Protein AF-0000000076766274 (afdb_homodimer)

Sequence (512 aa):
MSATSSSFFGSNGKKKPAARNPFDSDSDDDGGMVQQRPPARASSVPTPAVEAQSVQELEGYAAYKAEETTRRVDGCLRVAEEMRDTASKTLLQVHQQGQQIRRTHAMALDIDQDLSRGEKLLGDLGGLFSKKWKPKKNGAIRGPMLTRDDSFIRKGSHMEQRHKLGLSDRPRRSNARQFLSEPTSELEKVEVEKAKQDDGLSDLSDILTELKGMAIDMGTEIEGQTKDLGHAEKDFDELNYRVKGANTRTRRLLGRMSATSSSFFGSNGKKKPAARNPFDSDSDDDGGMVQQRPPARASSVPTPAVEAQSVQELEGYAAYKAEETTRRVDGCLRVAEEMRDTASKTLLQVHQQGQQIRRTHAMALDIDQDLSRGEKLLGDLGGLFSKKWKPKKNGAIRGPMLTRDDSFIRKGSHMEQRHKLGLSDRPRRSNARQFLSEPTSELEKVEVEKAKQDDGLSDLSDILTELKGMAIDMGTEIEGQTKDLGHAEKDFDELNYRVKGANTRTRRLLGR

pLDDT: mean 70.29, std 27.03, range [15.73, 96.0]

Secondary structure (DSSP, 8-state):
-----------------------------------------------HHHHHHHHHHHHHHHHHHHHHHHHHHHHHHHHHHHHHHHHHHHHHHHHHHHHHHHHHHHHHHHHHHHHHHHHHHHHHHHHHTT-------SS----------THHHHHHHHHHHHHHTTTT-------TTS--S--SSHHHHHHHHHHHHHHHHHHHHHHHHHHHHHHHHHHHHHHHHHHHHHHHHHHHHHHHHHHHHHHHHHHHHHT-/-----------------------------------------------HHHHHHHHHHHHHHHHHHHHHHHHHHHHHHHHHHHHHHHHHHHHHHHHHHHHHHHHHHHHHHHHHHHHHHHHHHHHHHHHHTT-------SS----------THHHHHHHHHHHHHHTTTT------GGGG--S--SSHHHHHHHHHHHHHHHHHHHHHHHHHHHHHHHHHHHHHHHHHHHHHHHHHHHHHHHHHHHHHHHHHHHHHT-

Nearest PDB structures (foldseek):
  5nnv-assembly2_B  TM=3.445E-01  e=2.437E-01  Bacillus subtilis subsp. subtilis str. 168
  8cpz-assembly1_E  TM=3.135E-01  e=7.401E-01  Photorhabdus luminescens
  4o9y-assembly2_J  TM=3.201E-01  e=2.031E+00  Photorhabdus luminescens
  6suf-assembly1_E  TM=2.754E-01  e=1.746E+00  Photorhabdus luminescens
  6rwa-assembly1_A  TM=3.021E-01  e=2.486E+00  Photorhabdus luminescens

Organism: Aegilops tauschii subsp. strangulata (NCBI:txid200361)

InterPro domains:
  IPR000727 Target SNARE coiled-coil homology domain [PS50192] (191-253)
  IPR000727 Target SNARE coiled-coil homology domain [SM00397] (57-125)
  IPR000727 Target SNARE coiled-coil homology domain [SM00397] (186-253)
  IPR044766 NPSN/SNAP25-like, N-terminal SNARE domain [cd15861] (61-124)

Foldseek 3Di:
DDPDDDDDDDDDDDDDDDDDDDDDCDDDDDADDDDCPPDDDDDDDCDVCNVVVVVQVVLQVLLVVLVVLLVVLVVLLVVLLVLLVVLLVVLVVLVVVLVVLLVLQQVLVVLVVVLVVVQVVLQVVCVVVVRGDDQDFPDDSDGFDPDDDPVSVVLSVVSVCCVVVCVLCPPLVCCCVPPPDDPPGSNSSSVSSVSSSVSSVVSSVVSVVVSVVSVVSSVVSVVVSVVRNVSSVVSVVRSVVRVVVSVVSVCVSVVD/DADDDDYDDDYDDDDDDDPDDDPDDDDDDDDDPPVPPPPPPCPCPVPPVVVVVVVQVVLQVLLVVLVVLLVVLVVLLVVLLVVLVVLLVVLVVLVVVLVVLLVLQVVLVVLVVVLVVVQVVLQVVCVVVVRGDDQDFPDDSDGFDPDDDPVSVVLSVVSVVCVVVCVLPPPLCCCCVVVVDDDPGSNSSSVSSVSSSVSSVVSSVVSVVSSVVSVVSSVVSVVVSVVRNVSSVVSVVRSVVRVVVSVVSVCVSVVD

Radius of gyration: 42.06 Å; Cα contacts (8 Å, |Δi|>4): 422; chains: 2; bounding box: 40×141×138 Å

Structure (mmCIF, N/CA/C/O backbone):
data_AF-0000000076766274-model_v1
#
loop_
_entity.id
_entity.type
_entity.pdbx_description
1 polymer 't-SNARE coiled-coil homology domain-containing protein'
#
loop_
_atom_site.group_PDB
_atom_site.id
_atom_site.type_symbol
_atom_site.label_atom_id
_atom_site.label_alt_id
_atom_site.label_comp_id
_atom_site.label_asym_id
_atom_site.label_entity_id
_atom_site.label_seq_id
_atom_site.pdbx_PDB_ins_code
_atom_site.Cartn_x
_atom_site.Cartn_y
_atom_site.Cartn_z
_atom_site.occupancy
_atom_site.B_iso_or_equiv
_atom_site.auth_seq_id
_atom_site.auth_comp_id
_atom_site.auth_asym_id
_atom_site.auth_atom_id
_atom_site.pdbx_PDB_model_num
ATOM 1 N N . MET A 1 1 ? 15.484 -5.027 3.961 1 17.61 1 MET A N 1
ATOM 2 C CA . MET A 1 1 ? 16.453 -4.699 5.004 1 17.61 1 MET A CA 1
ATOM 3 C C . MET A 1 1 ? 15.742 -4.266 6.285 1 17.61 1 MET A C 1
ATOM 5 O O . MET A 1 1 ? 14.539 -4.008 6.277 1 17.61 1 MET A O 1
ATOM 9 N N . SER A 1 2 ? 16.516 -3.436 7.035 1 16.75 2 SER A N 1
ATOM 10 C CA . SER A 1 2 ? 17 -3.457 8.414 1 16.75 2 SER A CA 1
ATOM 11 C C . SER A 1 2 ? 16.094 -2.643 9.328 1 16.75 2 SER A C 1
ATOM 13 O O . SER A 1 2 ? 15.945 -1.433 9.156 1 16.75 2 SER A O 1
ATOM 15 N N . ALA A 1 3 ? 14.812 -3.439 10 1 24.91 3 ALA A N 1
ATOM 16 C CA . ALA A 1 3 ? 13.82 -3.309 11.062 1 24.91 3 ALA A CA 1
ATOM 17 C C . ALA A 1 3 ? 14.453 -2.756 12.336 1 24.91 3 ALA A C 1
ATOM 19 O O . ALA A 1 3 ? 14.734 -3.504 13.273 1 24.91 3 ALA A O 1
ATOM 20 N N . THR A 1 4 ? 15.281 -1.462 11.922 1 18.8 4 THR A N 1
ATOM 21 C CA . THR A 1 4 ? 16.297 -1.219 12.938 1 18.8 4 THR A CA 1
ATOM 22 C C . THR A 1 4 ? 15.68 -1.268 14.336 1 18.8 4 THR A C 1
ATOM 24 O O . THR A 1 4 ? 14.461 -1.116 14.492 1 18.8 4 THR A O 1
ATOM 27 N N . SER A 1 5 ? 16.578 -0.825 15.289 1 17.97 5 SER A N 1
ATOM 28 C CA . SER A 1 5 ? 17.125 -1.386 16.516 1 17.97 5 SER A CA 1
ATOM 29 C C . SER A 1 5 ? 16.234 -1.055 17.719 1 17.97 5 SER A C 1
ATOM 31 O O . SER A 1 5 ? 15.367 -0.175 17.625 1 17.97 5 SER A O 1
ATOM 33 N N . SER A 1 6 ? 16.969 -0.912 18.844 1 17.97 6 SER A N 1
ATOM 34 C CA . SER A 1 6 ? 17.031 -1.53 20.172 1 17.97 6 SER A CA 1
ATOM 35 C C . SER A 1 6 ? 16.25 -0.717 21.188 1 17.97 6 SER A C 1
ATOM 37 O O . SER A 1 6 ? 15.906 0.442 20.953 1 17.97 6 SER A O 1
ATOM 39 N N . SER A 1 7 ? 16.453 -1.101 22.469 1 17.45 7 SER A N 1
ATOM 40 C CA . SER A 1 7 ? 15.812 -1.542 23.688 1 17.45 7 SER A CA 1
ATOM 41 C C . SER A 1 7 ? 15.672 -0.394 24.688 1 17.45 7 SER A C 1
ATOM 43 O O . SER A 1 7 ? 14.602 -0.184 25.266 1 17.45 7 SER A O 1
ATOM 45 N N . PHE A 1 8 ? 16.859 0.405 25 1 18.41 8 PHE A N 1
ATOM 46 C CA . PHE A 1 8 ? 17.188 0.047 26.375 1 18.41 8 PHE A CA 1
ATOM 47 C C . PHE A 1 8 ? 16.391 0.898 27.359 1 18.41 8 PHE A C 1
ATOM 49 O O . PHE A 1 8 ? 15.875 1.959 27 1 18.41 8 PHE A O 1
ATOM 56 N N . PHE A 1 9 ? 16.875 0.91 28.703 1 18.19 9 PHE A N 1
ATOM 57 C CA . PHE A 1 9 ? 16.422 0.594 30.062 1 18.19 9 PHE A CA 1
ATOM 58 C C . PHE A 1 9 ? 16.156 1.868 30.859 1 18.19 9 PHE A C 1
ATOM 60 O O . PHE A 1 9 ? 15.312 1.883 31.75 1 18.19 9 PHE A O 1
ATOM 67 N N . GLY A 1 10 ? 16.922 3.17 30.562 1 17.03 10 GLY A N 1
ATOM 68 C CA . GLY A 1 10 ? 17.641 3.451 31.797 1 17.03 10 GLY A CA 1
ATOM 69 C C . GLY A 1 10 ? 16.734 4.008 32.875 1 17.03 10 GLY A C 1
ATOM 70 O O . GLY A 1 10 ? 15.82 4.781 32.594 1 17.03 10 GLY A O 1
ATOM 71 N N . SER A 1 11 ? 16.891 3.496 34.094 1 16.95 11 SER A N 1
ATOM 72 C CA . SER A 1 11 ? 16.094 3.184 35.281 1 16.95 11 SER A CA 1
ATOM 73 C C . SER A 1 11 ? 15.844 4.43 36.125 1 16.95 11 SER A C 1
ATOM 75 O O . SER A 1 11 ? 14.703 4.738 36.469 1 16.95 11 SER A O 1
ATOM 77 N N . ASN A 1 12 ? 17.016 5.02 36.781 1 16.31 12 ASN A N 1
ATOM 78 C CA . ASN A 1 12 ? 16.891 4.719 38.219 1 16.31 12 ASN A CA 1
ATOM 79 C C . ASN A 1 12 ? 16.281 5.887 38.969 1 16.31 12 ASN A C 1
ATOM 81 O O . ASN A 1 12 ? 15.359 5.699 39.781 1 16.31 12 ASN A O 1
ATOM 85 N N . GLY A 1 13 ? 17.094 7.109 39.219 1 16.73 13 GLY A N 1
ATOM 86 C CA . GLY A 1 13 ? 17.516 7.363 40.562 1 16.73 13 GLY A CA 1
ATOM 87 C C . GLY A 1 13 ? 16.578 8.305 41.312 1 16.73 13 GLY A C 1
ATOM 88 O O . GLY A 1 13 ? 16.5 9.492 41 1 16.73 13 GLY A O 1
ATOM 89 N N . LYS A 1 14 ? 15.492 7.965 41.969 1 17.47 14 LYS A N 1
ATOM 90 C CA . LYS A 1 14 ? 14.273 8.625 42.406 1 17.47 14 LYS A CA 1
ATOM 91 C C . LYS A 1 14 ? 14.555 9.609 43.531 1 17.47 14 LYS A C 1
ATOM 93 O O . LYS A 1 14 ? 14.164 10.781 43.469 1 17.47 14 LYS A O 1
ATOM 98 N N . LYS A 1 15 ? 14.781 9.219 44.906 1 17.17 15 LYS A N 1
ATOM 99 C CA . LYS A 1 15 ? 13.602 9.57 45.688 1 17.17 15 LYS A CA 1
ATOM 100 C C . LYS A 1 15 ? 13.836 10.852 46.469 1 17.17 15 LYS A C 1
ATOM 102 O O . LYS A 1 15 ? 13.023 11.781 46.406 1 17.17 15 LYS A O 1
ATOM 107 N N . LYS A 1 16 ? 14.703 10.922 47.812 1 17.47 16 LYS A N 1
ATOM 108 C CA . LYS A 1 16 ? 13.758 10.875 48.906 1 17.47 16 LYS A CA 1
ATOM 109 C C . LYS A 1 16 ? 13.719 12.203 49.656 1 17.47 16 LYS A C 1
ATOM 111 O O . LYS A 1 16 ? 12.734 12.508 50.344 1 17.47 16 LYS A O 1
ATOM 116 N N . PRO A 1 17 ? 14.883 13.258 49.469 1 15.73 17 PRO A N 1
ATOM 117 C CA . PRO A 1 17 ? 15.281 13.422 50.875 1 15.73 17 PRO A CA 1
ATOM 118 C C . PRO A 1 17 ? 14.312 14.305 51.656 1 15.73 17 PRO A C 1
ATOM 120 O O . PRO A 1 17 ? 13.641 15.156 51.094 1 15.73 17 PRO A O 1
ATOM 123 N N . ALA A 1 18 ? 14.633 14.359 53.062 1 19.2 18 ALA A N 1
ATOM 124 C CA . ALA A 1 18 ? 13.766 14.242 54.219 1 19.2 18 ALA A CA 1
ATOM 125 C C . ALA A 1 18 ? 13.43 15.609 54.812 1 19.2 18 ALA A C 1
ATOM 127 O O . ALA A 1 18 ? 12.352 16.156 54.531 1 19.2 18 ALA A O 1
ATOM 128 N N . ALA A 1 19 ? 14.289 16.031 55.938 1 17.86 19 ALA A N 1
ATOM 129 C CA . ALA A 1 19 ? 13.773 16.109 57.312 1 17.86 19 ALA A CA 1
ATOM 130 C C . ALA A 1 19 ? 13.672 17.562 57.781 1 17.86 19 ALA A C 1
ATOM 132 O O . ALA A 1 19 ? 14.539 18.375 57.469 1 17.86 19 ALA A O 1
ATOM 133 N N . ARG A 1 20 ? 12.586 18 58.438 1 17.47 20 ARG A N 1
ATOM 134 C CA . ARG A 1 20 ? 11.758 19.156 58.75 1 17.47 20 ARG A CA 1
ATOM 135 C C . ARG A 1 20 ? 12.344 19.969 59.906 1 17.47 20 ARG A C 1
ATOM 137 O O . ARG A 1 20 ? 11.734 20.938 60.375 1 17.47 20 ARG A O 1
ATOM 144 N N . ASN A 1 21 ? 13.836 19.719 60.031 1 16.69 21 ASN A N 1
ATOM 145 C CA . ASN A 1 21 ? 13.758 19.719 61.469 1 16.69 21 ASN A CA 1
ATOM 146 C C . ASN A 1 21 ? 13.266 21.047 62.031 1 16.69 21 ASN A C 1
ATOM 148 O O . ASN A 1 21 ? 13.062 22 61.25 1 16.69 21 ASN A O 1
ATOM 152 N N . PRO A 1 22 ? 14.312 21.781 62.625 1 20.03 22 PRO A N 1
ATOM 153 C CA . PRO A 1 22 ? 14.289 22.016 64.062 1 20.03 22 PRO A CA 1
ATOM 154 C C . PRO A 1 22 ? 13.664 23.344 64.438 1 20.03 22 PRO A C 1
ATOM 156 O O . PRO A 1 22 ? 13.633 24.266 63.625 1 20.03 22 PRO A O 1
ATOM 159 N N . PHE A 1 23 ? 13.344 23.641 65.75 1 19.94 23 PHE A N 1
ATOM 160 C CA . PHE A 1 23 ? 12.414 24.25 66.688 1 19.94 23 PHE A CA 1
ATOM 161 C C . PHE A 1 23 ? 12.828 25.688 67 1 19.94 23 PHE A C 1
ATOM 163 O O . PHE A 1 23 ? 11.984 26.516 67.375 1 19.94 23 PHE A O 1
ATOM 170 N N . ASP A 1 24 ? 14.195 25.844 67.062 1 21.17 24 ASP A N 1
ATOM 171 C CA . ASP A 1 24 ? 14.391 26.453 68.375 1 21.17 24 ASP A CA 1
ATOM 172 C C . ASP A 1 24 ? 14.195 27.969 68.312 1 21.17 24 ASP A C 1
ATOM 174 O O . ASP A 1 24 ? 14.945 28.672 67.625 1 21.17 24 ASP A O 1
ATOM 178 N N . SER A 1 25 ? 12.953 28.578 68.688 1 18.88 25 SER A N 1
ATOM 179 C CA . SER A 1 25 ? 12.156 29.797 68.5 1 18.88 25 SER A CA 1
ATOM 180 C C . SER A 1 25 ? 12.672 30.938 69.375 1 18.88 25 SER A C 1
ATOM 182 O O . SER A 1 25 ? 11.961 31.922 69.625 1 18.88 25 SER A O 1
ATOM 184 N N . ASP A 1 26 ? 14.055 30.766 69.875 1 21.02 26 ASP A N 1
ATOM 185 C CA . ASP A 1 26 ? 14.148 31.5 71.125 1 21.02 26 ASP A CA 1
ATOM 186 C C . ASP A 1 26 ? 13.859 32.969 70.875 1 21.02 26 ASP A C 1
ATOM 188 O O . ASP A 1 26 ? 14.289 33.562 69.938 1 21.02 26 ASP A O 1
ATOM 192 N N . SER A 1 27 ? 13.227 33.719 71.75 1 18.48 27 SER A N 1
ATOM 193 C CA . SER A 1 27 ? 12.094 34.594 72.062 1 18.48 27 SER A CA 1
ATOM 194 C C . SER A 1 27 ? 12.477 36.062 71.875 1 18.48 27 SER A C 1
ATOM 196 O O . SER A 1 27 ? 11.984 36.75 71 1 18.48 27 SER A O 1
ATOM 198 N N . ASP A 1 28 ? 12.93 36.781 72.938 1 16.83 28 ASP A N 1
ATOM 199 C CA . ASP A 1 28 ? 11.961 37.656 73.625 1 16.83 28 ASP A CA 1
ATOM 200 C C . ASP A 1 28 ? 12.094 39.094 73.125 1 16.83 28 ASP A C 1
ATOM 202 O O . ASP A 1 28 ? 11.102 39.75 72.75 1 16.83 28 ASP A O 1
ATOM 206 N N . ASP A 1 29 ? 13.18 39.969 73.438 1 18.05 29 ASP A N 1
ATOM 207 C CA . ASP A 1 29 ? 12.898 40.969 74.5 1 18.05 29 ASP A CA 1
ATOM 208 C C . ASP A 1 29 ? 12.43 42.281 73.875 1 18.05 29 ASP A C 1
ATOM 210 O O . ASP A 1 29 ? 11.367 42.812 74.188 1 18.05 29 ASP A O 1
ATOM 214 N N . ASP A 1 30 ? 13.164 43.625 73.875 1 23.34 30 ASP A N 1
ATOM 215 C CA . ASP A 1 30 ? 12.789 44.75 74.75 1 23.34 30 ASP A CA 1
ATOM 216 C C . ASP A 1 30 ? 11.938 45.75 74 1 23.34 30 ASP A C 1
ATOM 218 O O . ASP A 1 30 ? 12.195 46.031 72.812 1 23.34 30 ASP A O 1
ATOM 222 N N . GLY A 1 31 ? 10.516 46.344 74.438 1 21.34 31 GLY A N 1
ATOM 223 C CA . GLY A 1 31 ? 9.078 46.125 74.438 1 21.34 31 GLY A CA 1
ATOM 224 C C . GLY A 1 31 ? 8.289 47.156 73.688 1 21.34 31 GLY A C 1
ATOM 225 O O . GLY A 1 31 ? 7.07 47.25 73.812 1 21.34 31 GLY A O 1
ATOM 226 N N . GLY A 1 32 ? 8.797 48.469 73.25 1 26.31 32 GLY A N 1
ATOM 227 C CA . GLY A 1 32 ? 8.25 49.781 73.438 1 26.31 32 GLY A CA 1
ATOM 228 C C . GLY A 1 32 ? 7.012 50.062 72.625 1 26.31 32 GLY A C 1
ATOM 229 O O . GLY A 1 32 ? 6.973 49.75 71.438 1 26.31 32 GLY A O 1
ATOM 230 N N . MET A 1 33 ? 5.992 50.281 73.188 1 22.39 33 MET A N 1
ATOM 231 C CA . MET A 1 33 ? 4.648 49.906 72.75 1 22.39 33 MET A CA 1
ATOM 232 C C . MET A 1 33 ? 4.305 50.594 71.438 1 22.39 33 MET A C 1
ATOM 234 O O . MET A 1 33 ? 5.035 51.469 71 1 22.39 33 MET A O 1
ATOM 238 N N . VAL A 1 34 ? 3.104 51.156 71.312 1 21.33 34 VAL A N 1
ATOM 239 C CA . VAL A 1 34 ? 1.906 50.688 70.625 1 21.33 34 VAL A CA 1
ATOM 240 C C . VAL A 1 34 ? 1.692 51.531 69.375 1 21.33 34 VAL A C 1
ATOM 242 O O . VAL A 1 34 ? 1.552 51 68.25 1 21.33 34 VAL A O 1
ATOM 245 N N . GLN A 1 35 ? 0.97 52.812 69.375 1 21.66 35 GLN A N 1
ATOM 246 C CA . GLN A 1 35 ? -0.365 52.844 68.75 1 21.66 35 GLN A CA 1
ATOM 247 C C . GLN A 1 35 ? -0.345 53.5 67.375 1 21.66 35 GLN A C 1
ATOM 249 O O . GLN A 1 35 ? -0.078 54.688 67.25 1 21.66 35 GLN A O 1
ATOM 254 N N . GLN A 1 36 ? 0.166 52.938 66.375 1 20.72 36 GLN A N 1
ATOM 255 C CA . GLN A 1 36 ? 0.245 53.375 65 1 20.72 36 GLN A CA 1
ATOM 256 C C . GLN A 1 36 ? -1.13 53.75 64.5 1 20.72 36 GLN A C 1
ATOM 258 O O . GLN A 1 36 ? -1.933 52.906 64.125 1 20.72 36 GLN A O 1
ATOM 263 N N . ARG A 1 37 ? -1.757 54.688 64.875 1 26.45 37 ARG A N 1
ATOM 264 C CA . ARG A 1 37 ? -3.09 54.594 64.312 1 26.45 37 ARG A CA 1
ATOM 265 C C . ARG A 1 37 ? -3.062 54.969 62.844 1 26.45 37 ARG A C 1
ATOM 267 O O . ARG A 1 37 ? -2.742 56.094 62.469 1 26.45 37 ARG A O 1
ATOM 274 N N . PRO A 1 38 ? -2.535 54.031 61.844 1 26.7 38 PRO A N 1
ATOM 275 C CA . PRO A 1 38 ? -2.473 54.438 60.438 1 26.7 38 PRO A CA 1
ATOM 276 C C . PRO A 1 38 ? -3.82 54.938 59.906 1 26.7 38 PRO A C 1
ATOM 278 O O . PRO A 1 38 ? -4.859 54.344 60.219 1 26.7 38 PRO A O 1
ATOM 281 N N . PRO A 1 39 ? -4.188 56.031 59.5 1 31.05 39 PRO A N 1
ATOM 282 C CA . PRO A 1 39 ? -5.594 56.219 59.125 1 31.05 39 PRO A CA 1
ATOM 283 C C . PRO A 1 39 ? -6.031 55.312 57.969 1 31.05 39 PRO A C 1
ATOM 285 O O . PRO A 1 39 ? -5.191 54.812 57.219 1 31.05 39 PRO A O 1
ATOM 288 N N . ALA A 1 40 ? -7.176 54.875 57.594 1 27.86 40 ALA A N 1
ATOM 289 C CA . ALA A 1 40 ? -7.672 53.906 56.625 1 27.86 40 ALA A CA 1
ATOM 290 C C . ALA A 1 40 ? -7.41 54.375 55.219 1 27.86 40 ALA A C 1
ATOM 292 O O . ALA A 1 40 ? -7.332 55.562 54.938 1 27.86 40 ALA A O 1
ATOM 293 N N . ARG A 1 41 ? -7.109 53.5 54.031 1 29.12 41 ARG A N 1
ATOM 294 C CA . ARG A 1 41 ? -6.727 53.219 52.656 1 29.12 41 ARG A CA 1
ATOM 295 C C . ARG A 1 41 ? -7.707 53.844 51.656 1 29.12 41 ARG A C 1
ATOM 297 O O . ARG A 1 41 ? -7.297 54.438 50.656 1 29.12 41 ARG A O 1
ATOM 304 N N . ALA A 1 42 ? -8.969 53.5 51.219 1 31.38 42 ALA A N 1
ATOM 305 C CA . ALA A 1 42 ? -9.133 52.5 50.156 1 31.38 42 ALA A CA 1
ATOM 306 C C . ALA A 1 42 ? -9.5 53.156 48.844 1 31.38 42 ALA A C 1
ATOM 308 O O . ALA A 1 42 ? -9.234 52.625 47.781 1 31.38 42 ALA A O 1
ATOM 309 N N . SER A 1 43 ? -10.164 54.469 48.531 1 26.11 43 SER A N 1
ATOM 310 C CA . SER A 1 43 ? -11.195 54.094 47.562 1 26.11 43 SER A CA 1
ATOM 311 C C . SER A 1 43 ? -10.633 54.062 46.125 1 26.11 43 SER A C 1
ATOM 313 O O . SER A 1 43 ? -9.562 54.625 45.875 1 26.11 43 SER A O 1
ATOM 315 N N . SER A 1 44 ? -11.539 54.188 44.5 1 30.42 44 SER A N 1
ATOM 316 C CA . SER A 1 44 ? -11.953 53.438 43.312 1 30.42 44 SER A CA 1
ATOM 317 C C . SER A 1 44 ? -11.383 54.062 42.031 1 30.42 44 SER A C 1
ATOM 319 O O . SER A 1 44 ? -11.664 53.594 40.938 1 30.42 44 SER A O 1
ATOM 321 N N . VAL A 1 45 ? -10.758 55.375 41.781 1 38.16 45 VAL A N 1
ATOM 322 C CA . VAL A 1 45 ? -10.93 55.844 40.406 1 38.16 45 VAL A CA 1
ATOM 323 C C . VAL A 1 45 ? -9.836 55.25 39.5 1 38.16 45 VAL A C 1
ATOM 325 O O . VAL A 1 45 ? -8.664 55.219 39.875 1 38.16 45 VAL A O 1
ATOM 328 N N . PRO A 1 46 ? -10.062 54.656 38.312 1 42.38 46 PRO A N 1
ATOM 329 C CA . PRO A 1 46 ? -9.133 53.938 37.438 1 42.38 46 PRO A CA 1
ATOM 330 C C . PRO A 1 46 ? -8.141 54.844 36.719 1 42.38 46 PRO A C 1
ATOM 332 O O . PRO A 1 46 ? -8.539 55.812 36.062 1 42.38 46 PRO A O 1
ATOM 335 N N . THR A 1 47 ? -6.934 55.469 36.938 1 44.12 47 THR A N 1
ATOM 336 C CA . THR A 1 47 ? -5.852 56.406 36.625 1 44.12 47 THR A CA 1
ATOM 337 C C . THR A 1 47 ? -5.375 56.219 35.188 1 44.12 47 THR A C 1
ATOM 339 O O . THR A 1 47 ? -5.305 55.094 34.688 1 44.12 47 THR A O 1
ATOM 342 N N . PRO A 1 48 ? -5.219 57.219 34.375 1 50.75 48 PRO A N 1
ATOM 343 C CA . PRO A 1 48 ? -4.656 57.25 33.031 1 50.75 48 PRO A CA 1
ATOM 344 C C . PRO A 1 48 ? -3.467 56.312 32.844 1 50.75 48 PRO A C 1
ATOM 346 O O . PRO A 1 48 ? -3.236 55.812 31.75 1 50.75 48 PRO A O 1
ATOM 349 N N . ALA A 1 49 ? -2.557 56.281 33.781 1 48.66 49 ALA A N 1
ATOM 350 C CA . ALA A 1 49 ? -1.432 55.344 33.812 1 48.66 49 ALA A CA 1
ATOM 351 C C . ALA A 1 49 ? -1.907 53.906 33.656 1 48.66 49 ALA A C 1
ATOM 353 O O . ALA A 1 49 ? -1.232 53.094 33.031 1 48.66 49 ALA A O 1
ATOM 354 N N . VAL A 1 50 ? -2.988 53.719 34.188 1 48.5 50 VAL A N 1
ATOM 355 C CA . VAL A 1 50 ? -3.641 52.406 34.156 1 48.5 50 VAL A CA 1
ATOM 356 C C . VAL A 1 50 ? -4.102 52.125 32.719 1 48.5 50 VAL A C 1
ATOM 358 O O . VAL A 1 50 ? -3.967 51 32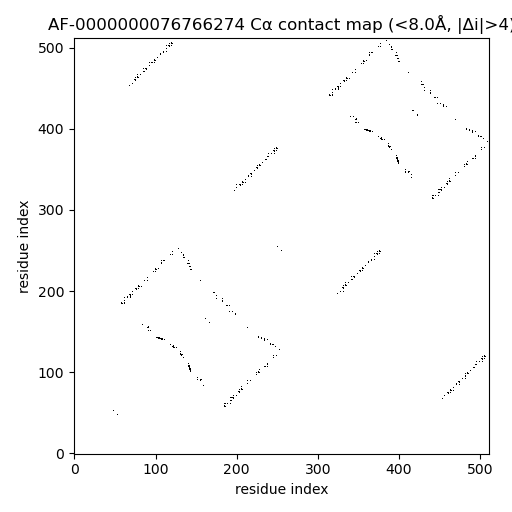.25 1 48.5 50 VAL A O 1
ATOM 361 N N . GLU A 1 51 ? -4.402 53.312 32.094 1 50.72 51 GLU A N 1
ATOM 362 C CA . GLU A 1 51 ? -4.859 53.125 30.734 1 50.72 51 GLU A CA 1
ATOM 363 C C . GLU A 1 51 ? -3.689 52.875 29.781 1 50.72 51 GLU A C 1
ATOM 365 O O . GLU A 1 51 ? -3.803 52.062 28.859 1 50.72 51 GLU A O 1
ATOM 370 N N . ALA A 1 52 ? -2.605 53.75 29.969 1 55.94 52 ALA A N 1
ATOM 371 C CA . ALA A 1 52 ? -1.396 53.562 29.172 1 55.94 52 ALA A CA 1
ATOM 372 C C . ALA A 1 52 ? -0.761 52.188 29.469 1 55.94 52 ALA A C 1
ATOM 374 O O . ALA A 1 52 ? -0.261 51.531 28.562 1 55.94 52 ALA A O 1
ATOM 375 N N . GLN A 1 53 ? -0.676 51.906 30.797 1 56 53 GLN A N 1
ATOM 376 C CA . GLN A 1 53 ? -0.171 50.594 31.203 1 56 53 GLN A CA 1
ATOM 377 C C . GLN A 1 53 ? -1.023 49.469 30.625 1 56 53 GLN A C 1
ATOM 379 O O . GLN A 1 53 ? -0.494 48.438 30.188 1 56 53 GLN A O 1
ATOM 384 N N . SER A 1 54 ? -2.23 49.938 30.531 1 67.31 54 SER A N 1
ATOM 385 C CA . SER A 1 54 ? -3.174 48.938 30 1 67.31 54 SER A CA 1
ATOM 386 C C . SER A 1 54 ? -2.984 48.75 28.5 1 67.31 54 SER A C 1
ATOM 388 O O . SER A 1 54 ? -3.02 47.594 28.016 1 67.31 54 SER A O 1
ATOM 390 N N . VAL A 1 55 ? -2.496 49.938 27.891 1 70.12 55 VAL A N 1
ATOM 391 C CA . VAL A 1 55 ? -2.293 49.844 26.438 1 70.12 55 VAL A CA 1
ATOM 392 C C . VAL A 1 55 ? -1.001 49.094 26.141 1 70.12 55 VAL A C 1
ATOM 394 O O . VAL A 1 55 ? -0.958 48.25 25.234 1 70.12 55 VAL A O 1
ATOM 397 N N . GLN A 1 56 ? 0.113 49.438 27.016 1 72.94 56 GLN A N 1
ATOM 398 C CA . GLN A 1 56 ? 1.387 48.75 26.844 1 72.94 56 GLN A CA 1
ATOM 399 C C . GLN A 1 56 ? 1.251 47.281 27.125 1 72.94 56 GLN A C 1
ATOM 401 O O . GLN A 1 56 ? 1.839 46.438 26.422 1 72.94 56 GLN A O 1
ATOM 406 N N . GLU A 1 57 ? 0.48 46.938 28.156 1 76.56 57 GLU A N 1
ATOM 407 C CA . GLU A 1 57 ? 0.231 45.562 28.5 1 76.56 57 GLU A CA 1
ATOM 408 C C . GLU A 1 57 ? -0.564 44.844 27.406 1 76.56 57 GLU A C 1
ATOM 410 O O . GLU A 1 57 ? -0.291 43.688 27.078 1 76.56 57 GLU A O 1
ATOM 415 N N . LEU A 1 58 ? -1.471 45.594 26.859 1 75.31 58 LEU A N 1
ATOM 416 C CA . LEU A 1 58 ? -2.275 45.031 25.766 1 75.31 58 LEU A CA 1
ATOM 417 C C . LEU A 1 58 ? -1.425 44.812 24.531 1 75.31 58 LEU A C 1
ATOM 419 O O . LEU A 1 58 ? -1.586 43.812 23.828 1 75.31 58 LEU A O 1
ATOM 423 N N . GLU A 1 59 ? -0.545 45.875 24.25 1 77.5 59 GLU A N 1
ATOM 424 C CA . GLU A 1 59 ? 0.361 45.75 23.109 1 77.5 59 GLU A CA 1
ATOM 425 C C . GLU A 1 59 ? 1.328 44.594 23.312 1 77.5 59 GLU A C 1
ATOM 427 O O . GLU A 1 59 ? 1.643 43.844 22.359 1 77.5 59 GLU A O 1
ATOM 432 N N . GLY A 1 60 ? 1.782 44.438 24.562 1 81.12 60 GLY A N 1
ATOM 433 C CA . GLY A 1 60 ? 2.631 43.281 24.875 1 81.12 60 GLY A CA 1
ATOM 434 C C . GLY A 1 60 ? 1.931 41.969 24.703 1 81.12 60 GLY A C 1
ATOM 435 O O . GLY A 1 60 ? 2.512 41 24.172 1 81.12 60 GLY A O 1
ATOM 436 N N . TYR A 1 61 ? 0.759 41.875 25.125 1 78.56 61 TYR A N 1
ATOM 437 C CA . TYR A 1 61 ? -0.042 40.688 24.984 1 78.56 61 TYR A CA 1
ATOM 438 C C . TYR A 1 61 ? -0.292 40.375 23.516 1 78.56 61 TYR A C 1
ATOM 440 O O . TYR A 1 61 ? -0.205 39.188 23.109 1 78.56 61 TYR A O 1
ATOM 448 N N . ALA A 1 62 ? -0.661 41.406 22.734 1 80.12 62 ALA A N 1
ATOM 449 C CA . ALA A 1 62 ? -0.897 41.219 21.312 1 80.12 62 ALA A CA 1
ATOM 450 C C . ALA A 1 62 ? 0.347 40.688 20.609 1 80.12 62 ALA A C 1
ATOM 452 O O . ALA A 1 62 ? 0.248 39.812 19.719 1 80.12 62 ALA A O 1
ATOM 453 N N . ALA A 1 63 ? 1.515 41.219 20.953 1 83.56 63 ALA A N 1
ATOM 454 C CA . ALA A 1 63 ? 2.775 40.75 20.375 1 83.56 63 ALA A CA 1
ATOM 455 C C . ALA A 1 63 ? 3.037 39.281 20.734 1 83.56 63 ALA A C 1
ATOM 457 O O . ALA A 1 63 ? 3.457 38.5 19.891 1 83.56 63 ALA A O 1
ATOM 458 N N . TYR A 1 64 ? 2.732 38.906 21.938 1 84.25 64 TYR A N 1
ATOM 459 C CA . TYR A 1 64 ? 2.908 37.531 22.391 1 84.25 64 TYR A CA 1
ATOM 460 C C . TYR A 1 64 ? 1.986 36.562 21.625 1 84.25 64 TYR A C 1
ATOM 462 O O . TYR A 1 64 ? 2.424 35.531 21.156 1 84.25 64 TYR A O 1
ATOM 470 N N . LYS A 1 65 ? 0.772 36.969 21.578 1 83.25 65 LYS A N 1
ATOM 471 C CA . LYS A 1 65 ? -0.198 36.125 20.875 1 83.25 65 LYS A CA 1
ATOM 472 C C . LYS A 1 65 ? 0.177 35.969 19.406 1 83.25 65 LYS A C 1
ATOM 474 O O . LYS A 1 65 ? -0.007 34.875 18.828 1 83.25 65 LYS A O 1
ATOM 479 N N . ALA A 1 66 ? 0.601 37.062 18.766 1 86.06 66 ALA A N 1
ATOM 480 C CA . ALA A 1 66 ? 1.025 37 17.375 1 86.06 66 ALA A CA 1
ATOM 481 C C . ALA A 1 66 ? 2.203 36.062 17.203 1 86.06 66 ALA A C 1
ATOM 483 O O . ALA A 1 66 ? 2.258 35.312 16.219 1 86.06 66 ALA A O 1
ATOM 484 N N . GLU A 1 67 ? 3.131 36.031 18.109 1 89.62 67 GLU A N 1
ATOM 485 C CA . GLU A 1 67 ? 4.273 35.125 18.078 1 89.62 67 GLU A CA 1
ATOM 486 C C . GLU A 1 67 ? 3.824 33.688 18.203 1 89.62 67 GLU A C 1
ATOM 488 O O . GLU A 1 67 ? 4.344 32.812 17.5 1 89.62 67 GLU A O 1
ATOM 493 N N . GLU A 1 68 ? 2.926 33.469 19.078 1 88.31 68 GLU A N 1
ATOM 494 C CA . GLU A 1 68 ? 2.4 32.125 19.281 1 88.31 68 GLU A CA 1
ATOM 495 C C . GLU A 1 68 ? 1.741 31.578 18.016 1 88.31 68 GLU A C 1
ATOM 497 O O . GLU A 1 68 ? 1.946 30.422 17.656 1 88.31 68 GLU A O 1
ATOM 502 N N . THR A 1 69 ? 0.926 32.469 17.453 1 89.38 69 THR A N 1
ATOM 503 C CA . THR A 1 69 ? 0.261 32.062 16.219 1 89.38 69 THR A CA 1
ATOM 504 C C . THR A 1 69 ? 1.284 31.75 15.133 1 89.38 69 THR A C 1
ATOM 506 O O . THR A 1 69 ? 1.118 30.797 14.383 1 89.38 69 THR A O 1
ATOM 509 N N . THR A 1 70 ? 2.273 32.594 15.008 1 91.25 70 THR A N 1
ATOM 510 C CA . THR A 1 70 ? 3.336 32.344 14.039 1 91.25 70 THR A CA 1
ATOM 511 C C . THR A 1 70 ? 3.994 31 14.281 1 91.25 70 THR A C 1
ATOM 513 O O . THR A 1 70 ? 4.266 30.25 13.336 1 91.25 70 THR A O 1
ATOM 516 N N . ARG A 1 71 ? 4.207 30.625 15.5 1 92.38 71 ARG A N 1
ATOM 517 C CA . ARG A 1 71 ? 4.809 29.344 15.836 1 92.38 71 ARG A CA 1
ATOM 518 C C . ARG A 1 71 ? 3.914 28.188 15.398 1 92.38 71 ARG A C 1
ATOM 520 O O . ARG A 1 71 ? 4.402 27.172 14.898 1 92.38 71 ARG A O 1
ATOM 527 N N . ARG A 1 72 ? 2.676 28.312 15.625 1 91.81 72 ARG A N 1
ATOM 528 C CA . ARG A 1 72 ? 1.73 27.281 15.211 1 91.81 72 ARG A CA 1
ATOM 529 C C . ARG A 1 72 ? 1.747 27.109 13.695 1 91.81 72 ARG A C 1
ATOM 531 O O . ARG A 1 72 ? 1.726 25.984 13.195 1 91.81 72 ARG A O 1
ATOM 538 N N . VAL A 1 73 ? 1.688 28.219 12.984 1 95.06 73 VAL A N 1
ATOM 539 C CA . VAL A 1 73 ? 1.736 28.172 11.531 1 95.06 73 VAL A CA 1
ATOM 540 C C . VAL A 1 73 ? 3.023 27.5 11.07 1 95.06 73 VAL A C 1
ATOM 542 O O . VAL A 1 73 ? 2.998 26.641 1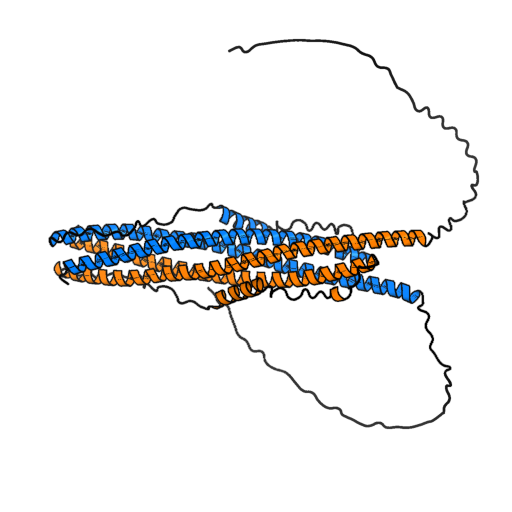0.188 1 95.06 73 VAL A O 1
ATOM 545 N N . ASP A 1 74 ? 4.098 27.859 11.68 1 94.44 74 ASP A N 1
ATOM 546 C CA . ASP A 1 74 ? 5.383 27.25 11.352 1 94.44 74 ASP A CA 1
ATOM 547 C C . ASP A 1 74 ? 5.367 25.75 11.633 1 94.44 74 ASP A C 1
ATOM 549 O O . ASP A 1 74 ? 5.957 24.969 10.891 1 94.44 74 ASP A O 1
ATOM 553 N N . GLY A 1 75 ? 4.785 25.375 12.719 1 94.81 75 GLY A N 1
ATOM 554 C CA . GLY A 1 75 ? 4.641 23.969 13.039 1 94.81 75 GLY A CA 1
ATOM 555 C C . GLY A 1 75 ? 3.879 23.188 11.984 1 94.81 75 GLY A C 1
ATOM 556 O O . GLY A 1 75 ? 4.297 22.094 11.578 1 94.81 75 GLY A O 1
ATOM 557 N N . CYS A 1 76 ? 2.789 23.766 11.57 1 95.56 76 CYS A N 1
ATOM 558 C CA . CYS A 1 76 ? 1.999 23.141 10.523 1 95.56 76 CYS A CA 1
ATOM 559 C C . CYS A 1 76 ? 2.803 23.016 9.234 1 95.56 76 CYS A C 1
ATOM 561 O O . CYS A 1 76 ? 2.73 22 8.539 1 95.56 76 CYS A O 1
ATOM 563 N N . LEU A 1 77 ? 3.512 24.078 8.914 1 95.62 77 LEU A N 1
ATOM 564 C CA . LEU A 1 77 ? 4.328 24.109 7.707 1 95.62 77 LEU A CA 1
ATOM 565 C C . LEU A 1 77 ? 5.391 23.016 7.746 1 95.62 77 LEU A C 1
ATOM 567 O O . LEU A 1 77 ? 5.629 22.328 6.746 1 95.62 77 LEU A O 1
ATOM 571 N N . ARG A 1 78 ? 6.02 22.844 8.836 1 95.12 78 ARG A N 1
ATOM 572 C CA . ARG A 1 78 ? 7.043 21.812 9 1 95.12 78 ARG A CA 1
ATOM 573 C C . ARG A 1 78 ? 6.469 20.422 8.766 1 95.12 78 ARG A C 1
ATOM 575 O O . ARG A 1 78 ? 7.066 19.609 8.047 1 95.12 78 ARG A O 1
ATOM 582 N N . VAL A 1 79 ? 5.371 20.141 9.352 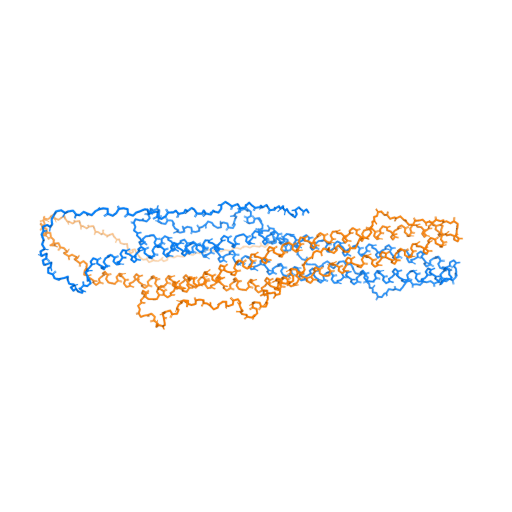1 96 79 VAL A N 1
ATOM 583 C CA . VAL A 1 79 ? 4.727 18.828 9.195 1 96 79 VAL A CA 1
ATOM 584 C C . VAL A 1 79 ? 4.359 18.609 7.727 1 96 79 VAL A C 1
ATOM 586 O O . VAL A 1 79 ? 4.559 17.531 7.188 1 96 79 VAL A O 1
ATOM 589 N N . ALA A 1 80 ? 3.809 19.656 7.094 1 95.94 80 ALA A N 1
ATOM 590 C CA . ALA A 1 80 ? 3.412 19.562 5.691 1 95.94 80 ALA A CA 1
ATOM 591 C C . ALA A 1 80 ? 4.617 19.281 4.801 1 95.94 80 ALA A C 1
ATOM 593 O O . ALA A 1 80 ? 4.523 18.5 3.848 1 95.94 80 ALA A O 1
ATOM 594 N N . GLU A 1 81 ? 5.734 19.875 5.062 1 93.81 81 GLU A N 1
ATOM 595 C CA . GLU A 1 81 ? 6.953 19.641 4.293 1 93.81 81 GLU A CA 1
ATOM 596 C C . GLU A 1 81 ? 7.441 18.203 4.457 1 93.81 81 GLU A C 1
ATOM 598 O O . GLU A 1 81 ? 7.863 17.578 3.486 1 93.81 81 GLU A O 1
ATOM 603 N N . GLU A 1 82 ? 7.414 17.766 5.629 1 93.44 82 GLU A N 1
ATOM 604 C CA . GLU A 1 82 ? 7.781 16.375 5.875 1 93.44 82 GLU A CA 1
ATOM 605 C C . GLU A 1 82 ? 6.867 15.414 5.109 1 93.44 82 GLU A C 1
ATOM 607 O O . GLU A 1 82 ? 7.328 14.406 4.574 1 93.44 82 GLU A O 1
ATOM 612 N N . MET A 1 83 ? 5.613 15.727 5.109 1 94.62 83 MET A N 1
ATOM 613 C CA . MET A 1 83 ? 4.645 14.914 4.383 1 94.62 83 MET A CA 1
ATOM 614 C C . MET A 1 83 ? 4.945 14.906 2.887 1 94.62 83 MET A C 1
ATOM 616 O O . MET A 1 83 ? 4.801 13.883 2.223 1 94.62 83 MET A O 1
ATOM 620 N N . ARG A 1 84 ? 5.289 16.062 2.461 1 92.12 84 ARG A N 1
ATOM 621 C CA . ARG A 1 84 ? 5.645 16.156 1.049 1 92.12 84 ARG A CA 1
ATOM 622 C C . ARG A 1 84 ? 6.812 15.234 0.715 1 92.12 84 ARG A C 1
ATOM 624 O O . ARG A 1 84 ? 6.797 14.547 -0.31 1 92.12 84 ARG A O 1
ATOM 631 N N . ASP A 1 85 ? 7.809 15.164 1.541 1 90.25 85 ASP A N 1
ATOM 632 C CA . ASP A 1 85 ? 8.953 14.281 1.343 1 90.25 85 ASP A CA 1
ATOM 633 C C . ASP A 1 85 ? 8.531 12.82 1.357 1 90.25 85 ASP A C 1
ATOM 635 O O . ASP A 1 85 ? 8.938 12.039 0.49 1 90.25 85 ASP A O 1
ATOM 639 N N . THR A 1 86 ? 7.777 12.469 2.303 1 91.94 86 THR A N 1
ATOM 640 C CA . THR A 1 86 ? 7.289 11.102 2.434 1 91.94 86 THR A CA 1
ATOM 641 C C . THR A 1 86 ? 6.434 10.719 1.229 1 91.94 86 THR A C 1
ATOM 643 O O . THR A 1 86 ? 6.574 9.617 0.694 1 91.94 86 THR A O 1
ATOM 646 N N . ALA A 1 87 ? 5.562 11.625 0.821 1 92.06 87 ALA A N 1
ATOM 647 C CA . ALA A 1 87 ? 4.691 11.375 -0.323 1 92.06 87 ALA A CA 1
ATOM 648 C C . ALA A 1 87 ? 5.504 11.148 -1.594 1 92.06 87 ALA A C 1
ATOM 650 O O . ALA A 1 87 ? 5.18 10.266 -2.395 1 92.06 87 ALA A O 1
ATOM 651 N N . SER A 1 88 ? 6.52 11.883 -1.797 1 89 88 SER A N 1
ATOM 652 C CA . SER A 1 88 ? 7.383 11.742 -2.965 1 89 88 SER A CA 1
ATOM 653 C C . SER A 1 88 ? 8.031 10.367 -3.004 1 89 88 SER A C 1
ATOM 655 O O . SER A 1 88 ? 8.055 9.711 -4.051 1 89 88 SER A O 1
ATOM 657 N N . LYS A 1 89 ? 8.547 9.914 -1.912 1 89.69 89 LYS A N 1
ATOM 658 C CA . LYS A 1 89 ? 9.156 8.594 -1.817 1 89.69 89 LYS A CA 1
ATOM 659 C C . LYS A 1 89 ? 8.141 7.492 -2.092 1 89.69 89 LYS A C 1
ATOM 661 O O . LYS A 1 89 ? 8.43 6.523 -2.795 1 89.69 89 LYS A O 1
ATOM 666 N N . THR A 1 90 ? 6.996 7.66 -1.481 1 92.5 90 THR A N 1
ATOM 667 C CA . THR A 1 90 ? 5.941 6.668 -1.653 1 92.5 90 THR A CA 1
ATOM 668 C C . THR A 1 90 ? 5.508 6.582 -3.115 1 92.5 90 THR A C 1
ATOM 670 O O . THR A 1 90 ? 5.262 5.492 -3.633 1 92.5 90 THR A O 1
ATOM 673 N N . LEU A 1 91 ? 5.438 7.734 -3.793 1 89.62 91 LEU A N 1
ATOM 674 C CA . LEU A 1 91 ? 5.055 7.766 -5.203 1 89.62 91 LEU A CA 1
ATOM 675 C C . LEU A 1 91 ? 6.047 6.98 -6.051 1 89.62 91 LEU A C 1
ATOM 677 O O . LEU A 1 91 ? 5.648 6.266 -6.977 1 89.62 91 LEU A O 1
ATOM 681 N N . LEU A 1 92 ? 7.312 7.121 -5.758 1 88.75 92 LEU A N 1
ATOM 682 C CA . LEU A 1 92 ? 8.336 6.371 -6.48 1 88.75 92 LEU A CA 1
ATOM 683 C C . LEU A 1 92 ? 8.172 4.871 -6.258 1 88.75 92 LEU A C 1
ATOM 685 O O . LEU A 1 92 ? 8.289 4.082 -7.199 1 88.75 92 LEU A O 1
ATOM 689 N N . GLN A 1 93 ? 7.887 4.492 -5.027 1 92.25 93 GLN A N 1
ATOM 690 C CA . GLN A 1 93 ? 7.699 3.084 -4.691 1 92.25 93 GLN A CA 1
ATOM 691 C C . GLN A 1 93 ? 6.473 2.51 -5.391 1 92.25 93 GLN A C 1
ATOM 693 O O . GLN A 1 93 ? 6.492 1.365 -5.852 1 92.25 93 GLN A O 1
ATOM 698 N N . VAL A 1 94 ? 5.422 3.277 -5.441 1 94.12 94 VAL A N 1
ATOM 699 C CA . VAL A 1 94 ? 4.207 2.855 -6.129 1 94.12 94 VAL A CA 1
ATOM 700 C C . VAL A 1 94 ? 4.504 2.615 -7.605 1 94.12 94 VAL A C 1
ATOM 702 O O . VAL A 1 94 ? 4.039 1.633 -8.188 1 94.12 94 VAL A O 1
ATOM 705 N N . HIS A 1 95 ? 5.293 3.451 -8.211 1 89.19 95 HIS A N 1
ATOM 706 C CA . HIS A 1 95 ? 5.68 3.281 -9.602 1 89.19 95 HIS A CA 1
ATOM 707 C C . HIS A 1 95 ? 6.469 1.993 -9.805 1 89.19 95 HIS A C 1
ATOM 709 O O . HIS A 1 95 ? 6.199 1.233 -10.734 1 89.19 95 HIS A O 1
ATOM 715 N N . GLN A 1 96 ? 7.398 1.722 -8.953 1 91.19 96 GLN A N 1
ATOM 716 C CA . GLN A 1 96 ? 8.195 0.5 -9.016 1 91.19 96 GLN A CA 1
ATOM 717 C C . GLN A 1 96 ? 7.316 -0.737 -8.852 1 91.19 96 GLN A C 1
ATOM 719 O O . GLN A 1 96 ? 7.512 -1.739 -9.539 1 91.19 96 GLN A O 1
ATOM 724 N N . GLN A 1 97 ? 6.355 -0.588 -7.953 1 95 97 GLN A N 1
ATOM 725 C CA . GLN A 1 97 ? 5.41 -1.677 -7.738 1 95 97 GLN A CA 1
ATOM 726 C C . GLN A 1 97 ? 4.605 -1.969 -9 1 95 97 GLN A C 1
ATOM 728 O O . GLN A 1 97 ? 4.367 -3.131 -9.336 1 95 97 GLN A O 1
ATOM 733 N N . GLY A 1 98 ? 4.184 -0.928 -9.641 1 92.5 98 GLY A N 1
ATOM 734 C CA . GLY A 1 98 ? 3.467 -1.112 -10.891 1 92.5 98 GLY A CA 1
ATOM 735 C C . GLY A 1 98 ? 4.266 -1.881 -11.93 1 92.5 98 GLY A C 1
ATOM 736 O O . GLY A 1 98 ? 3.723 -2.746 -12.617 1 92.5 98 GLY A O 1
ATOM 737 N N . GLN A 1 99 ? 5.527 -1.682 -12.047 1 91.38 99 GLN A N 1
ATOM 738 C CA . GLN A 1 99 ? 6.398 -2.398 -12.977 1 91.38 99 GLN A CA 1
ATOM 739 C C . GLN A 1 99 ? 6.52 -3.869 -12.594 1 91.38 99 GLN A C 1
ATOM 741 O O . GLN A 1 99 ? 6.523 -4.746 -13.461 1 91.38 99 GLN A O 1
ATOM 746 N N . GLN A 1 100 ? 6.629 -4.113 -11.312 1 94.12 100 GLN A N 1
ATOM 747 C CA . GLN A 1 100 ? 6.746 -5.484 -10.828 1 94.12 100 GLN A CA 1
ATOM 748 C C . GLN A 1 100 ? 5.477 -6.277 -11.117 1 94.12 100 GLN A C 1
ATOM 750 O O . GLN A 1 100 ? 5.543 -7.453 -11.484 1 94.12 100 GLN A O 1
ATOM 755 N N . ILE A 1 101 ? 4.375 -5.641 -10.938 1 95.75 101 ILE A N 1
ATOM 756 C CA . ILE A 1 101 ? 3.1 -6.285 -11.227 1 95.75 101 ILE A CA 1
ATOM 757 C C . ILE A 1 101 ? 3.029 -6.656 -12.703 1 95.75 101 ILE A C 1
ATOM 759 O O . ILE A 1 101 ? 2.627 -7.77 -13.055 1 95.75 101 ILE A O 1
ATOM 763 N N . ARG A 1 102 ? 3.455 -5.777 -13.57 1 92.94 102 ARG A N 1
ATOM 764 C CA . ARG A 1 102 ? 3.451 -6.043 -15.008 1 92.94 102 ARG A CA 1
ATOM 765 C C . ARG A 1 102 ? 4.406 -7.176 -15.359 1 92.94 102 ARG A C 1
ATOM 767 O O . ARG A 1 102 ? 4.094 -8.023 -16.188 1 92.94 102 ARG A O 1
ATOM 774 N N . ARG A 1 103 ? 5.543 -7.164 -14.734 1 93.12 103 ARG A N 1
ATOM 775 C CA . ARG A 1 103 ? 6.512 -8.227 -14.969 1 93.12 103 ARG A CA 1
ATOM 776 C C . ARG A 1 103 ? 5.961 -9.586 -14.539 1 93.12 103 ARG A C 1
ATOM 778 O O . ARG A 1 103 ? 6.098 -10.57 -15.266 1 93.12 103 ARG A O 1
ATOM 785 N N . THR A 1 104 ? 5.379 -9.602 -13.398 1 94.19 104 THR A N 1
ATOM 786 C CA . THR A 1 104 ? 4.785 -10.844 -12.898 1 94.19 104 THR A CA 1
ATOM 787 C C . THR A 1 104 ? 3.707 -11.344 -13.859 1 94.19 104 THR A C 1
ATOM 789 O O . THR A 1 104 ? 3.648 -12.539 -14.164 1 94.19 104 THR A O 1
ATOM 792 N N . HIS A 1 105 ? 2.904 -10.469 -14.328 1 94.31 105 HIS A N 1
ATOM 793 C CA . HIS A 1 105 ? 1.853 -10.836 -15.266 1 94.31 105 HIS A CA 1
ATOM 794 C C . HIS A 1 105 ? 2.441 -11.359 -16.562 1 94.31 105 HIS A C 1
ATOM 796 O O . HIS A 1 105 ? 1.905 -12.305 -17.156 1 94.31 105 HIS A O 1
ATOM 802 N N . ALA A 1 106 ? 3.514 -10.781 -17.031 1 93.81 106 ALA A N 1
ATOM 803 C CA . ALA A 1 106 ? 4.176 -11.219 -18.266 1 93.81 106 ALA A CA 1
ATOM 804 C C . ALA A 1 106 ? 4.699 -12.641 -18.125 1 93.81 106 ALA A C 1
ATOM 806 O O . ALA A 1 106 ? 4.77 -13.383 -19.109 1 93.81 106 ALA A O 1
ATOM 807 N N . MET A 1 107 ? 5.035 -13.008 -16.891 1 93.56 107 MET A N 1
ATOM 808 C CA . MET A 1 107 ? 5.523 -14.359 -16.641 1 93.56 107 MET A CA 1
ATOM 809 C C . MET A 1 107 ? 4.441 -15.398 -16.938 1 93.56 107 MET A C 1
ATOM 811 O O . MET A 1 107 ? 4.746 -16.531 -17.281 1 93.56 107 MET A O 1
ATOM 815 N N . ALA A 1 108 ? 3.162 -15.023 -16.719 1 94.25 108 ALA A N 1
ATOM 816 C CA . ALA A 1 108 ? 2.068 -15.922 -17.078 1 94.25 108 ALA A CA 1
ATOM 817 C C . ALA A 1 108 ? 2.082 -16.25 -18.562 1 94.25 108 ALA A C 1
ATOM 819 O O . ALA A 1 108 ? 1.771 -17.375 -18.969 1 94.25 108 ALA A O 1
ATOM 820 N N . LEU A 1 109 ? 2.48 -15.258 -19.406 1 93.44 109 LEU A N 1
ATOM 821 C CA . LEU A 1 109 ? 2.572 -15.477 -20.844 1 93.44 109 LEU A CA 1
ATOM 822 C C . LEU A 1 109 ? 3.703 -16.453 -21.172 1 93.44 109 LEU A C 1
ATOM 824 O O . LEU A 1 109 ? 3.553 -17.312 -22.047 1 93.44 109 LEU A O 1
ATOM 828 N N . ASP A 1 110 ? 4.785 -16.312 -20.453 1 93.31 110 ASP A N 1
ATOM 829 C CA . ASP A 1 110 ? 5.914 -17.219 -20.641 1 93.31 110 ASP A CA 1
ATOM 830 C C . ASP A 1 110 ? 5.535 -18.656 -20.297 1 93.31 110 ASP A C 1
ATOM 832 O O . ASP A 1 110 ? 5.797 -19.578 -21.078 1 93.31 110 ASP A O 1
ATOM 836 N N . ILE A 1 111 ? 4.906 -18.859 -19.203 1 94.81 111 ILE A N 1
ATOM 837 C CA . ILE A 1 111 ? 4.492 -20.188 -18.781 1 94.81 111 ILE A CA 1
ATOM 838 C C . ILE A 1 111 ? 3.459 -20.75 -19.75 1 94.81 111 ILE A C 1
ATOM 840 O O . ILE A 1 111 ? 3.475 -21.938 -20.062 1 94.81 111 ILE A O 1
ATOM 844 N N . ASP A 1 112 ? 2.605 -19.875 -20.25 1 93.56 112 ASP A N 1
ATOM 845 C CA . ASP A 1 112 ? 1.596 -20.281 -21.219 1 93.56 112 ASP A CA 1
ATOM 846 C C . ASP A 1 112 ? 2.244 -20.859 -22.484 1 93.56 112 ASP A C 1
ATOM 848 O O . ASP A 1 112 ? 1.814 -21.906 -22.984 1 93.56 112 ASP A O 1
ATOM 852 N N . GLN A 1 113 ? 3.258 -20.172 -22.938 1 94.06 113 GLN A N 1
ATOM 853 C CA . GLN A 1 113 ? 3.965 -20.625 -24.125 1 94.06 113 GLN A CA 1
ATOM 854 C C . GLN A 1 113 ? 4.609 -22 -23.906 1 94.06 113 GLN A C 1
ATOM 856 O O . GLN A 1 113 ? 4.449 -22.906 -24.719 1 94.06 113 GLN A O 1
ATOM 861 N N . ASP A 1 114 ? 5.234 -22.219 -22.797 1 94.44 114 ASP A N 1
ATOM 862 C CA . ASP A 1 114 ? 5.91 -23.484 -22.484 1 94.44 114 ASP A CA 1
ATOM 863 C C . ASP A 1 114 ? 4.898 -24.594 -22.203 1 94.44 114 ASP A C 1
ATOM 865 O O . ASP A 1 114 ? 5.102 -25.734 -22.594 1 94.44 114 ASP A O 1
ATOM 869 N N . LEU A 1 115 ? 3.832 -24.219 -21.531 1 93.69 115 LEU A N 1
ATOM 870 C CA . LEU A 1 115 ? 2.781 -25.188 -21.25 1 93.69 115 LEU A CA 1
ATOM 871 C C . LEU A 1 115 ? 2.131 -25.656 -22.547 1 93.69 115 LEU A C 1
ATOM 873 O O . LEU A 1 115 ? 1.841 -26.844 -22.719 1 93.69 115 LEU A O 1
ATOM 877 N N . SER A 1 116 ? 1.934 -24.703 -23.531 1 93.19 116 SER A N 1
ATOM 878 C CA . SER A 1 116 ? 1.381 -25.062 -24.828 1 93.19 116 SER A CA 1
ATOM 879 C C . SER A 1 116 ? 2.291 -26.031 -25.578 1 93.19 116 SER A C 1
ATOM 881 O O . SER A 1 116 ? 1.816 -26.984 -26.203 1 93.19 116 SER A O 1
ATOM 883 N N . ARG A 1 117 ? 3.549 -25.875 -25.469 1 92.75 117 ARG A N 1
ATOM 884 C CA . ARG A 1 117 ? 4.516 -26.812 -26.047 1 92.75 117 ARG A CA 1
ATOM 885 C C . ARG A 1 117 ? 4.414 -28.172 -25.375 1 92.75 117 ARG A C 1
ATOM 887 O O . ARG A 1 117 ? 4.43 -29.203 -26.062 1 92.75 117 ARG A O 1
ATOM 894 N N . GLY A 1 118 ? 4.297 -28.156 -24.047 1 91.81 118 GLY A N 1
ATOM 895 C CA . GLY A 1 118 ? 4.164 -29.406 -23.312 1 91.81 118 GLY A CA 1
ATOM 896 C C . GLY A 1 118 ? 2.891 -30.172 -23.641 1 91.81 118 GLY A C 1
ATOM 897 O O . GLY A 1 118 ? 2.902 -31.391 -23.75 1 91.81 118 GLY A O 1
ATOM 898 N N . GLU A 1 119 ? 1.84 -29.453 -23.828 1 92.12 119 GLU A N 1
ATOM 899 C CA . GLU A 1 119 ? 0.565 -30.078 -24.188 1 92.12 119 GLU A CA 1
ATOM 900 C C . GLU A 1 119 ? 0.627 -30.703 -25.578 1 92.12 119 GLU A C 1
ATOM 902 O O . GLU A 1 119 ? 0.042 -31.766 -25.812 1 92.12 119 GLU A O 1
ATOM 907 N N . LYS A 1 120 ? 1.312 -30.078 -26.469 1 91.06 120 LYS A N 1
ATOM 908 C CA . LYS A 1 120 ? 1.517 -30.656 -27.781 1 91.06 120 LYS A CA 1
ATOM 909 C C . LYS A 1 120 ? 2.332 -31.953 -27.719 1 91.06 120 LYS A C 1
ATOM 911 O O . LYS A 1 120 ? 1.992 -32.938 -28.359 1 91.06 120 LYS A O 1
ATOM 916 N N . LEU A 1 121 ? 3.373 -31.984 -26.922 1 90.62 121 LEU A N 1
ATOM 917 C CA . LEU A 1 121 ? 4.203 -33.188 -26.719 1 90.62 121 LEU A CA 1
ATOM 918 C C . LEU A 1 121 ? 3.398 -34.312 -26.094 1 90.62 121 LEU A C 1
ATOM 920 O O . LEU A 1 121 ? 3.527 -35.469 -26.5 1 90.62 121 LEU A O 1
ATOM 924 N N . LEU A 1 122 ? 2.57 -33.938 -25.141 1 90 122 LEU A N 1
ATOM 925 C CA . LEU A 1 122 ? 1.724 -34.938 -24.5 1 90 122 LEU A CA 1
ATOM 926 C C . LEU A 1 122 ? 0.712 -35.5 -25.484 1 90 122 LEU A C 1
ATOM 928 O O . LEU A 1 122 ? 0.393 -36.719 -25.438 1 90 122 LEU A O 1
ATOM 932 N N . GLY A 1 123 ? 0.238 -34.625 -26.344 1 88 123 GLY A N 1
ATOM 933 C CA . GLY A 1 123 ? -0.626 -35.125 -27.406 1 88 123 GLY A CA 1
ATOM 934 C C . GLY A 1 123 ? 0.052 -36.125 -28.312 1 88 123 GLY A C 1
ATOM 935 O O . GLY A 1 123 ? -0.533 -37.156 -28.656 1 88 123 GLY A O 1
ATOM 936 N N . ASP A 1 124 ? 1.291 -35.906 -28.688 1 88.56 124 ASP A N 1
ATOM 937 C CA . ASP A 1 124 ? 2.086 -36.812 -29.5 1 88.56 124 ASP A CA 1
ATOM 938 C C . ASP A 1 124 ? 2.332 -38.125 -28.766 1 88.56 124 ASP A C 1
ATOM 940 O O . ASP A 1 124 ? 2.244 -39.219 -29.375 1 88.56 124 ASP A O 1
ATOM 944 N N . LEU A 1 125 ? 2.547 -38.062 -27.531 1 86.19 125 LEU A N 1
ATOM 945 C CA . LEU A 1 125 ? 2.754 -39.25 -26.719 1 86.19 125 LEU A CA 1
ATOM 946 C C . LEU A 1 125 ? 1.476 -40.062 -26.625 1 86.19 125 LEU A C 1
ATOM 948 O O . LEU A 1 125 ? 1.52 -41.312 -26.703 1 86.19 125 LEU A O 1
ATOM 952 N N . GLY A 1 126 ? 0.41 -39.375 -26.453 1 84.38 126 GLY A N 1
ATOM 953 C CA . GLY A 1 126 ? -0.872 -40.062 -26.438 1 84.38 126 GLY A CA 1
ATOM 954 C C . GLY A 1 126 ? -1.158 -40.812 -27.734 1 84.38 126 GLY A C 1
ATOM 955 O O . GLY A 1 126 ? -1.78 -41.875 -27.703 1 84.38 126 GLY A O 1
ATOM 956 N N . GLY A 1 127 ? -0.698 -40.25 -28.812 1 81.25 127 GLY A N 1
ATOM 957 C CA . GLY A 1 127 ? -0.835 -40.906 -30.109 1 81.25 127 GLY A CA 1
ATOM 958 C C . GLY A 1 127 ? -0.125 -42.25 -30.156 1 81.25 127 GLY A C 1
ATOM 959 O O . GLY A 1 127 ? -0.619 -43.188 -30.766 1 81.25 127 GLY A O 1
ATOM 960 N N . LEU A 1 128 ? 1.018 -42.438 -29.484 1 79.56 128 LEU A N 1
ATOM 961 C CA . LEU A 1 128 ? 1.748 -43.688 -29.422 1 79.56 128 LEU A CA 1
ATOM 962 C C . LEU A 1 128 ? 0.944 -44.75 -28.672 1 79.56 128 LEU A C 1
ATOM 964 O O . LEU A 1 128 ? 1.128 -45.938 -28.906 1 79.56 128 LEU A O 1
ATOM 968 N N . PHE A 1 129 ? -0.053 -44.312 -27.781 1 79.06 129 PHE A N 1
ATOM 969 C CA . PHE A 1 129 ? -0.875 -45.219 -26.984 1 79.06 129 PHE A CA 1
ATOM 970 C C . PHE A 1 129 ? -2.299 -45.25 -27.531 1 79.06 129 PHE A C 1
ATOM 972 O O . PHE A 1 129 ? -3.203 -45.781 -26.859 1 79.06 129 PHE A O 1
ATOM 979 N N . SER A 1 130 ? -2.525 -44.656 -28.844 1 75.25 130 SER A N 1
ATOM 980 C CA . SER A 1 130 ? -3.82 -44.562 -29.516 1 75.25 130 SER A CA 1
ATOM 981 C C . SER A 1 130 ? -4.84 -43.812 -28.656 1 75.25 130 SER A C 1
ATOM 983 O O . SER A 1 130 ? -6.02 -44.188 -28.625 1 75.25 130 SER A O 1
ATOM 985 N N . LYS A 1 131 ? -4.316 -43 -27.766 1 75.06 131 LYS A N 1
ATOM 986 C CA . LYS A 1 131 ? -5.152 -42.156 -26.922 1 75.06 131 LYS A CA 1
ATOM 987 C C . LYS A 1 131 ? -4.965 -40.656 -27.266 1 75.06 131 LYS A C 1
ATOM 989 O O . LYS A 1 131 ? -4.125 -40 -26.672 1 75.06 131 LYS A O 1
ATOM 994 N N . LYS A 1 132 ? -5.738 -40.188 -28.312 1 72 132 LYS A N 1
ATOM 995 C CA . LYS A 1 132 ? -5.602 -38.781 -28.75 1 72 132 LYS A CA 1
ATOM 996 C C . LYS A 1 132 ? -6.168 -37.844 -27.703 1 72 132 LYS A C 1
ATOM 998 O O . LYS A 1 132 ? -7.109 -38.188 -26.984 1 72 132 LYS A O 1
ATOM 1003 N N . TRP A 1 133 ? -5.375 -36.719 -27.406 1 75.31 133 TRP A N 1
ATOM 1004 C CA . TRP A 1 133 ? -5.793 -35.75 -26.406 1 75.31 133 TRP A CA 1
ATOM 1005 C C . TRP A 1 133 ? -5.637 -34.344 -26.938 1 75.31 133 TRP A C 1
ATOM 1007 O O . TRP A 1 133 ? -4.684 -34.031 -27.656 1 75.31 133 TRP A O 1
ATOM 1017 N N . LYS A 1 134 ? -6.77 -33.438 -26.781 1 75.31 134 LYS A N 1
ATOM 1018 C CA . LYS A 1 134 ? -6.66 -32.031 -27.047 1 75.31 134 LYS A CA 1
ATOM 1019 C C . LYS A 1 134 ? -6.754 -31.219 -25.75 1 75.31 134 LYS A C 1
ATOM 1021 O O . LYS A 1 134 ? -7.695 -31.391 -24.984 1 75.31 134 LYS A O 1
ATOM 1026 N N . PRO A 1 135 ? -5.66 -30.406 -25.562 1 77.44 135 PRO A N 1
ATOM 1027 C CA . PRO A 1 135 ? -5.707 -29.594 -24.344 1 77.44 135 PRO A CA 1
ATOM 1028 C C . PRO A 1 135 ? -6.961 -28.734 -24.266 1 77.44 135 PRO A C 1
ATOM 1030 O O . PRO A 1 135 ? -7.438 -28.234 -25.281 1 77.44 135 PRO A O 1
ATOM 1033 N N . LYS A 1 136 ? -7.613 -28.672 -23.094 1 75.75 136 LYS A N 1
ATOM 1034 C CA . LYS A 1 136 ? -8.773 -27.812 -22.875 1 75.75 136 LYS A CA 1
ATOM 1035 C C . LYS A 1 136 ? -8.359 -26.469 -22.312 1 75.75 136 LYS A C 1
ATOM 1037 O O . LYS A 1 136 ? -7.504 -26.391 -21.422 1 75.75 136 LYS A O 1
ATOM 1042 N N . LYS A 1 137 ? -8.766 -25.391 -23.109 1 76.38 137 LYS A N 1
ATOM 1043 C CA . LYS A 1 137 ? -8.555 -24.047 -22.594 1 76.38 137 LYS A CA 1
ATOM 1044 C C . LYS A 1 137 ? -9.875 -23.406 -22.172 1 76.38 137 LYS A C 1
ATOM 1046 O O . LYS A 1 137 ? -10.836 -23.391 -22.953 1 76.38 137 LYS A O 1
ATOM 1051 N N . ASN A 1 138 ? -10 -23.156 -20.875 1 71.38 138 ASN A N 1
ATOM 1052 C CA . ASN A 1 138 ? -11.203 -22.453 -20.438 1 71.38 138 ASN A CA 1
ATOM 1053 C C . ASN A 1 138 ? -11.18 -20.984 -20.859 1 71.38 138 ASN A C 1
ATOM 1055 O O . ASN A 1 138 ? -12.234 -20.359 -20.984 1 71.38 138 ASN A O 1
ATOM 1059 N N . GLY A 1 139 ? -9.977 -20.375 -20.953 1 75.62 139 GLY A N 1
ATOM 1060 C CA . GLY A 1 139 ? -9.844 -18.984 -21.359 1 75.62 139 GLY A CA 1
ATOM 1061 C C . GLY A 1 139 ? -8.477 -18.641 -21.922 1 75.62 139 GLY A C 1
ATOM 1062 O O . GLY A 1 139 ? -7.527 -19.422 -21.75 1 75.62 139 GLY A O 1
ATOM 1063 N N . ALA A 1 140 ? -8.508 -17.453 -22.594 1 79.44 140 ALA A N 1
ATOM 1064 C CA . ALA A 1 140 ? -7.254 -17 -23.188 1 79.44 140 ALA A CA 1
ATOM 1065 C C . ALA A 1 140 ? -6.355 -16.359 -22.125 1 79.44 140 ALA A C 1
ATOM 1067 O O . ALA A 1 140 ? -6.84 -15.664 -21.234 1 79.44 140 ALA A O 1
ATOM 1068 N N . ILE A 1 141 ? -5.105 -16.828 -22.094 1 85.81 141 ILE A N 1
ATOM 1069 C CA . ILE A 1 141 ? -4.082 -16.141 -21.328 1 85.81 141 ILE A CA 1
ATOM 1070 C C . ILE A 1 141 ? -3.664 -14.859 -22.031 1 85.81 141 ILE A C 1
ATOM 1072 O O . ILE A 1 141 ? -3.123 -14.898 -23.141 1 85.81 141 ILE A O 1
ATOM 1076 N N . ARG A 1 142 ? -4.016 -13.688 -21.484 1 82.31 142 ARG A N 1
ATOM 1077 C CA . ARG A 1 142 ? -3.898 -12.406 -22.172 1 82.31 142 ARG A CA 1
ATOM 1078 C C . ARG A 1 142 ? -2.604 -11.695 -21.797 1 82.31 142 ARG A C 1
ATOM 1080 O O . ARG A 1 142 ? -2.057 -10.93 -22.578 1 82.31 142 ARG A O 1
ATOM 1087 N N . GLY A 1 143 ? -2.002 -11.961 -20.688 1 81.12 143 GLY A N 1
ATOM 1088 C CA . GLY A 1 143 ? -0.829 -11.234 -20.234 1 81.12 143 GLY A CA 1
ATOM 1089 C C . GLY A 1 143 ? -1.145 -9.828 -19.766 1 81.12 143 GLY A C 1
ATOM 1090 O O . GLY A 1 143 ? -2.309 -9.492 -19.531 1 81.12 143 GLY A O 1
ATOM 1091 N N . PRO A 1 144 ? -0.033 -9.078 -19.562 1 83.31 144 PRO A N 1
ATOM 1092 C CA . PRO A 1 144 ? -0.254 -7.723 -19.047 1 83.31 144 PRO A CA 1
ATOM 1093 C C . PRO A 1 144 ? -0.908 -6.801 -20.078 1 83.31 144 PRO A C 1
ATOM 1095 O O . PRO A 1 144 ? -0.598 -6.879 -21.266 1 83.31 144 PRO A O 1
ATOM 1098 N N . MET A 1 145 ? -1.929 -6.16 -19.672 1 74.75 145 MET A N 1
ATOM 1099 C CA . MET A 1 145 ? -2.568 -5.188 -20.562 1 74.75 145 MET A CA 1
ATOM 1100 C C . MET A 1 145 ? -1.812 -3.863 -20.547 1 74.75 145 MET A C 1
ATOM 1102 O O . MET A 1 145 ? -1.342 -3.422 -19.5 1 74.75 145 MET A O 1
ATOM 1106 N N . LEU A 1 146 ? -1.168 -3.594 -21.781 1 60.28 146 LEU A N 1
ATOM 1107 C CA . LEU A 1 146 ? -0.365 -2.383 -21.906 1 60.28 146 LEU A CA 1
ATOM 1108 C C . LEU A 1 146 ? -1.185 -1.149 -21.531 1 60.28 146 LEU A C 1
ATOM 1110 O O . LEU A 1 146 ? -2.195 -0.858 -22.172 1 60.28 146 LEU A O 1
ATOM 1114 N N . THR A 1 147 ? -1.76 -1.118 -20.469 1 53.12 147 THR A N 1
ATOM 1115 C CA . THR A 1 147 ? -2.502 0.131 -20.344 1 53.12 147 THR A CA 1
ATOM 1116 C C . THR A 1 147 ? -1.552 1.323 -20.297 1 53.12 147 THR A C 1
ATOM 1118 O O . THR A 1 147 ? -1.656 2.244 -21.109 1 53.12 147 THR A O 1
ATOM 1121 N N . ARG A 1 148 ? -1.621 2.289 -18.969 1 51.09 148 ARG A N 1
ATOM 1122 C CA . ARG A 1 148 ? -1.598 3.721 -18.703 1 51.09 148 ARG A CA 1
ATOM 1123 C C . ARG A 1 148 ? -0.192 4.289 -18.859 1 51.09 148 ARG A C 1
ATOM 1125 O O . ARG A 1 148 ? 0.796 3.584 -18.641 1 51.09 148 ARG A O 1
ATOM 1132 N N . ASP A 1 149 ? -0.031 5.66 -19.25 1 49.19 149 ASP A N 1
ATOM 1133 C CA . ASP A 1 149 ? 0.876 6.766 -19.547 1 49.19 149 ASP A CA 1
ATOM 1134 C C . ASP A 1 149 ? 1.847 6.996 -18.391 1 49.19 149 ASP A C 1
ATOM 1136 O O . ASP A 1 149 ? 1.471 6.867 -17.219 1 49.19 149 ASP A O 1
ATOM 1140 N N . ASP A 1 150 ? 3.16 7.066 -18.672 1 55.44 150 ASP A N 1
ATOM 1141 C CA . ASP A 1 150 ? 4.371 7.617 -18.062 1 55.44 150 ASP A CA 1
ATOM 1142 C C . ASP A 1 150 ? 4.059 8.844 -17.219 1 55.44 150 ASP A C 1
ATOM 1144 O O . ASP A 1 150 ? 4.945 9.398 -16.562 1 55.44 150 ASP A O 1
ATOM 1148 N N . SER A 1 151 ? 2.857 9.227 -17.312 1 58.53 151 SER A N 1
ATOM 1149 C CA . SER A 1 151 ? 2.605 10.516 -16.672 1 58.53 151 SER A CA 1
ATOM 1150 C C . SER A 1 151 ? 2.744 10.414 -15.156 1 58.53 151 SER A C 1
ATOM 1152 O O . SER A 1 151 ? 3.156 11.375 -14.5 1 58.53 151 SER A O 1
ATOM 1154 N N . PHE A 1 152 ? 2.496 9.172 -14.672 1 58.66 152 PHE A N 1
ATOM 1155 C CA . PHE A 1 152 ? 2.602 8.992 -13.234 1 58.66 152 PHE A CA 1
ATOM 1156 C C . PHE A 1 152 ? 4.047 9.133 -12.773 1 58.66 152 PHE A C 1
ATOM 1158 O O . PHE A 1 152 ? 4.324 9.773 -11.758 1 58.66 152 PHE A O 1
ATOM 1165 N N . ILE A 1 153 ? 4.93 8.602 -13.445 1 59.12 153 ILE A N 1
ATOM 1166 C CA . ILE A 1 153 ? 6.348 8.664 -13.102 1 59.12 153 ILE A CA 1
ATOM 1167 C C . ILE A 1 153 ? 6.852 10.102 -13.258 1 59.12 153 ILE A C 1
ATOM 1169 O O . ILE A 1 153 ? 7.602 10.594 -12.414 1 59.12 153 ILE A O 1
ATOM 1173 N N . ARG A 1 154 ? 6.348 10.633 -14.289 1 60.91 154 ARG A N 1
ATOM 1174 C CA . ARG A 1 154 ? 6.844 11.969 -14.578 1 60.91 154 ARG A CA 1
ATOM 1175 C C . ARG A 1 154 ? 6.434 12.953 -13.492 1 60.91 154 ARG A C 1
ATOM 1177 O O . ARG A 1 154 ? 7.23 13.797 -13.078 1 60.91 154 ARG A O 1
ATOM 1184 N N . LYS A 1 155 ? 5.305 12.781 -13.086 1 61.28 155 LYS A N 1
ATOM 1185 C CA . LYS A 1 155 ? 4.824 13.727 -12.086 1 61.28 155 LYS A CA 1
ATOM 1186 C C . LYS A 1 155 ? 5.508 13.508 -10.742 1 61.28 155 LYS A C 1
ATOM 1188 O O . LYS A 1 155 ? 5.871 14.461 -10.055 1 61.28 155 LYS A O 1
ATOM 1193 N N . GLY A 1 156 ? 5.766 12.242 -10.352 1 61.12 156 GLY A N 1
ATOM 1194 C CA . GLY A 1 156 ? 6.496 11.953 -9.125 1 61.12 156 GLY A CA 1
ATOM 1195 C C . GLY A 1 156 ? 7.93 12.445 -9.156 1 61.12 156 GLY A C 1
ATOM 1196 O O . GLY A 1 156 ? 8.422 13.016 -8.18 1 61.12 156 GLY A O 1
ATOM 1197 N N . SER A 1 157 ? 8.461 12.227 -10.258 1 62.09 157 SER A N 1
ATOM 1198 C CA . SER A 1 157 ? 9.852 12.641 -10.422 1 62.09 157 SER A CA 1
ATOM 1199 C C . SER A 1 157 ? 9.977 14.164 -10.398 1 62.09 157 SER A C 1
ATOM 1201 O O . SER A 1 157 ? 10.906 14.703 -9.805 1 62.09 157 SER A O 1
ATOM 1203 N N . HIS A 1 158 ? 9.109 14.766 -11.148 1 61.44 158 HIS A N 1
ATOM 1204 C CA . HIS A 1 158 ? 9.141 16.219 -11.188 1 61.44 158 HIS A CA 1
ATOM 1205 C C . HIS A 1 158 ? 8.984 16.812 -9.789 1 61.44 158 HIS A C 1
ATOM 1207 O O . HIS A 1 158 ? 9.703 17.75 -9.422 1 61.44 158 HIS A O 1
ATOM 1213 N N . MET A 1 159 ? 8.266 16.188 -9.109 1 60.75 159 MET A N 1
ATOM 1214 C CA . MET A 1 159 ? 8.047 16.703 -7.758 1 60.75 159 MET A CA 1
ATOM 1215 C C . MET A 1 159 ? 9.266 16.469 -6.879 1 60.75 159 MET A C 1
ATOM 1217 O O . MET A 1 159 ? 9.633 17.312 -6.074 1 60.75 159 MET A O 1
ATOM 1221 N N . GLU A 1 160 ? 9.828 15.297 -7.047 1 61.19 160 GLU A N 1
ATOM 1222 C CA . GLU A 1 160 ? 11.062 15.016 -6.312 1 61.19 160 GLU A CA 1
ATOM 1223 C C . GLU A 1 160 ? 12.148 16.031 -6.652 1 61.19 160 GLU A C 1
ATOM 1225 O O . GLU A 1 160 ? 12.883 16.484 -5.77 1 61.19 160 GLU A O 1
ATOM 1230 N N . GLN A 1 161 ? 12.195 16.219 -7.93 1 59.53 161 GLN A N 1
ATOM 1231 C CA . GLN A 1 161 ? 13.211 17.156 -8.391 1 59.53 161 GLN A CA 1
ATOM 1232 C C . GLN A 1 161 ? 12.93 18.562 -7.875 1 59.53 161 GLN A C 1
ATOM 1234 O O . GLN A 1 161 ? 13.844 19.281 -7.449 1 59.53 161 GLN A O 1
ATOM 1239 N N . ARG A 1 162 ? 11.688 18.906 -7.945 1 56.84 162 ARG A N 1
ATOM 1240 C CA . ARG A 1 162 ? 11.344 20.25 -7.457 1 56.84 162 ARG A CA 1
ATOM 1241 C C . ARG A 1 162 ? 11.633 20.375 -5.965 1 56.84 162 ARG A C 1
ATOM 1243 O O . ARG A 1 162 ? 12.125 21.406 -5.508 1 56.84 162 ARG A O 1
ATOM 1250 N N . HIS A 1 163 ? 11.398 19.312 -5.309 1 56.34 163 HIS A N 1
ATOM 1251 C CA . HIS A 1 163 ? 11.625 19.328 -3.869 1 56.34 163 HIS A CA 1
ATOM 1252 C C . HIS A 1 163 ? 13.109 19.359 -3.543 1 56.34 163 HIS A C 1
ATOM 1254 O O . HIS A 1 163 ? 13.539 20.094 -2.654 1 56.34 163 HIS A O 1
ATOM 1260 N N . LYS A 1 164 ? 13.742 18.422 -4.23 1 57 164 LYS A N 1
ATOM 1261 C CA . LYS A 1 164 ? 15.18 18.344 -4.008 1 57 164 LYS A CA 1
ATOM 1262 C C . LYS A 1 164 ? 15.867 19.656 -4.367 1 57 164 LYS A C 1
ATOM 1264 O O . LYS A 1 164 ? 16.844 20.047 -3.736 1 57 164 LYS A O 1
ATOM 1269 N N . LEU A 1 165 ? 15.406 20.172 -5.578 1 50.5 165 LEU A N 1
ATOM 1270 C CA . LEU A 1 165 ? 16.031 21.406 -6.023 1 50.5 165 LEU A CA 1
ATOM 1271 C C . LEU A 1 165 ? 15.586 22.578 -5.156 1 50.5 165 LEU A C 1
ATOM 1273 O O . LEU A 1 165 ? 16.078 23.703 -5.32 1 50.5 165 LEU A O 1
ATOM 1277 N N . GLY A 1 166 ? 14.984 22.281 -4.062 1 45.25 166 GLY A N 1
ATOM 1278 C CA . GLY A 1 166 ? 14.547 23.422 -3.275 1 45.25 166 GLY A CA 1
ATOM 1279 C C . GLY A 1 166 ? 13.625 24.359 -4.043 1 45.25 166 GLY A C 1
ATOM 1280 O O . GLY A 1 166 ? 13.422 25.5 -3.639 1 45.25 166 GLY A O 1
ATOM 1281 N N . LEU A 1 167 ? 13.398 24.031 -5.227 1 46.66 167 LEU A N 1
ATOM 1282 C CA . LEU A 1 167 ? 12.609 24.875 -6.109 1 46.66 167 LEU A CA 1
ATOM 1283 C C . LEU A 1 167 ? 11.188 25.031 -5.594 1 46.66 167 LEU A C 1
ATOM 1285 O O . LEU A 1 167 ? 10.422 25.859 -6.098 1 46.66 167 LEU A O 1
ATOM 1289 N N . SER A 1 168 ? 10.812 24.25 -4.781 1 46.22 168 SER A N 1
ATOM 1290 C CA . SER A 1 168 ? 9.57 24.625 -4.109 1 46.22 168 SER A CA 1
ATOM 1291 C C . SER A 1 168 ? 9.758 25.891 -3.283 1 46.22 168 SER A C 1
ATOM 1293 O O . SER A 1 168 ? 8.805 26.375 -2.662 1 46.22 168 SER A O 1
ATOM 1295 N N . ASP A 1 169 ? 11.031 26.203 -3.037 1 43.12 169 ASP A N 1
ATOM 1296 C CA . ASP A 1 169 ? 11.32 27.422 -2.293 1 43.12 169 ASP A CA 1
ATOM 1297 C C . ASP A 1 169 ? 10.875 28.656 -3.074 1 43.12 169 ASP A C 1
ATOM 1299 O O . ASP A 1 169 ? 11.633 29.188 -3.896 1 43.12 169 ASP A O 1
ATOM 1303 N N . ARG A 1 170 ? 9.719 28.719 -3.58 1 44.28 170 ARG A N 1
ATOM 1304 C CA . ARG A 1 170 ? 9.438 30.094 -3.951 1 44.28 170 ARG A CA 1
ATOM 1305 C C . ARG A 1 170 ? 10.117 31.062 -2.992 1 44.28 170 ARG A C 1
ATOM 1307 O O . ARG A 1 170 ? 10.109 30.859 -1.778 1 44.28 170 ARG A O 1
ATOM 1314 N N . PRO A 1 171 ? 11.039 31.969 -3.387 1 41.28 171 PRO A N 1
ATOM 1315 C CA . PRO A 1 171 ? 11.461 32.969 -2.398 1 41.28 171 PRO A CA 1
ATOM 1316 C C . PRO A 1 171 ? 10.359 33.312 -1.396 1 41.28 171 PRO A C 1
ATOM 1318 O O . PRO A 1 171 ? 9.18 33.375 -1.766 1 41.28 171 PRO A O 1
ATOM 1321 N N . ARG A 1 172 ? 10.453 32.812 -0.209 1 42.72 172 ARG A N 1
ATOM 1322 C CA . ARG A 1 172 ? 9.617 33.406 0.823 1 42.72 172 ARG A CA 1
ATOM 1323 C C . ARG A 1 172 ? 9.219 34.844 0.432 1 42.72 172 ARG A C 1
ATOM 1325 O O . ARG A 1 172 ? 10.078 35.688 0.21 1 42.72 172 ARG A O 1
ATOM 1332 N N . ARG A 1 173 ? 8.25 35.094 -0.396 1 42.19 173 ARG A N 1
ATOM 1333 C CA . ARG A 1 173 ? 7.82 36.5 -0.518 1 42.19 173 ARG A CA 1
ATOM 1334 C C . ARG A 1 173 ? 7.984 37.219 0.804 1 42.19 173 ARG A C 1
ATOM 1336 O O . ARG A 1 173 ? 7.207 37.031 1.739 1 42.19 173 ARG A O 1
ATOM 1343 N N . SER A 1 174 ? 9.195 37.188 1.39 1 39.69 174 SER A N 1
ATOM 1344 C CA . SER A 1 174 ? 9.453 38.125 2.486 1 39.69 174 SER A CA 1
ATOM 1345 C C . SER A 1 174 ? 8.844 39.5 2.207 1 39.69 174 SER A C 1
ATOM 1347 O O . SER A 1 174 ? 9.438 40.312 1.49 1 39.69 174 SER A O 1
ATOM 1349 N N . ASN A 1 175 ? 7.812 39.594 1.685 1 39.03 175 ASN A N 1
ATOM 1350 C CA . ASN A 1 175 ? 7.406 41 1.854 1 39.03 175 ASN A CA 1
ATOM 1351 C C . ASN A 1 175 ? 7.75 41.5 3.248 1 39.03 175 ASN A C 1
ATOM 1353 O O . ASN A 1 175 ? 7.219 42.531 3.682 1 39.03 175 ASN A O 1
ATOM 1357 N N . ALA A 1 176 ? 8.234 40.625 4.129 1 44.19 176 ALA A N 1
ATOM 1358 C CA . ALA A 1 176 ? 8.75 41.219 5.363 1 44.19 176 ALA A CA 1
ATOM 1359 C C . ALA A 1 176 ? 9.883 42.188 5.066 1 44.19 176 ALA A C 1
ATOM 1361 O O . ALA A 1 176 ? 11.016 42 5.504 1 44.19 176 ALA A O 1
ATOM 1362 N N . ARG A 1 177 ? 10.25 42.406 3.822 1 42.88 177 ARG A N 1
ATOM 1363 C CA . ARG A 1 177 ? 11.32 43.344 3.535 1 42.88 177 ARG A CA 1
ATOM 1364 C C . ARG A 1 177 ? 11.32 44.5 4.527 1 42.88 177 ARG A C 1
ATOM 1366 O O . ARG A 1 177 ? 12.375 45.062 4.855 1 42.88 177 ARG A O 1
ATOM 1373 N N . GLN A 1 178 ? 10.094 45.125 4.648 1 45.16 178 GLN A N 1
ATOM 1374 C CA . GLN A 1 178 ? 10.297 46.5 5.098 1 45.16 178 GLN A CA 1
ATOM 1375 C C . GLN A 1 178 ? 10.805 46.562 6.535 1 45.16 178 GLN A C 1
ATOM 1377 O O . GLN A 1 178 ? 11.086 47.625 7.074 1 45.16 178 GLN A O 1
ATOM 1382 N N . PHE A 1 179 ? 10.438 45.469 7.301 1 46.72 179 PHE A N 1
ATOM 1383 C CA . PHE A 1 179 ? 10.812 45.812 8.672 1 46.72 179 PHE A CA 1
ATOM 1384 C C . PHE A 1 179 ? 12.289 45.5 8.914 1 46.72 179 PHE A C 1
ATOM 1386 O O . PHE A 1 179 ? 12.656 44.375 9.195 1 46.72 179 PHE A O 1
ATOM 1393 N N . LEU A 1 180 ? 13.117 45.938 8.008 1 47.62 180 LEU A N 1
ATOM 1394 C CA . LEU A 1 180 ? 14.57 45.844 8.164 1 47.62 180 LEU A CA 1
ATOM 1395 C C . LEU A 1 180 ? 14.961 45.906 9.633 1 47.62 180 LEU A C 1
ATOM 1397 O O . LEU A 1 180 ? 16 45.406 10.031 1 47.62 180 LEU A O 1
ATOM 1401 N N . SER A 1 181 ? 14.398 46.938 10.414 1 54.47 181 SER A N 1
ATOM 1402 C CA . SER A 1 181 ? 14.914 47.219 11.75 1 54.47 181 SER A CA 1
ATOM 1403 C C . SER A 1 181 ? 14.156 46.438 12.812 1 54.47 181 SER A C 1
ATOM 1405 O O . SER A 1 181 ? 12.992 46.062 12.617 1 54.47 181 SER A O 1
ATOM 1407 N N . GLU A 1 182 ? 14.812 45.688 13.758 1 61.16 182 GLU A N 1
ATOM 1408 C CA . GLU A 1 182 ? 14.18 45.156 14.953 1 61.16 182 GLU A CA 1
ATOM 1409 C C . GLU A 1 182 ? 13.023 46 15.422 1 61.16 182 GLU A C 1
ATOM 1411 O O . GLU A 1 182 ? 13.148 47.25 15.508 1 61.16 182 GLU A O 1
ATOM 1416 N N . PRO A 1 183 ? 11.859 45.5 15.383 1 61.47 183 PRO A N 1
ATOM 1417 C CA . PRO A 1 183 ? 10.734 46.344 15.836 1 61.47 183 PRO A CA 1
ATOM 1418 C C . PRO A 1 183 ? 11.039 47.094 17.125 1 61.47 183 PRO A C 1
ATOM 1420 O O . PRO A 1 183 ? 11.625 46.531 18.047 1 61.47 183 PRO A O 1
ATOM 1423 N N . THR A 1 184 ? 11.031 48.25 17.141 1 68.31 184 THR A N 1
ATOM 1424 C CA . THR A 1 184 ? 11.32 49.125 18.281 1 68.31 184 THR A CA 1
ATOM 1425 C C . THR A 1 184 ? 10.102 49.25 19.188 1 68.31 184 THR A C 1
ATOM 1427 O O . THR A 1 184 ? 10.234 49.594 20.359 1 68.31 184 THR A O 1
ATOM 1430 N N . SER A 1 185 ? 8.883 48.844 18.703 1 77.38 185 SER A N 1
ATOM 1431 C CA . SER A 1 185 ? 7.664 48.906 19.5 1 77.38 185 SER A CA 1
ATOM 1432 C C . SER A 1 185 ? 6.887 47.594 19.438 1 77.38 185 SER A C 1
ATOM 1434 O O . SER A 1 185 ? 7.109 46.781 18.531 1 77.38 185 SER A O 1
ATOM 1436 N N . GLU A 1 186 ? 6.148 47.312 20.344 1 79 186 GLU A N 1
ATOM 1437 C CA . GLU A 1 186 ? 5.277 46.156 20.406 1 79 186 GLU A CA 1
ATOM 1438 C C . GLU A 1 186 ? 4.367 46.062 19.188 1 79 186 GLU A C 1
ATOM 1440 O O . GLU A 1 186 ? 4.082 44.969 18.688 1 79 186 GLU A O 1
ATOM 1445 N N . LEU A 1 187 ? 3.969 47.219 18.734 1 77.44 187 LEU A N 1
ATOM 1446 C CA . LEU A 1 187 ? 3.088 47.281 17.578 1 77.44 187 LEU A CA 1
ATOM 1447 C C . LEU A 1 187 ? 3.824 46.844 16.312 1 77.44 187 LEU A C 1
ATOM 1449 O O . LEU A 1 187 ? 3.246 46.156 15.453 1 77.44 187 LEU A O 1
ATOM 1453 N N . GLU A 1 188 ? 5.066 47.25 16.25 1 81.75 188 GLU A N 1
ATOM 1454 C CA . GLU A 1 188 ? 5.883 46.844 15.125 1 81.75 188 GLU A CA 1
ATOM 1455 C C . GLU A 1 188 ? 6.109 45.312 15.141 1 81.75 188 GLU A C 1
ATOM 1457 O O . GLU A 1 188 ? 6.133 44.688 14.086 1 81.75 188 GLU A O 1
ATOM 1462 N N . LYS A 1 189 ? 6.254 44.75 16.281 1 84.38 189 LYS A N 1
ATOM 1463 C CA . LYS A 1 189 ? 6.422 43.312 16.422 1 84.38 189 LYS A CA 1
ATOM 1464 C C . LYS A 1 189 ? 5.191 42.562 15.922 1 84.38 189 LYS A C 1
ATOM 1466 O O . LYS A 1 189 ? 5.312 41.531 15.258 1 84.38 189 LYS A O 1
ATOM 1471 N N . VAL A 1 190 ? 4.043 43.031 16.234 1 83.44 190 VAL A N 1
ATOM 1472 C CA . VAL A 1 190 ? 2.787 42.438 15.812 1 83.44 190 VAL A CA 1
ATOM 1473 C C . VAL A 1 190 ? 2.699 42.438 14.289 1 83.44 190 VAL A C 1
ATOM 1475 O O . VAL A 1 190 ? 2.303 41.438 13.688 1 83.44 190 VAL A O 1
ATOM 1478 N N . GLU A 1 191 ? 3.105 43.562 13.703 1 83.38 191 GLU A N 1
ATOM 1479 C CA . GLU A 1 191 ? 3.045 43.688 12.25 1 83.38 191 GLU A CA 1
ATOM 1480 C C . GLU A 1 191 ? 3.99 42.719 11.578 1 83.38 191 GLU A C 1
ATOM 1482 O O . GLU A 1 191 ? 3.631 42.094 10.578 1 83.38 191 GLU A O 1
ATOM 1487 N N . VAL A 1 192 ? 5.164 42.625 12.086 1 86 192 VAL A N 1
ATOM 1488 C CA . VAL A 1 192 ? 6.152 41.719 11.539 1 86 192 VAL A CA 1
ATOM 1489 C C . VAL A 1 192 ? 5.637 40.281 11.641 1 86 192 VAL A C 1
ATOM 1491 O O . VAL A 1 192 ? 5.746 39.5 10.695 1 86 192 VAL A O 1
ATOM 1494 N N . GLU A 1 193 ? 5.062 39.875 12.805 1 88.12 193 GLU A N 1
ATOM 1495 C CA . GLU A 1 193 ? 4.543 38.531 13.016 1 88.12 193 GLU A CA 1
ATOM 1496 C C . GLU A 1 193 ? 3.395 38.25 12.062 1 88.12 193 GLU A C 1
ATOM 1498 O O . GLU A 1 193 ? 3.287 37.125 11.547 1 88.12 193 GLU A O 1
ATOM 1503 N N . LYS A 1 194 ? 2.602 39.219 11.859 1 86.12 194 LYS A N 1
ATOM 1504 C CA . LYS A 1 194 ? 1.485 39.031 10.938 1 86.12 194 LYS A CA 1
ATOM 1505 C C . LYS A 1 194 ? 1.981 38.75 9.523 1 86.12 194 LYS A C 1
ATOM 1507 O O . LYS A 1 194 ? 1.401 37.938 8.797 1 86.12 194 LYS A O 1
ATOM 1512 N N . ALA A 1 195 ? 2.979 39.469 9.156 1 86.94 195 ALA A N 1
ATOM 1513 C CA . ALA A 1 195 ? 3.568 39.25 7.84 1 86.94 195 ALA A CA 1
ATOM 1514 C C . ALA A 1 195 ? 4.121 37.812 7.719 1 86.94 195 ALA A C 1
ATOM 1516 O O . ALA A 1 195 ? 3.945 37.156 6.688 1 86.94 195 ALA A O 1
ATOM 1517 N N . LYS A 1 196 ? 4.762 37.375 8.727 1 89.31 196 LYS A N 1
ATOM 1518 C CA . LYS A 1 196 ? 5.273 36 8.758 1 89.31 196 LYS A CA 1
ATOM 1519 C C . LYS A 1 196 ? 4.145 35 8.625 1 89.31 196 LYS A C 1
ATOM 1521 O O . LYS A 1 196 ? 4.285 33.969 7.926 1 89.31 196 LYS A O 1
ATOM 1526 N N . GLN A 1 197 ? 3.104 35.25 9.359 1 90.12 197 GLN A N 1
ATOM 1527 C CA . GLN A 1 197 ? 1.948 34.375 9.32 1 90.12 197 GLN A CA 1
ATOM 1528 C C . GLN A 1 197 ? 1.365 34.281 7.91 1 90.12 197 GLN A C 1
ATOM 1530 O O . GLN A 1 197 ? 1.046 33.188 7.426 1 90.12 197 GLN A O 1
ATOM 1535 N N . ASP A 1 198 ? 1.244 35.406 7.273 1 88.5 198 ASP A N 1
ATOM 1536 C CA . ASP A 1 198 ? 0.702 35.438 5.918 1 88.5 198 ASP A CA 1
ATOM 1537 C C . ASP A 1 198 ? 1.561 34.625 4.961 1 88.5 198 ASP A C 1
ATOM 1539 O O . ASP A 1 198 ? 1.037 33.844 4.164 1 88.5 198 ASP A O 1
ATOM 1543 N N . ASP A 1 199 ? 2.771 34.844 5.047 1 90.88 199 ASP A N 1
ATOM 1544 C CA . ASP A 1 199 ? 3.693 34.094 4.207 1 90.88 199 ASP A CA 1
ATOM 1545 C C . ASP A 1 199 ? 3.611 32.594 4.516 1 90.88 199 ASP A C 1
ATOM 1547 O O . ASP A 1 199 ? 3.574 31.766 3.604 1 90.88 199 ASP A O 1
ATOM 1551 N N . GLY A 1 200 ? 3.637 32.312 5.812 1 93.06 200 GLY A N 1
ATOM 1552 C CA . GLY A 1 200 ? 3.549 30.938 6.238 1 93.06 200 GLY A CA 1
ATOM 1553 C C . GLY A 1 200 ? 2.281 30.25 5.77 1 93.06 200 GLY A C 1
ATOM 1554 O O . GLY A 1 200 ? 2.322 29.094 5.324 1 93.06 200 GLY A O 1
ATOM 1555 N N . LEU A 1 201 ? 1.187 30.938 5.852 1 94.25 201 LEU A N 1
ATOM 1556 C CA . LEU A 1 201 ? -0.095 30.375 5.43 1 94.25 201 LEU A CA 1
ATOM 1557 C C . LEU A 1 201 ? -0.14 30.203 3.918 1 94.25 201 LEU A C 1
ATOM 1559 O O . LEU A 1 201 ? -0.735 29.234 3.42 1 94.25 201 LEU A O 1
ATOM 1563 N N . SER A 1 202 ? 0.427 31.062 3.16 1 93 202 SER A N 1
ATOM 1564 C CA . SER A 1 202 ? 0.524 30.938 1.71 1 93 202 SER A CA 1
ATOM 1565 C C . SER A 1 202 ? 1.34 29.703 1.324 1 93 202 SER A C 1
ATOM 1567 O O . SER A 1 202 ? 0.922 28.922 0.47 1 93 202 SER A O 1
ATOM 1569 N N . ASP A 1 203 ? 2.467 29.594 1.962 1 94 203 ASP A N 1
ATOM 1570 C CA . ASP A 1 203 ? 3.311 28.422 1.722 1 94 203 ASP A CA 1
ATOM 1571 C C . ASP A 1 203 ? 2.574 27.141 2.07 1 94 203 ASP A C 1
ATOM 1573 O O . ASP A 1 203 ? 2.646 26.156 1.329 1 94 203 ASP A O 1
ATOM 1577 N N . LEU A 1 204 ? 1.95 27.156 3.189 1 95.88 204 LEU A N 1
ATOM 1578 C CA . LEU A 1 204 ? 1.19 26 3.635 1 95.88 204 LEU A CA 1
ATOM 1579 C C . LEU A 1 204 ? 0.119 25.625 2.615 1 95.88 204 LEU A C 1
ATOM 1581 O O . LEU A 1 204 ? -0.036 24.453 2.273 1 95.88 204 LEU A O 1
ATOM 1585 N N . SER A 1 205 ? -0.611 26.609 2.178 1 94.12 205 SER A N 1
ATOM 1586 C CA . SER A 1 205 ? -1.641 26.391 1.168 1 94.12 205 SER A CA 1
ATOM 1587 C C . SER A 1 205 ? -1.054 25.766 -0.091 1 94.12 205 SER A C 1
ATOM 1589 O O . SER A 1 205 ? -1.641 24.844 -0.663 1 94.12 205 SER A O 1
ATOM 1591 N N . ASP A 1 206 ? 0.003 26.172 -0.55 1 93.25 206 ASP A N 1
ATOM 1592 C CA . ASP A 1 206 ? 0.669 25.641 -1.736 1 93.25 206 ASP A CA 1
ATOM 1593 C C . ASP A 1 206 ? 1.051 24.172 -1.545 1 93.25 206 ASP A C 1
ATOM 1595 O O . ASP A 1 206 ? 0.797 23.344 -2.42 1 93.25 206 ASP A O 1
ATOM 1599 N N . ILE A 1 207 ? 1.712 23.891 -0.457 1 95.19 207 ILE A N 1
ATOM 1600 C CA . ILE A 1 207 ? 2.158 22.531 -0.183 1 95.19 207 ILE A CA 1
ATOM 1601 C C . ILE A 1 207 ? 0.948 21.609 -0.08 1 95.19 207 ILE A C 1
ATOM 1603 O O . ILE A 1 207 ? 0.974 20.484 -0.591 1 95.19 207 ILE A O 1
ATOM 1607 N N . LEU A 1 208 ? -0.08 22.062 0.584 1 95.62 208 LEU A N 1
ATOM 1608 C CA . LEU A 1 208 ? -1.285 21.266 0.734 1 95.62 208 LEU A CA 1
ATOM 1609 C C . LEU A 1 208 ? -1.914 20.969 -0.624 1 95.62 208 LEU A C 1
ATOM 1611 O O . LEU A 1 208 ? -2.418 19.859 -0.853 1 95.62 208 LEU A O 1
ATOM 1615 N N . THR A 1 209 ? -1.884 21.938 -1.47 1 93.06 209 THR A N 1
ATOM 1616 C CA . THR A 1 209 ? -2.396 21.75 -2.822 1 93.06 209 THR A CA 1
ATOM 1617 C C . THR A 1 209 ? -1.573 20.703 -3.566 1 93.06 209 THR A C 1
ATOM 1619 O O . THR A 1 209 ? -2.129 19.844 -4.25 1 93.06 209 THR A O 1
ATOM 1622 N N . GLU A 1 210 ? -0.329 20.766 -3.436 1 92.25 210 GLU A N 1
ATOM 1623 C CA . GLU A 1 210 ? 0.565 19.781 -4.035 1 92.25 210 GLU A CA 1
ATOM 1624 C C . GLU A 1 210 ? 0.29 18.391 -3.484 1 92.25 210 GLU A C 1
ATOM 1626 O O . GLU A 1 210 ? 0.183 17.422 -4.246 1 92.25 210 GLU A O 1
ATOM 1631 N N . LEU A 1 211 ? 0.217 18.312 -2.209 1 94.12 211 LEU A N 1
ATOM 1632 C CA . LEU A 1 211 ? -0.047 17.031 -1.554 1 94.12 211 LEU A CA 1
ATOM 1633 C C . LEU A 1 211 ? -1.381 16.453 -2.012 1 94.12 211 LEU A C 1
ATOM 1635 O O . LEU A 1 211 ? -1.496 15.242 -2.223 1 94.12 211 LEU A O 1
ATOM 1639 N N . LYS A 1 212 ? -2.332 17.328 -2.102 1 92.81 212 LYS A N 1
ATOM 1640 C CA . LYS A 1 212 ? -3.627 16.875 -2.613 1 92.81 212 LYS A CA 1
ATOM 1641 C C . LYS A 1 212 ? -3.49 16.281 -4.008 1 92.81 212 LYS A C 1
ATOM 1643 O O . LYS A 1 212 ? -4.051 15.219 -4.293 1 92.81 212 LYS A O 1
ATOM 1648 N N . GLY A 1 213 ? -2.834 16.938 -4.887 1 90.31 213 GLY A N 1
ATOM 1649 C CA . GLY A 1 213 ? -2.586 16.422 -6.223 1 90.31 213 GLY A CA 1
ATOM 1650 C C . GLY A 1 213 ? -1.881 15.078 -6.223 1 90.31 213 GLY A C 1
ATOM 1651 O O . GLY A 1 213 ? -2.256 14.172 -6.973 1 90.31 213 GLY A O 1
ATOM 1652 N N . MET A 1 214 ? -0.898 14.898 -5.43 1 89.19 214 MET A N 1
ATOM 1653 C CA . MET A 1 214 ? -0.154 13.648 -5.312 1 89.19 214 MET A CA 1
ATOM 1654 C C . MET A 1 214 ? -1.055 12.523 -4.812 1 89.19 214 MET A C 1
ATOM 1656 O O . MET A 1 214 ? -0.958 11.391 -5.285 1 89.19 214 MET A O 1
ATOM 1660 N N . ALA A 1 215 ? -1.846 12.859 -3.842 1 92.25 215 ALA A N 1
ATOM 1661 C CA . ALA A 1 215 ? -2.76 11.859 -3.283 1 92.25 215 ALA A CA 1
ATOM 1662 C C . ALA A 1 215 ? -3.729 11.352 -4.344 1 92.25 215 ALA A C 1
ATOM 1664 O O . ALA A 1 215 ? -3.984 10.148 -4.434 1 92.25 215 ALA A O 1
ATOM 1665 N N . ILE A 1 216 ? -4.254 12.219 -5.164 1 90.12 216 ILE A N 1
ATOM 1666 C CA . ILE A 1 216 ? -5.176 11.852 -6.23 1 90.12 216 ILE A CA 1
ATOM 1667 C C . ILE A 1 216 ? -4.461 10.969 -7.25 1 90.12 216 ILE A C 1
ATOM 1669 O O . ILE A 1 216 ? -4.984 9.922 -7.648 1 90.12 216 ILE A O 1
ATOM 1673 N N . ASP A 1 217 ? -3.293 11.352 -7.656 1 88.75 217 ASP A N 1
ATOM 1674 C CA . ASP A 1 217 ? -2.502 10.57 -8.602 1 88.75 217 ASP A CA 1
ATOM 1675 C C . ASP A 1 217 ? -2.213 9.172 -8.055 1 88.75 217 ASP A C 1
ATOM 1677 O O . ASP A 1 217 ? -2.336 8.18 -8.773 1 88.75 217 ASP A O 1
ATOM 1681 N N . MET A 1 218 ? -1.796 9.18 -6.801 1 91.25 218 MET A N 1
ATOM 1682 C CA . MET A 1 218 ? -1.483 7.902 -6.164 1 91.25 218 MET A CA 1
ATOM 1683 C C . MET A 1 218 ? -2.715 7.004 -6.109 1 91.25 218 MET A C 1
ATOM 1685 O O . MET A 1 218 ? -2.633 5.809 -6.406 1 91.25 218 MET A O 1
ATOM 1689 N N . GLY A 1 219 ? -3.811 7.559 -5.68 1 90.56 219 GLY A N 1
ATOM 1690 C CA . GLY A 1 219 ? -5.047 6.797 -5.641 1 90.56 219 GLY A CA 1
ATOM 1691 C C . GLY A 1 219 ? -5.426 6.207 -6.988 1 90.56 219 GLY A C 1
ATOM 1692 O O . GLY A 1 219 ? -5.809 5.039 -7.074 1 90.56 219 GLY A O 1
ATOM 1693 N N . THR A 1 220 ? -5.309 6.93 -8.039 1 91 220 THR A N 1
ATOM 1694 C CA . THR A 1 220 ? -5.633 6.48 -9.391 1 91 220 THR A CA 1
ATOM 1695 C C . THR A 1 220 ? -4.695 5.359 -9.828 1 91 220 THR A C 1
ATOM 1697 O O . THR A 1 220 ? -5.133 4.371 -10.414 1 91 220 THR A O 1
ATOM 1700 N N . GLU A 1 221 ? -3.396 5.551 -9.547 1 92.5 221 GLU A N 1
ATOM 1701 C CA . GLU A 1 221 ? -2.404 4.539 -9.898 1 92.5 221 GLU A CA 1
ATOM 1702 C C . GLU A 1 221 ? -2.668 3.229 -9.164 1 92.5 221 GLU A C 1
ATOM 1704 O O . GLU A 1 221 ? -2.643 2.154 -9.773 1 92.5 221 GLU A O 1
ATOM 1709 N N . ILE A 1 222 ? -2.938 3.271 -7.918 1 93.94 222 ILE A N 1
ATOM 1710 C CA . ILE A 1 222 ? -3.182 2.086 -7.105 1 93.94 222 ILE A CA 1
ATOM 1711 C C . ILE A 1 222 ? -4.441 1.374 -7.594 1 93.94 222 ILE A C 1
ATOM 1713 O O . ILE A 1 222 ? -4.484 0.143 -7.648 1 93.94 222 ILE A O 1
ATOM 1717 N N . GLU A 1 223 ? -5.461 2.107 -7.996 1 91.75 223 GLU A N 1
ATOM 1718 C CA . GLU A 1 223 ? -6.664 1.515 -8.57 1 91.75 223 GLU A CA 1
ATOM 1719 C C . GLU A 1 223 ? -6.344 0.75 -9.852 1 91.75 223 GLU A C 1
ATOM 1721 O O . GLU A 1 223 ? -6.82 -0.369 -10.047 1 91.75 223 GLU A O 1
ATOM 1726 N N . GLY A 1 224 ? -5.562 1.331 -10.703 1 92.06 224 GLY A N 1
ATOM 1727 C CA . GLY A 1 224 ? -5.125 0.669 -11.922 1 92.06 224 GLY A CA 1
ATOM 1728 C C . GLY A 1 224 ? -4.336 -0.601 -11.656 1 92.06 224 GLY A C 1
ATOM 1729 O O . GLY A 1 224 ? -4.562 -1.624 -12.312 1 92.06 224 GLY A O 1
ATOM 1730 N N . GLN A 1 225 ? -3.436 -0.537 -10.688 1 94.19 225 GLN A N 1
ATOM 1731 C CA . GLN A 1 225 ? -2.625 -1.693 -10.32 1 94.19 225 GLN A CA 1
ATOM 1732 C C . GLN A 1 225 ? -3.492 -2.828 -9.781 1 94.19 225 GLN A C 1
ATOM 1734 O O . GLN A 1 225 ? -3.229 -4 -10.055 1 94.19 225 GLN A O 1
ATOM 1739 N N . THR A 1 226 ? -4.477 -2.469 -9.039 1 93.31 226 THR A N 1
ATOM 1740 C CA . THR A 1 226 ? -5.395 -3.459 -8.492 1 93.31 226 THR A CA 1
ATOM 1741 C C . THR A 1 226 ? -6.137 -4.191 -9.609 1 93.31 226 THR A C 1
ATOM 1743 O O . THR A 1 226 ? -6.324 -5.406 -9.539 1 93.31 226 THR A O 1
ATOM 1746 N N . LYS A 1 227 ? -6.523 -3.529 -10.586 1 93.31 227 LYS A N 1
ATOM 1747 C CA . LYS A 1 227 ? -7.16 -4.141 -11.75 1 93.31 227 LYS A CA 1
ATOM 1748 C C . LYS A 1 227 ? -6.191 -5.059 -12.484 1 93.31 227 LYS A C 1
ATOM 1750 O O . LYS A 1 227 ? -6.555 -6.176 -12.867 1 93.31 227 LYS A O 1
ATOM 1755 N N . ASP A 1 228 ? -4.977 -4.598 -12.703 1 93.81 228 ASP A N 1
ATOM 1756 C CA . ASP A 1 228 ? -3.949 -5.398 -13.359 1 93.81 228 ASP A CA 1
ATOM 1757 C C . ASP A 1 228 ? -3.715 -6.711 -12.617 1 93.81 228 ASP A C 1
ATOM 1759 O O . ASP A 1 228 ? -3.561 -7.762 -13.242 1 93.81 228 ASP A O 1
ATOM 1763 N N . LEU A 1 229 ? -3.682 -6.648 -11.297 1 95.06 229 LEU A N 1
ATOM 1764 C CA . LEU A 1 229 ? -3.488 -7.844 -10.484 1 95.06 229 LEU A CA 1
ATOM 1765 C C . LEU A 1 229 ? -4.652 -8.812 -10.664 1 95.06 229 LEU A C 1
ATOM 1767 O O . LEU A 1 229 ? -4.461 -10.031 -10.641 1 95.06 229 LEU A O 1
ATOM 1771 N N . GLY A 1 230 ? -5.844 -8.25 -10.797 1 93.38 230 GLY A N 1
ATOM 1772 C CA . GLY A 1 230 ? -6.996 -9.094 -11.078 1 93.38 230 GLY A CA 1
ATOM 1773 C C . GLY A 1 230 ? -6.859 -9.875 -12.375 1 93.38 230 GLY A C 1
ATOM 1774 O O . GLY A 1 230 ? -7.18 -11.062 -12.43 1 93.38 230 GLY A O 1
ATOM 1775 N N . HIS A 1 231 ? -6.375 -9.312 -13.406 1 93.69 231 HIS A N 1
ATOM 1776 C CA . HIS A 1 231 ? -6.137 -9.984 -14.68 1 93.69 231 HIS A CA 1
ATOM 1777 C C . HIS A 1 231 ? -5.055 -11.047 -14.555 1 93.69 231 HIS A C 1
ATOM 1779 O O . HIS A 1 231 ? -5.184 -12.141 -15.109 1 93.69 231 HIS A O 1
ATOM 1785 N N . ALA A 1 232 ? -3.984 -10.711 -13.797 1 94.94 232 ALA A N 1
ATOM 1786 C CA . ALA A 1 232 ? -2.918 -11.68 -13.578 1 94.94 232 ALA A CA 1
ATOM 1787 C C . ALA A 1 232 ? -3.445 -12.922 -12.867 1 94.94 232 ALA A C 1
ATOM 1789 O O . ALA A 1 232 ? -3.113 -14.047 -13.25 1 94.94 232 ALA A O 1
ATOM 1790 N N . GLU A 1 233 ? -4.277 -12.758 -11.852 1 94.44 233 GLU A N 1
ATOM 1791 C CA . GLU A 1 233 ? -4.863 -13.867 -11.102 1 94.44 233 GLU A CA 1
ATOM 1792 C C . GLU A 1 233 ? -5.664 -14.789 -12.023 1 94.44 233 GLU A C 1
ATOM 1794 O O . GLU A 1 233 ? -5.57 -16.016 -11.914 1 94.44 233 GLU A O 1
ATOM 1799 N N . LYS A 1 234 ? -6.41 -14.18 -12.922 1 93.69 234 LYS A N 1
ATOM 1800 C CA . LYS A 1 234 ? -7.203 -14.977 -13.859 1 93.69 234 LYS A CA 1
ATOM 1801 C C . LYS A 1 234 ? -6.305 -15.789 -14.781 1 93.69 234 LYS A C 1
ATOM 1803 O O . LYS A 1 234 ? -6.586 -16.953 -15.055 1 93.69 234 LYS A O 1
ATOM 1808 N N . ASP A 1 235 ? -5.23 -15.242 -15.227 1 95.06 235 ASP A N 1
ATOM 1809 C CA . ASP A 1 235 ? -4.305 -15.945 -16.109 1 95.06 235 ASP A CA 1
ATOM 1810 C C . ASP A 1 235 ? -3.637 -17.109 -15.383 1 95.06 235 ASP A C 1
ATOM 1812 O O . ASP A 1 235 ? -3.51 -18.203 -15.938 1 95.06 235 ASP A O 1
ATOM 1816 N N . PHE A 1 236 ? -3.271 -16.906 -14.148 1 95.12 236 PHE A N 1
ATOM 1817 C CA . PHE A 1 236 ? -2.604 -17.953 -13.391 1 95.12 236 PHE A CA 1
ATOM 1818 C C . PHE A 1 236 ? -3.576 -19.078 -13.047 1 95.12 236 PHE A C 1
ATOM 1820 O O . PHE A 1 236 ? -3.191 -20.234 -12.992 1 95.12 236 PHE A O 1
ATOM 1827 N N . ASP A 1 237 ? -4.82 -18.703 -12.797 1 93.25 237 ASP A N 1
ATOM 1828 C CA . ASP A 1 237 ? -5.848 -19.719 -12.578 1 93.25 237 ASP A CA 1
ATOM 1829 C C . ASP A 1 237 ? -6.023 -20.594 -13.812 1 93.25 237 ASP A C 1
ATOM 1831 O O . ASP A 1 237 ? -6.148 -21.828 -13.703 1 93.25 237 ASP A O 1
ATOM 1835 N N . GLU A 1 238 ? -6.02 -19.938 -14.93 1 94.38 238 GLU A N 1
ATOM 1836 C CA . GLU A 1 238 ? -6.121 -20.672 -16.188 1 94.38 238 GLU A CA 1
ATOM 1837 C C . GLU A 1 238 ? -4.918 -21.594 -16.391 1 94.38 238 GLU A C 1
ATOM 1839 O O . GLU A 1 238 ? -5.074 -22.75 -16.812 1 94.38 238 GLU A O 1
ATOM 1844 N N . LEU A 1 239 ? -3.738 -21.141 -16.062 1 93.88 239 LEU A N 1
ATOM 1845 C CA . LEU A 1 239 ? -2.535 -21.953 -16.172 1 93.88 239 LEU A CA 1
ATOM 1846 C C . LEU A 1 239 ? -2.623 -23.188 -15.273 1 93.88 239 LEU A C 1
ATOM 1848 O O . LEU A 1 239 ? -2.281 -24.281 -15.688 1 93.88 239 LEU A O 1
ATOM 1852 N N . ASN A 1 240 ? -3.092 -23 -14.039 1 93.94 240 ASN A N 1
ATOM 1853 C CA . ASN A 1 240 ? -3.215 -24.109 -13.102 1 93.94 240 ASN A CA 1
ATOM 1854 C C . ASN A 1 240 ? -4.227 -25.141 -13.594 1 93.94 240 ASN A C 1
ATOM 1856 O O . ASN A 1 240 ? -4.012 -26.344 -13.453 1 93.94 240 ASN A O 1
ATOM 1860 N N . TYR A 1 241 ? -5.32 -24.688 -14.234 1 94.31 241 TYR A N 1
ATOM 1861 C CA . TYR A 1 241 ? -6.332 -25.562 -14.828 1 94.31 241 TYR A CA 1
ATOM 1862 C C . TYR A 1 241 ? -5.734 -26.406 -15.938 1 94.31 241 TYR A C 1
ATOM 1864 O O . TYR A 1 241 ? -5.98 -27.625 -16 1 94.31 241 TYR A O 1
ATOM 1872 N N . ARG A 1 242 ? -4.941 -25.859 -16.672 1 93.38 242 ARG A N 1
ATOM 1873 C CA . ARG A 1 242 ? -4.316 -26.562 -17.781 1 93.38 242 ARG A CA 1
ATOM 1874 C C . ARG A 1 242 ? -3.301 -27.578 -17.297 1 93.38 242 ARG A C 1
ATOM 1876 O O . ARG A 1 242 ? -3.211 -28.688 -17.844 1 93.38 242 ARG A O 1
ATOM 1883 N N . VAL A 1 243 ? -2.541 -27.203 -16.219 1 93.69 243 VAL A N 1
ATOM 1884 C CA . VAL A 1 243 ? -1.59 -28.141 -15.633 1 93.69 243 VAL A CA 1
ATOM 1885 C C . VAL A 1 243 ? -2.334 -29.359 -15.086 1 93.69 243 VAL A C 1
ATOM 1887 O O . VAL A 1 243 ? -1.925 -30.5 -15.32 1 93.69 243 VAL A O 1
ATOM 1890 N N . LYS A 1 244 ? -3.482 -29.172 -14.414 1 92.75 244 LYS A N 1
ATOM 1891 C CA . LYS A 1 244 ? -4.309 -30.25 -13.906 1 92.75 244 LYS A CA 1
ATOM 1892 C C . LYS A 1 244 ? -4.844 -31.125 -15.039 1 92.75 244 LYS A C 1
ATOM 1894 O O . LYS A 1 244 ? -4.879 -32.344 -14.93 1 92.75 244 LYS A O 1
ATOM 1899 N N . GLY A 1 245 ? -5.289 -30.422 -16.094 1 90.94 245 GLY A N 1
ATOM 1900 C CA . GLY A 1 245 ? -5.754 -31.141 -17.266 1 90.94 245 GLY A CA 1
ATOM 1901 C C . GLY A 1 245 ? -4.691 -32.031 -17.875 1 90.94 245 GLY A C 1
ATOM 1902 O O . GLY A 1 245 ? -4.973 -33.156 -18.266 1 90.94 245 GLY A O 1
ATOM 1903 N N . ALA A 1 246 ? -3.455 -31.562 -17.953 1 90.44 246 ALA A N 1
ATOM 1904 C CA . ALA A 1 246 ? -2.34 -32.344 -18.484 1 90.44 246 ALA A CA 1
ATOM 1905 C C . ALA A 1 246 ? -2.057 -33.562 -17.594 1 90.44 246 ALA A C 1
ATOM 1907 O O . ALA A 1 246 ? -1.771 -34.656 -18.094 1 90.44 246 ALA A O 1
ATOM 1908 N N . ASN A 1 247 ? -2.107 -33.344 -16.281 1 92.19 247 ASN A N 1
ATOM 1909 C CA . ASN A 1 247 ? -1.905 -34.438 -15.336 1 92.19 247 ASN A CA 1
ATOM 1910 C C . ASN A 1 247 ? -2.957 -35.531 -15.516 1 92.19 247 ASN A C 1
ATOM 1912 O O . ASN A 1 247 ? -2.635 -36.719 -15.477 1 92.19 247 ASN A O 1
ATOM 1916 N N . THR A 1 248 ? -4.219 -35.188 -15.688 1 90.88 248 THR A N 1
ATOM 1917 C CA . THR A 1 248 ? -5.312 -36.125 -15.883 1 90.88 248 THR A CA 1
ATOM 1918 C C . THR A 1 248 ? -5.09 -36.969 -17.141 1 90.88 248 THR A C 1
ATOM 1920 O O . THR A 1 248 ? -5.285 -38.188 -17.125 1 90.88 248 THR A O 1
ATOM 1923 N N . ARG A 1 249 ? -4.582 -36.406 -18.141 1 87 249 ARG A N 1
ATOM 1924 C CA . ARG A 1 249 ? -4.301 -37.094 -19.391 1 87 249 ARG A CA 1
ATOM 1925 C C . ARG A 1 249 ? -3.131 -38.062 -19.219 1 87 249 ARG A C 1
ATOM 1927 O O . ARG A 1 249 ? -3.164 -39.188 -19.734 1 87 249 ARG A O 1
ATOM 1934 N N . THR A 1 250 ? -2.16 -37.562 -18.547 1 89.31 250 THR A N 1
ATOM 1935 C CA . THR A 1 250 ? -0.99 -38.406 -18.328 1 89.31 250 THR A CA 1
ATOM 1936 C C . THR A 1 250 ? -1.356 -39.625 -17.5 1 89.31 250 THR A C 1
ATOM 1938 O O . THR A 1 250 ? -0.874 -40.75 -17.781 1 89.31 250 THR A O 1
ATOM 1941 N N . ARG A 1 251 ? -2.232 -39.469 -16.578 1 90.19 251 ARG A N 1
ATOM 1942 C CA . ARG A 1 251 ? -2.699 -40.594 -15.773 1 90.19 251 ARG A CA 1
ATOM 1943 C C . ARG A 1 251 ? -3.436 -41.625 -16.625 1 90.19 251 ARG A C 1
ATOM 1945 O O . ARG A 1 251 ? -3.252 -42.812 -16.453 1 90.19 251 ARG A O 1
ATOM 1952 N N . ARG A 1 252 ? -4.152 -41.125 -17.531 1 87.12 252 ARG A N 1
ATOM 1953 C CA . ARG A 1 252 ? -4.883 -42.031 -18.438 1 87.12 252 ARG A CA 1
ATOM 1954 C C . ARG A 1 252 ? -3.924 -42.812 -19.312 1 87.12 252 ARG A C 1
ATOM 1956 O O . ARG A 1 252 ? -4.148 -44 -19.578 1 87.12 252 ARG A O 1
ATOM 1963 N N . LEU A 1 253 ? -2.834 -42.156 -19.719 1 85.88 253 LEU A N 1
ATOM 1964 C CA . LEU A 1 253 ? -1.838 -42.844 -20.531 1 85.88 253 LEU A CA 1
ATOM 1965 C C . LEU A 1 253 ? -1.147 -43.938 -19.75 1 85.88 253 LEU A C 1
ATOM 1967 O O . LEU A 1 253 ? -0.769 -44.969 -20.312 1 85.88 253 LEU A O 1
ATOM 1971 N N . LEU A 1 254 ? -1.084 -43.719 -18.422 1 87.12 254 LEU A N 1
ATOM 1972 C CA . LEU A 1 254 ? -0.404 -44.656 -17.547 1 87.12 254 LEU A CA 1
ATOM 1973 C C . LEU A 1 254 ? -1.36 -45.75 -17.078 1 87.12 254 LEU A C 1
ATOM 1975 O O . LEU A 1 254 ? -0.934 -46.75 -16.5 1 87.12 254 LEU A O 1
ATOM 1979 N N . GLY A 1 255 ? -2.58 -45.719 -17.438 1 82.38 255 GLY A N 1
ATOM 1980 C CA . GLY A 1 255 ? -3.574 -46.719 -17.031 1 82.38 255 GLY A CA 1
ATOM 1981 C C . GLY A 1 255 ? -3.977 -46.594 -15.578 1 82.38 255 GLY A C 1
ATOM 1982 O O . GLY A 1 255 ? -4.273 -47.594 -14.93 1 82.38 255 GLY A O 1
ATOM 1983 N N . ARG A 1 256 ? -3.865 -45.438 -15.016 1 75.75 256 ARG A N 1
ATOM 1984 C CA . ARG A 1 256 ? -4.227 -45.188 -13.625 1 75.75 256 ARG A CA 1
ATOM 1985 C C . ARG A 1 256 ? -5.504 -44.375 -13.516 1 75.75 256 ARG A C 1
ATOM 1987 O O . ARG A 1 256 ? -5.82 -43.594 -14.406 1 75.75 256 ARG A O 1
ATOM 1994 N N . MET B 1 1 ? 5.793 30.906 -62.844 1 17.62 1 MET B N 1
ATOM 1995 C CA . MET B 1 1 ? 5.957 32.156 -63.562 1 17.62 1 MET B CA 1
ATOM 1996 C C . MET B 1 1 ? 5.723 33.344 -62.625 1 17.62 1 MET B C 1
ATOM 1998 O O . MET B 1 1 ? 5.297 33.188 -61.5 1 17.62 1 MET B O 1
ATOM 2002 N N . SER B 1 2 ? 4.836 34.219 -63.094 1 16.39 2 SER B N 1
ATOM 2003 C CA . SER B 1 2 ? 4.844 35.625 -63.406 1 16.39 2 SER B CA 1
ATOM 2004 C C . SER B 1 2 ? 4.137 36.438 -62.312 1 16.39 2 SER B C 1
ATOM 2006 O O . SER B 1 2 ? 3.719 37.562 -62.531 1 16.39 2 SER B O 1
ATOM 2008 N N . ALA B 1 3 ? 3.654 35.875 -61.281 1 20.09 3 ALA B N 1
ATOM 2009 C CA . ALA B 1 3 ? 2.654 36.75 -60.688 1 20.09 3 ALA B CA 1
ATOM 2010 C C . ALA B 1 3 ? 3.258 38.125 -60.406 1 20.09 3 ALA B C 1
ATOM 2012 O O . ALA B 1 3 ? 4.262 38.219 -59.688 1 20.09 3 ALA B O 1
ATOM 2013 N N . THR B 1 4 ? 2.709 39.094 -60.938 1 17.55 4 THR B N 1
ATOM 2014 C CA . THR B 1 4 ? 2.814 40.469 -61.438 1 17.55 4 THR B CA 1
ATOM 2015 C C . THR B 1 4 ? 2.949 41.469 -60.281 1 17.55 4 THR B C 1
ATOM 2017 O O . THR B 1 4 ? 2.67 41.125 -59.125 1 17.55 4 THR B O 1
ATOM 2020 N N . SER B 1 5 ? 2.244 42.688 -60.344 1 17.2 5 SER B N 1
ATOM 2021 C CA . SER B 1 5 ? 2.635 44.031 -60.688 1 17.2 5 SER B CA 1
ATOM 2022 C C . SER B 1 5 ? 2.584 44.938 -59.438 1 17.2 5 SER B C 1
ATOM 2024 O O . SER B 1 5 ? 2.057 44.531 -58.406 1 17.2 5 SER B O 1
ATOM 2026 N N . SER B 1 6 ? 1.598 46.125 -59.438 1 16.33 6 SER B N 1
ATOM 2027 C CA . SER B 1 6 ? 1.938 47.5 -59.688 1 16.33 6 SER B CA 1
ATOM 2028 C C . SER B 1 6 ? 1.899 48.344 -58.406 1 16.33 6 SER B C 1
ATOM 2030 O O . SER B 1 6 ? 2.887 49 -58.062 1 16.33 6 SER B O 1
ATOM 2032 N N . SER B 1 7 ? 0.792 49.406 -58.219 1 16.48 7 SER B N 1
ATOM 2033 C CA . SER B 1 7 ? 0.93 50.844 -58.469 1 16.48 7 SER B CA 1
ATOM 2034 C C . SER B 1 7 ? 1.105 51.594 -57.188 1 16.48 7 SER B C 1
ATOM 2036 O O . SER B 1 7 ? 0.865 51.062 -56.094 1 16.48 7 SER B O 1
ATOM 2038 N N . PHE B 1 8 ? 0.371 52.875 -57.062 1 17.98 8 PHE B N 1
ATOM 2039 C CA . PHE B 1 8 ? 0.729 54.281 -57.188 1 17.98 8 PHE B CA 1
ATOM 2040 C C . PHE B 1 8 ? 0.766 54.969 -55.812 1 17.98 8 PHE B C 1
ATOM 2042 O O . PHE B 1 8 ? 0.232 54.438 -54.844 1 17.98 8 PHE B O 1
ATOM 2049 N N . PHE B 1 9 ? 0.375 56.375 -55.781 1 18.11 9 PHE B N 1
ATOM 2050 C CA . PHE B 1 9 ? 1.01 57.656 -55.594 1 18.11 9 PHE B CA 1
ATOM 2051 C C . PHE B 1 9 ? 0.628 58.25 -54.25 1 18.11 9 PHE B C 1
ATOM 2053 O O . PHE B 1 9 ? 1.499 58.656 -53.469 1 18.11 9 PHE B O 1
ATOM 2060 N N . GLY B 1 10 ? -0.6 58.969 -54.094 1 16.41 10 GLY B N 1
ATOM 2061 C CA . GLY B 1 10 ? -0.559 60.438 -54.125 1 16.41 10 GLY B CA 1
ATOM 2062 C C . GLY B 1 10 ? -0.418 61.031 -52.719 1 16.41 10 GLY B C 1
ATOM 2063 O O . GLY B 1 10 ? -0.468 60.312 -51.719 1 16.41 10 GLY B O 1
ATOM 2064 N N . SER B 1 11 ? -1.291 62.219 -52.438 1 16.22 11 SER B N 1
ATOM 2065 C CA . SER B 1 11 ? -1.036 63.656 -52.281 1 16.22 11 SER B CA 1
ATOM 2066 C C . SER B 1 11 ? -1.013 64.062 -50.812 1 16.22 11 SER B C 1
ATOM 2068 O O . SER B 1 11 ? 0.031 64.438 -50.312 1 16.22 11 SER B O 1
ATOM 2070 N N . ASN B 1 12 ? -2.031 64.938 -50.375 1 17.2 12 ASN B N 1
ATOM 2071 C CA . ASN B 1 12 ? -1.932 66.375 -50.188 1 17.2 12 ASN B CA 1
ATOM 2072 C C . ASN B 1 12 ? -1.757 66.75 -48.688 1 17.2 12 ASN B C 1
ATOM 2074 O O . ASN B 1 12 ? -1.952 65.875 -47.844 1 17.2 12 ASN B O 1
ATOM 2078 N N . GLY B 1 13 ? -2.43 67.875 -48.188 1 16.59 13 GLY B N 1
ATOM 2079 C CA . GLY B 1 13 ? -2.092 69.25 -47.781 1 16.59 13 GLY B CA 1
ATOM 2080 C C . GLY B 1 13 ? -2.117 69.5 -46.281 1 16.59 13 GLY B C 1
ATOM 2081 O O . GLY B 1 13 ? -1.223 70.125 -45.75 1 16.59 13 GLY B O 1
ATOM 2082 N N . LYS B 1 14 ? -3.352 69.25 -45.594 1 19.09 14 LYS B N 1
ATOM 2083 C CA . LYS B 1 14 ? -3.9 70.438 -44.969 1 19.09 14 LYS B CA 1
ATOM 2084 C C . LYS B 1 14 ? -3.105 70.812 -43.719 1 19.09 14 LYS B C 1
ATOM 2086 O O . LYS B 1 14 ? -2.389 69.938 -43.156 1 19.09 14 LYS B O 1
ATOM 2091 N N . LYS B 1 15 ? -3.826 71.562 -42.875 1 18.28 15 LYS B N 1
ATOM 2092 C CA . LYS B 1 15 ? -3.768 72.938 -42.375 1 18.28 15 LYS B CA 1
ATOM 2093 C C . LYS B 1 15 ? -3.104 73 -41 1 18.28 15 LYS B C 1
ATOM 2095 O O . LYS B 1 15 ? -2.264 73.875 -40.75 1 18.28 15 LYS B O 1
ATOM 2100 N N . LYS B 1 16 ? -3.742 72.375 -39.938 1 21.67 16 LYS B N 1
ATOM 2101 C CA . LYS B 1 16 ? -4.301 73.375 -39 1 21.67 16 LYS B CA 1
ATOM 2102 C C . LYS B 1 16 ? -3.217 73.938 -38.094 1 21.67 16 LYS B C 1
ATOM 2104 O O . LYS B 1 16 ? -2.275 73.25 -37.719 1 21.67 16 LYS B O 1
ATOM 2109 N N . PRO B 1 17 ? -3.479 75.188 -37.719 1 19.33 17 PRO B N 1
ATOM 2110 C CA . PRO B 1 17 ? -2.695 76.312 -37.281 1 19.33 17 PRO B CA 1
ATOM 2111 C C . PRO B 1 17 ? -2.027 76.062 -35.906 1 19.33 17 PRO B C 1
ATOM 2113 O O . PRO B 1 17 ? -2.453 75.188 -35.156 1 19.33 17 PRO B O 1
ATOM 2116 N N . ALA B 1 18 ? -0.991 77.062 -35.656 1 21.02 18 ALA B N 1
ATOM 2117 C CA . ALA B 1 18 ? 0.279 77.188 -34.938 1 21.02 18 ALA B CA 1
ATOM 2118 C C . ALA B 1 18 ? 0.055 77.562 -33.469 1 21.02 18 ALA B C 1
ATOM 2120 O O . ALA B 1 18 ? -0.38 78.688 -33.156 1 21.02 18 ALA B O 1
ATOM 2121 N N . ALA B 1 19 ? -0.604 76.75 -32.75 1 21.61 19 ALA B N 1
ATOM 2122 C CA . ALA B 1 19 ? -1.13 77.062 -31.422 1 21.61 19 ALA B CA 1
ATOM 2123 C C . ALA B 1 19 ? -0.016 77.5 -30.5 1 21.61 19 ALA B C 1
ATOM 2125 O O . ALA B 1 19 ? -0.209 77.625 -29.281 1 21.61 19 ALA B O 1
ATOM 2126 N N . ARG B 1 20 ? 1.016 78.312 -31.141 1 18.3 20 ARG B N 1
ATOM 2127 C CA . ARG B 1 20 ? 2.223 78.062 -30.359 1 18.3 20 ARG B CA 1
ATOM 2128 C C . ARG B 1 20 ? 2.07 78.562 -28.938 1 18.3 20 ARG B C 1
ATOM 2130 O O . ARG B 1 20 ? 2.32 77.812 -27.984 1 18.3 20 ARG B O 1
ATOM 2137 N N . ASN B 1 21 ? 2.434 79.938 -28.766 1 19.3 21 ASN B N 1
ATOM 2138 C CA . ASN B 1 21 ? 3.742 80.188 -28.188 1 19.3 21 ASN B CA 1
ATOM 2139 C C . ASN B 1 21 ? 3.664 80.312 -26.656 1 19.3 21 ASN B C 1
ATOM 2141 O O . ASN B 1 21 ? 2.584 80.5 -26.109 1 19.3 21 ASN B O 1
ATOM 2145 N N . PRO B 1 22 ? 4.652 81.188 -26.078 1 22.33 22 PRO B N 1
ATOM 2146 C CA . PRO B 1 22 ? 5.707 81.25 -25.062 1 22.33 22 PRO B CA 1
ATOM 2147 C C . PRO B 1 22 ? 5.238 81.875 -23.75 1 22.33 22 PRO B C 1
ATOM 2149 O O . PRO B 1 22 ? 4.391 82.812 -23.766 1 22.33 22 PRO B O 1
ATOM 2152 N N . PHE B 1 23 ? 5.156 81.312 -22.578 1 25.23 23 PHE B N 1
ATOM 2153 C CA . PHE B 1 23 ? 4.984 81.438 -21.141 1 25.23 23 PHE B CA 1
ATOM 2154 C C . PHE B 1 23 ? 5.785 82.625 -20.594 1 25.23 23 PHE B C 1
ATOM 2156 O O . PHE B 1 23 ? 6.988 82.5 -20.359 1 25.23 23 PHE B O 1
ATOM 2163 N N . ASP B 1 24 ? 5.391 83.75 -21.344 1 22.58 24 ASP B N 1
ATOM 2164 C CA . ASP B 1 24 ? 6.18 84.938 -21.031 1 22.58 24 ASP B CA 1
ATOM 2165 C C . ASP B 1 24 ? 6.258 85.188 -19.516 1 22.58 24 ASP B C 1
ATOM 2167 O O . ASP B 1 24 ? 5.242 85.125 -18.828 1 22.58 24 ASP B O 1
ATOM 2171 N N . SER B 1 25 ? 7.484 85.375 -18.922 1 22.06 25 SER B N 1
ATOM 2172 C CA . SER B 1 25 ? 8.258 85.125 -17.719 1 22.06 25 SER B CA 1
ATOM 2173 C C . SER B 1 25 ? 8.016 86.188 -16.656 1 22.06 25 SER B C 1
ATOM 2175 O O . SER B 1 25 ? 8.508 86.062 -15.539 1 22.06 25 SER B O 1
ATOM 2177 N N . ASP B 1 26 ? 7.355 87.375 -17.016 1 22.88 26 ASP B N 1
ATOM 2178 C CA . ASP B 1 26 ? 8.07 88.5 -16.422 1 22.88 26 ASP B CA 1
ATOM 2179 C C . ASP B 1 26 ? 8.031 88.438 -14.891 1 22.88 26 ASP B C 1
ATOM 2181 O O . ASP B 1 26 ? 6.98 88.125 -14.305 1 22.88 26 ASP B O 1
ATOM 2185 N N . SER B 1 27 ? 9.227 88.562 -14.18 1 22.55 27 SER B N 1
ATOM 2186 C CA . SER B 1 27 ? 9.906 88.125 -12.945 1 22.55 27 SER B CA 1
ATOM 2187 C C . SER B 1 27 ? 9.602 89.125 -11.82 1 22.55 27 SER B C 1
ATOM 2189 O O . SER B 1 27 ? 10.078 88.938 -10.695 1 22.55 27 SER B O 1
ATOM 2191 N N . ASP B 1 28 ? 8.898 90.25 -12.078 1 23.08 28 ASP B N 1
ATOM 2192 C CA . ASP B 1 28 ? 9.516 91.312 -11.289 1 23.08 28 ASP B CA 1
ATOM 2193 C C . ASP B 1 28 ? 9.492 91 -9.805 1 23.08 28 ASP B C 1
ATOM 2195 O O . ASP B 1 28 ? 8.602 90.312 -9.336 1 23.08 28 ASP B O 1
ATOM 2199 N N . ASP B 1 29 ? 10.539 91.562 -9 1 22.48 29 ASP B N 1
ATOM 2200 C CA . ASP B 1 29 ? 11.453 91.25 -7.902 1 22.48 29 ASP B CA 1
ATOM 2201 C C . ASP B 1 29 ? 10.82 91.562 -6.551 1 22.48 29 ASP B C 1
ATOM 2203 O O . ASP B 1 29 ? 11.055 90.875 -5.57 1 22.48 29 ASP B O 1
ATOM 2207 N N . ASP B 1 30 ? 10.047 92.688 -6.43 1 25.45 30 ASP B N 1
ATOM 2208 C CA . ASP B 1 30 ? 10.531 93.5 -5.301 1 25.45 30 ASP B CA 1
ATOM 2209 C C . ASP B 1 30 ? 10.273 92.75 -3.979 1 25.45 30 ASP B C 1
ATOM 2211 O O . ASP B 1 30 ? 9.266 92.062 -3.836 1 25.45 30 ASP B O 1
ATOM 2215 N N . GLY B 1 31 ? 11.289 92.75 -3.047 1 24.06 31 GLY B N 1
ATOM 2216 C CA . GLY B 1 31 ? 11.828 92 -1.919 1 24.06 31 GLY B CA 1
ATOM 2217 C C . GLY B 1 31 ? 11.039 92.25 -0.639 1 24.06 31 GLY B C 1
ATOM 2218 O O . GLY B 1 31 ? 11.43 91.75 0.423 1 24.06 31 GLY B O 1
ATOM 2219 N N . GLY B 1 32 ? 10.195 93.312 -0.626 1 25.44 32 GLY B N 1
ATOM 2220 C CA . GLY B 1 32 ? 10.227 93.812 0.729 1 25.44 32 GLY B CA 1
ATOM 2221 C C . GLY B 1 32 ? 9.883 92.75 1.78 1 25.44 32 GLY B C 1
ATOM 2222 O O . GLY B 1 32 ? 9.266 91.75 1.473 1 25.44 32 GLY B O 1
ATOM 2223 N N . MET B 1 33 ? 10.633 92.938 2.893 1 26.78 33 MET B N 1
ATOM 2224 C CA . MET B 1 33 ? 10.93 92.062 4.023 1 26.78 33 MET B CA 1
ATOM 2225 C C . MET B 1 33 ? 9.688 91.812 4.875 1 26.78 33 MET B C 1
ATOM 2227 O O . MET B 1 33 ? 9.32 92.625 5.688 1 26.78 33 MET B O 1
ATOM 2231 N N . VAL B 1 34 ? 8.555 91.75 4.199 1 27.38 34 VAL B N 1
ATOM 2232 C CA . VAL B 1 34 ? 7.5 91.75 5.207 1 27.38 34 VAL B CA 1
ATOM 2233 C C . VAL B 1 34 ? 7.773 90.75 6.301 1 27.38 34 VAL B C 1
ATOM 2235 O O . VAL B 1 34 ? 7.977 89.562 6.008 1 27.38 34 VAL B O 1
ATOM 2238 N N . GLN B 1 35 ? 8.344 91.312 7.391 1 26.55 35 GLN B N 1
ATOM 2239 C CA . GLN B 1 35 ? 8.609 90.5 8.578 1 26.55 35 GLN B CA 1
ATOM 2240 C C . GLN B 1 35 ? 7.391 89.625 8.945 1 26.55 35 GLN B C 1
ATOM 2242 O O . GLN B 1 35 ? 6.352 90.188 9.344 1 26.55 35 GLN B O 1
ATOM 2247 N N . GLN B 1 36 ? 7 88.812 8.023 1 24.66 36 GLN B N 1
ATOM 2248 C CA . GLN B 1 36 ? 5.781 88.125 8.344 1 24.66 36 GLN B CA 1
ATOM 2249 C C . GLN B 1 36 ? 5.832 87.562 9.766 1 24.66 36 GLN B C 1
ATOM 2251 O O . GLN B 1 36 ? 6.867 87 10.203 1 24.66 36 GLN B O 1
ATOM 2256 N N . ARG B 1 37 ? 5.043 88.25 10.531 1 34.47 37 ARG B N 1
ATOM 2257 C CA . ARG B 1 37 ? 4.812 87.875 11.914 1 34.47 37 ARG B CA 1
ATOM 2258 C C . ARG B 1 37 ? 4.645 86.312 12.023 1 34.47 37 ARG B C 1
ATOM 2260 O O . ARG B 1 37 ? 3.912 85.75 11.242 1 34.47 37 ARG B O 1
ATOM 2267 N N . PRO B 1 38 ? 5.652 85.75 12.531 1 30.94 38 PRO B N 1
ATOM 2268 C CA . PRO B 1 38 ? 5.598 84.25 12.539 1 30.94 38 PRO B CA 1
ATOM 2269 C C . PRO B 1 38 ? 4.215 83.75 12.922 1 30.94 38 PRO B C 1
ATOM 2271 O O . PRO B 1 38 ? 3.508 84.375 13.719 1 30.94 38 PRO B O 1
ATOM 2274 N N . PRO B 1 39 ? 3.434 83.375 11.898 1 31.5 39 PRO B N 1
ATOM 2275 C CA . PRO B 1 39 ? 2.145 82.875 12.391 1 31.5 39 PRO B CA 1
ATOM 2276 C C . PRO B 1 39 ? 2.266 82.125 13.711 1 31.5 39 PRO B C 1
ATOM 2278 O O . PRO B 1 39 ? 3.33 81.625 14.023 1 31.5 39 PRO B O 1
ATOM 2281 N N . ALA B 1 40 ? 1.576 82.625 14.688 1 34.47 40 ALA B N 1
ATOM 2282 C CA . ALA B 1 40 ? 1.569 82 16 1 34.47 40 ALA B CA 1
ATOM 2283 C C . ALA B 1 40 ? 1.524 80.438 15.867 1 34.47 40 ALA B C 1
ATOM 2285 O O . ALA B 1 40 ? 1.078 79.938 14.852 1 34.47 40 ALA B O 1
ATOM 2286 N N . ARG B 1 41 ? 2.238 79.75 16.766 1 33.97 41 ARG B N 1
ATOM 2287 C CA . ARG B 1 41 ? 2.379 78.312 16.922 1 33.97 41 ARG B CA 1
ATOM 2288 C C . ARG B 1 41 ? 1.035 77.625 16.766 1 33.97 41 ARG B C 1
ATOM 2290 O O . ARG B 1 41 ? 0.03 78.062 17.328 1 33.97 41 ARG B O 1
ATOM 2297 N N . ALA B 1 42 ? 0.863 77 15.672 1 36.06 42 ALA B N 1
ATOM 2298 C CA . ALA B 1 42 ? -0.146 76 15.383 1 36.06 42 ALA B CA 1
ATOM 2299 C C . ALA B 1 42 ? -0.351 75.062 16.578 1 36.06 42 ALA B C 1
ATOM 2301 O O . ALA B 1 42 ? 0.537 74.25 16.922 1 36.06 42 ALA B O 1
ATOM 2302 N N . SER B 1 43 ? -0.725 75.625 17.703 1 32.28 43 SER B N 1
ATOM 2303 C CA . SER B 1 43 ? -0.968 74.688 18.766 1 32.28 43 SER B CA 1
ATOM 2304 C C . SER B 1 43 ? -1.689 73.438 18.219 1 32.28 43 SER B C 1
ATOM 2306 O O . SER B 1 43 ? -2.91 73.438 18.047 1 32.28 43 SER B O 1
ATOM 2308 N N . SER B 1 44 ? -1.173 72.875 17.172 1 36.25 44 SER B N 1
ATOM 2309 C CA . SER B 1 44 ? -1.829 71.75 16.484 1 36.25 44 SER B CA 1
ATOM 2310 C C . SER B 1 44 ? -2.184 70.625 17.438 1 36.25 44 SER B C 1
ATOM 2312 O O . SER B 1 44 ? -1.345 69.812 17.734 1 36.25 44 SER B O 1
ATOM 2314 N N . VAL B 1 45 ? -2.57 71 18.688 1 36.91 45 VAL B N 1
ATOM 2315 C CA . VAL B 1 45 ? -2.979 69.812 19.422 1 36.91 45 VAL B CA 1
ATOM 2316 C C . VAL B 1 45 ? -3.824 68.938 18.531 1 36.91 45 VAL B C 1
ATOM 2318 O O . VAL B 1 45 ? -4.859 69.312 18.016 1 36.91 45 VAL B O 1
ATOM 2321 N N . PRO B 1 46 ? -3.084 68.188 17.734 1 42.59 46 PRO B N 1
ATOM 2322 C CA . PRO B 1 46 ? -3.984 67.312 16.969 1 42.59 46 PRO B CA 1
ATOM 2323 C C . PRO B 1 46 ? -5.199 66.875 17.766 1 42.59 46 PRO B C 1
ATOM 2325 O O . PRO B 1 46 ? -5.066 66.5 18.938 1 42.59 46 PRO B O 1
ATOM 2328 N N . THR B 1 47 ? -6.234 67.562 17.75 1 43.34 47 THR B N 1
ATOM 2329 C CA . THR B 1 47 ? -7.48 67.312 18.484 1 43.34 47 THR B CA 1
ATOM 2330 C C . THR B 1 47 ? -7.766 65.812 18.641 1 43.34 47 THR B C 1
ATOM 2332 O O . THR B 1 47 ? -7.43 65.062 17.75 1 43.34 47 THR B O 1
ATOM 2335 N N . PRO B 1 48 ? -8.055 65.312 19.734 1 48.47 48 PRO B N 1
ATOM 2336 C CA . PRO B 1 48 ? -8.523 63.969 20.094 1 48.47 48 PRO B CA 1
ATOM 2337 C C . PRO B 1 48 ? -9.297 63.281 18.969 1 48.47 48 PRO B C 1
ATOM 2339 O O . PRO B 1 48 ? -9.336 62.062 18.906 1 48.47 48 PRO B O 1
ATOM 2342 N N . ALA B 1 49 ? -9.852 64.062 18.062 1 51.09 49 ALA B N 1
ATOM 2343 C CA . ALA B 1 49 ? -10.68 63.5 17 1 51.09 49 ALA B CA 1
ATOM 2344 C C . ALA B 1 49 ? -9.812 62.812 15.938 1 51.09 49 ALA B C 1
ATOM 2346 O O . ALA B 1 49 ? -10.188 61.75 15.406 1 51.09 49 ALA B O 1
ATOM 2347 N N . VAL B 1 50 ? -8.773 63.406 15.484 1 49.59 50 VAL B N 1
ATOM 2348 C CA . VAL B 1 50 ? -7.898 62.875 14.453 1 49.59 50 VAL B CA 1
ATOM 2349 C C . VAL B 1 50 ? -7.203 61.625 14.969 1 49.59 50 VAL B C 1
ATOM 2351 O O . VAL B 1 50 ? -7.066 60.625 14.242 1 49.59 50 VAL B O 1
ATOM 2354 N N . GLU B 1 51 ? -6.832 61.688 16.125 1 50.34 51 GLU B N 1
ATOM 2355 C CA . GLU B 1 51 ? -6.211 60.531 16.75 1 50.34 51 GLU B CA 1
ATOM 2356 C C . GLU B 1 51 ? -7.211 59.375 16.891 1 50.34 51 GLU B C 1
ATOM 2358 O O . GLU B 1 51 ? -6.852 58.219 16.734 1 50.34 51 GLU B O 1
ATOM 2363 N N . ALA B 1 52 ? -8.531 59.812 17.172 1 56.66 52 ALA B N 1
ATOM 2364 C CA . ALA B 1 52 ? -9.602 58.812 17.297 1 56.66 52 ALA B CA 1
ATOM 2365 C C . ALA B 1 52 ? -9.922 58.188 15.938 1 56.66 52 ALA B C 1
ATOM 2367 O O . ALA B 1 52 ? -10.195 57 15.844 1 56.66 52 ALA B O 1
ATOM 2368 N N . GLN B 1 53 ? -9.898 59.094 14.828 1 56.53 53 GLN B N 1
ATOM 2369 C CA . GLN B 1 53 ? -10.172 58.594 13.484 1 56.53 53 GLN B CA 1
ATOM 2370 C C . GLN B 1 53 ? -9.086 57.625 13.016 1 56.53 53 GLN B C 1
ATOM 2372 O O . GLN B 1 53 ? -9.375 56.594 12.406 1 56.53 53 GLN B O 1
ATOM 2377 N N . SER B 1 54 ? -7.922 58 13.422 1 65.69 54 SER B N 1
ATOM 2378 C CA . SER B 1 54 ? -6.789 57.156 13.039 1 65.69 54 SER B CA 1
ATOM 2379 C C . SER B 1 54 ? -6.82 55.812 13.766 1 65.69 54 SER B C 1
ATOM 2381 O O . SER B 1 54 ? -6.559 54.781 13.164 1 65.69 54 SER B O 1
ATOM 2383 N N . VAL B 1 55 ? -7.406 55.875 14.977 1 69.81 55 VAL B N 1
ATOM 2384 C CA . VAL B 1 55 ? -7.488 54.625 15.766 1 69.81 55 VAL B CA 1
ATOM 2385 C C . VAL B 1 55 ? -8.609 53.75 15.227 1 69.81 55 VAL B C 1
ATOM 2387 O O . VAL B 1 55 ? -8.438 52.531 15.117 1 69.81 55 VAL B O 1
ATOM 2390 N N . GLN 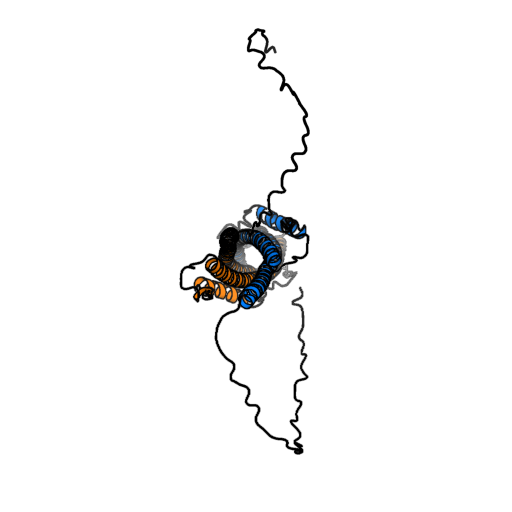B 1 56 ? -9.797 54.438 14.789 1 73.06 56 GLN B N 1
ATOM 2391 C CA . GLN B 1 56 ? -10.922 53.688 14.25 1 73.06 56 GLN B CA 1
ATOM 2392 C C . GLN B 1 56 ? -10.555 53.031 12.922 1 73.06 56 GLN B C 1
ATOM 2394 O O . GLN B 1 56 ? -10.945 51.875 12.656 1 73.06 56 GLN B O 1
ATOM 2399 N N . GLU B 1 57 ? -9.828 53.781 12.07 1 76.12 57 GLU B N 1
ATOM 2400 C CA . GLU B 1 57 ? -9.383 53.25 10.789 1 76.12 57 GLU B CA 1
ATOM 2401 C C . GLU B 1 57 ? -8.398 52.094 10.984 1 76.12 57 GLU B C 1
ATOM 2403 O O . GLU B 1 57 ? -8.453 51.094 10.258 1 76.12 57 GLU B O 1
ATOM 2408 N N . LEU B 1 58 ? -7.559 52.25 11.961 1 75.19 58 LEU B N 1
ATOM 2409 C CA . LEU B 1 58 ? -6.598 51.188 12.273 1 75.19 58 LEU B CA 1
ATOM 2410 C C . LEU B 1 58 ? -7.305 49.969 12.805 1 75.19 58 LEU B C 1
ATOM 2412 O O . LEU B 1 58 ? -6.938 48.844 12.469 1 75.19 58 LEU B O 1
ATOM 2416 N N . GLU B 1 59 ? -8.344 50.219 13.688 1 77.19 59 GLU B N 1
ATOM 2417 C CA . GLU B 1 59 ? -9.133 49.094 14.219 1 77.19 59 GLU B CA 1
ATOM 2418 C C . GLU B 1 59 ? -9.906 48.406 13.117 1 77.19 59 GLU B C 1
ATOM 2420 O O . GLU B 1 59 ? -10.023 47.156 13.125 1 77.19 59 GLU B O 1
ATOM 2425 N N . GLY B 1 60 ? -10.398 49.219 12.156 1 80.81 60 GLY B N 1
ATOM 2426 C CA . GLY B 1 60 ? -11.078 48.625 11.008 1 80.81 60 GLY B CA 1
ATOM 2427 C C . GLY B 1 60 ? -10.156 47.781 10.141 1 80.81 60 GLY B C 1
ATOM 2428 O O . GLY B 1 60 ? -10.539 46.719 9.695 1 80.81 60 GLY B O 1
ATOM 2429 N N . TYR B 1 61 ? -9.039 48.25 9.906 1 78.25 61 TYR B N 1
ATOM 2430 C CA . TYR B 1 61 ? -8.047 47.531 9.117 1 78.25 61 TYR B CA 1
ATOM 2431 C C . TYR B 1 61 ? -7.633 46.25 9.82 1 78.25 61 TYR B C 1
ATOM 2433 O O . TYR B 1 61 ? -7.496 45.188 9.18 1 78.25 61 TYR B O 1
ATOM 2441 N N . ALA B 1 62 ? -7.359 46.312 11.133 1 79.88 62 ALA B N 1
ATOM 2442 C CA . ALA B 1 62 ? -6.992 45.125 11.914 1 79.88 62 ALA B CA 1
ATOM 2443 C C . ALA B 1 62 ? -8.078 44.062 11.836 1 79.88 62 ALA B C 1
ATOM 2445 O O . ALA B 1 62 ? -7.781 42.875 11.727 1 79.88 62 ALA B O 1
ATOM 2446 N N . ALA B 1 63 ? -9.344 44.469 11.914 1 83.62 63 ALA B N 1
ATOM 2447 C CA . ALA B 1 63 ? -10.469 43.531 11.82 1 83.62 63 ALA B CA 1
ATOM 2448 C C . ALA B 1 63 ? -10.516 42.875 10.445 1 83.62 63 ALA B C 1
ATOM 2450 O O . ALA B 1 63 ? -10.742 41.656 10.344 1 83.62 63 ALA B O 1
ATOM 2451 N N . TYR B 1 64 ? -10.258 43.625 9.383 1 84.38 64 TYR B N 1
ATOM 2452 C CA . TYR B 1 64 ? -10.242 43.094 8.023 1 84.38 64 TYR B CA 1
ATOM 2453 C C . TYR B 1 64 ? -9.125 42.094 7.844 1 84.38 64 TYR B C 1
ATOM 2455 O O . TYR B 1 64 ? -9.352 41 7.293 1 84.38 64 TYR B O 1
ATOM 2463 N N . LYS B 1 65 ? -7.977 42.469 8.266 1 83.19 65 LYS B N 1
ATOM 2464 C CA . LYS B 1 65 ? -6.836 41.562 8.133 1 83.19 65 LYS B CA 1
ATOM 2465 C C . LYS B 1 65 ? -7.066 40.25 8.906 1 83.19 65 LYS B C 1
ATOM 2467 O O . LYS B 1 65 ? -6.672 39.188 8.461 1 83.19 65 LYS B O 1
ATOM 2472 N N . ALA B 1 66 ? -7.617 40.375 10.102 1 86 66 ALA B N 1
ATOM 2473 C CA . ALA B 1 66 ? -7.926 39.188 10.914 1 86 66 ALA B CA 1
ATOM 2474 C C . ALA B 1 66 ? -8.914 38.281 10.195 1 86 66 ALA B C 1
ATOM 2476 O O . ALA B 1 66 ? -8.773 37.062 10.227 1 86 66 ALA B O 1
ATOM 2477 N N . GLU B 1 67 ? -9.883 38.844 9.531 1 89.5 67 GLU B N 1
ATOM 2478 C CA . GLU B 1 67 ? -10.859 38.062 8.766 1 89.5 67 GLU B CA 1
ATOM 2479 C C . GLU B 1 67 ? -10.195 37.344 7.602 1 89.5 67 GLU B C 1
ATOM 2481 O O . GLU B 1 67 ? -10.516 36.188 7.32 1 89.5 67 GLU B O 1
ATOM 2486 N N . GLU B 1 68 ? -9.359 38.031 6.93 1 88.25 68 GLU B N 1
ATOM 2487 C CA . GLU B 1 68 ? -8.641 37.438 5.797 1 88.25 68 GLU B CA 1
ATOM 2488 C C . GLU B 1 68 ? -7.809 36.25 6.234 1 88.25 68 GLU B C 1
ATOM 2490 O O . GLU B 1 68 ? -7.797 35.219 5.562 1 88.25 68 GLU B O 1
ATOM 2495 N N . THR B 1 69 ? -7.086 36.5 7.34 1 89.38 69 THR B N 1
ATOM 2496 C CA . THR B 1 69 ? -6.273 35.406 7.875 1 89.38 69 THR B CA 1
ATOM 2497 C C . THR B 1 69 ? -7.148 34.219 8.234 1 89.38 69 THR B C 1
ATOM 2499 O O . THR B 1 69 ? -6.777 33.062 7.98 1 89.38 69 THR B O 1
ATOM 2502 N N . THR B 1 70 ? -8.25 34.469 8.875 1 91.19 70 THR B N 1
ATOM 2503 C CA . THR B 1 70 ? -9.188 33.406 9.227 1 91.19 70 THR B CA 1
ATOM 2504 C C . THR B 1 70 ? -9.633 32.656 7.98 1 91.19 70 THR B C 1
ATOM 2506 O O . THR B 1 70 ? -9.711 31.422 7.988 1 91.19 70 THR B O 1
ATOM 2509 N N . ARG B 1 71 ? -9.867 33.312 6.902 1 92.5 71 ARG B N 1
ATOM 2510 C CA . ARG B 1 71 ? -10.281 32.688 5.652 1 92.5 71 ARG B CA 1
ATOM 2511 C C . ARG B 1 71 ? -9.18 31.781 5.105 1 92.5 71 ARG B C 1
ATOM 2513 O O . ARG B 1 71 ? -9.469 30.703 4.605 1 92.5 71 ARG B O 1
ATOM 2520 N N . ARG B 1 72 ? -8 32.219 5.145 1 91.69 72 ARG B N 1
ATOM 2521 C CA . ARG B 1 72 ? -6.879 31.422 4.684 1 91.69 72 ARG B CA 1
ATOM 2522 C C . ARG B 1 72 ? -6.746 30.141 5.504 1 91.69 72 ARG B C 1
ATOM 2524 O O . ARG B 1 72 ? -6.508 29.078 4.957 1 91.69 72 ARG B O 1
ATOM 2531 N N . VAL B 1 73 ? -6.809 30.312 6.82 1 94.94 73 VAL B N 1
ATOM 2532 C CA . VAL B 1 73 ? -6.738 29.156 7.707 1 94.94 73 VAL B CA 1
ATOM 2533 C C . VAL B 1 73 ? -7.863 28.172 7.367 1 94.94 73 VAL B C 1
ATOM 2535 O O . VAL B 1 73 ? -7.633 26.969 7.266 1 94.94 73 VAL B O 1
ATOM 2538 N N . ASP B 1 74 ? -9.016 28.703 7.168 1 94.31 74 ASP B N 1
ATOM 2539 C CA . ASP B 1 74 ? -10.164 27.875 6.809 1 94.31 74 ASP B CA 1
ATOM 2540 C C . ASP B 1 74 ? -9.93 27.156 5.48 1 94.31 74 ASP B C 1
ATOM 2542 O O . ASP B 1 74 ? -10.328 26 5.312 1 94.31 74 ASP B O 1
ATOM 2546 N N . GLY B 1 75 ? -9.391 27.844 4.535 1 94.81 75 GLY B N 1
ATOM 2547 C CA . GLY B 1 75 ? -9.047 27.234 3.258 1 94.81 75 GLY B CA 1
ATOM 2548 C C . GLY B 1 75 ? -8.086 26.062 3.391 1 94.81 75 GLY B C 1
ATOM 2549 O O . GLY B 1 75 ? -8.289 25.016 2.779 1 94.81 75 GLY B O 1
ATOM 2550 N N . CYS B 1 76 ? -7.07 26.297 4.176 1 95.25 76 CYS B N 1
ATOM 2551 C CA . CYS B 1 76 ? -6.109 25.234 4.418 1 95.25 76 CYS B CA 1
ATOM 2552 C C . CYS B 1 76 ? -6.781 24.047 5.09 1 95.25 76 CYS B C 1
ATOM 2554 O O . CYS B 1 76 ? -6.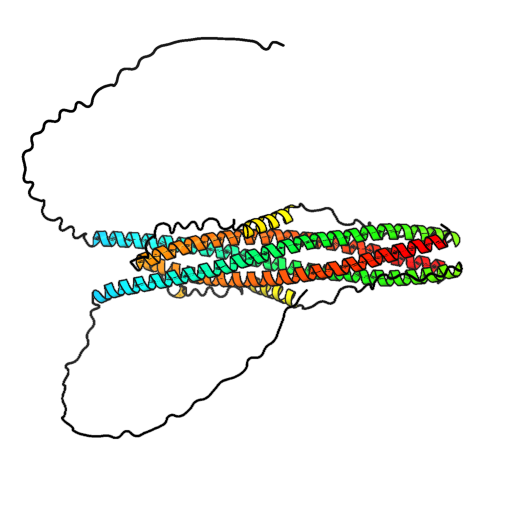492 22.891 4.754 1 95.25 76 CYS B O 1
ATOM 2556 N N . LEU B 1 77 ? -7.629 24.344 6.047 1 95.56 77 LEU B N 1
ATOM 2557 C CA . LEU B 1 77 ? -8.344 23.312 6.77 1 95.56 77 LEU B CA 1
ATOM 2558 C C . LEU B 1 77 ? -9.219 22.484 5.824 1 95.56 77 LEU B C 1
ATOM 2560 O O . LEU B 1 77 ? -9.258 21.266 5.922 1 95.56 77 LEU B O 1
ATOM 2564 N N . ARG B 1 78 ? -9.875 23.109 4.941 1 95.12 78 ARG B N 1
ATOM 2565 C CA . ARG B 1 78 ? -10.727 22.438 3.973 1 95.12 78 ARG B CA 1
ATOM 2566 C C . ARG B 1 78 ? -9.922 21.469 3.105 1 95.12 78 ARG B C 1
ATOM 2568 O O . ARG B 1 78 ? -10.328 20.328 2.895 1 95.12 78 ARG B O 1
ATOM 2575 N N . VAL B 1 79 ? -8.852 21.922 2.578 1 95.94 79 VAL B N 1
ATOM 2576 C CA . VAL B 1 79 ? -7.996 21.094 1.734 1 95.94 79 VAL B CA 1
ATOM 2577 C C . VAL B 1 79 ? -7.484 19.891 2.531 1 95.94 79 VAL B C 1
ATOM 2579 O O . VAL B 1 79 ? -7.461 18.766 2.023 1 95.94 79 VAL B O 1
ATOM 2582 N N . ALA B 1 80 ? -7.035 20.156 3.783 1 95.75 80 ALA B N 1
ATOM 2583 C CA . ALA B 1 80 ? -6.523 19.094 4.637 1 95.75 80 ALA B CA 1
ATOM 2584 C C . ALA B 1 80 ? -7.594 18.031 4.898 1 95.75 80 ALA B C 1
ATOM 2586 O O . ALA B 1 80 ? -7.305 16.828 4.922 1 95.75 80 ALA B O 1
ATOM 2587 N N . GLU B 1 81 ? -8.812 18.438 5.094 1 93.75 81 GLU B N 1
ATOM 2588 C CA . GLU B 1 81 ? -9.914 17.516 5.316 1 93.75 81 GLU B CA 1
ATOM 2589 C C . GLU B 1 81 ? -10.18 16.656 4.074 1 93.75 81 GLU B C 1
ATOM 2591 O O . GLU B 1 81 ? -10.414 15.461 4.18 1 93.75 81 GLU B O 1
ATOM 2596 N N . GLU B 1 82 ? -10.172 17.266 2.984 1 93.5 82 GLU B N 1
ATOM 2597 C CA . GLU B 1 82 ? -10.328 16.531 1.732 1 93.5 82 GLU B CA 1
ATOM 2598 C C . GLU B 1 82 ? -9.219 15.5 1.557 1 93.5 82 GLU B C 1
ATOM 2600 O O . GLU B 1 82 ? -9.469 14.391 1.092 1 93.5 82 GLU B O 1
ATOM 2605 N N . MET B 1 83 ? -8.031 15.906 1.884 1 94.44 83 MET B N 1
ATOM 2606 C CA . MET B 1 83 ? -6.891 15 1.798 1 94.44 83 MET B CA 1
ATOM 2607 C C . MET B 1 83 ? -7.07 13.805 2.729 1 94.44 83 MET B C 1
ATOM 2609 O O . MET B 1 83 ? -6.711 12.68 2.381 1 94.44 83 MET B O 1
ATOM 2613 N N . ARG B 1 84 ? -7.559 14.148 3.861 1 92 84 ARG B N 1
ATOM 2614 C CA . ARG B 1 84 ? -7.812 13.07 4.809 1 92 84 ARG B CA 1
ATOM 2615 C C . ARG B 1 84 ? -8.789 12.047 4.23 1 92 84 ARG B C 1
ATOM 2617 O O . ARG B 1 84 ? -8.578 10.844 4.359 1 92 84 ARG B O 1
ATOM 2624 N N . ASP B 1 85 ? -9.812 12.477 3.564 1 89.88 85 ASP B N 1
ATOM 2625 C CA . ASP B 1 85 ? -10.781 11.586 2.932 1 89.88 85 ASP B CA 1
ATOM 2626 C C . ASP B 1 85 ? -10.125 10.75 1.835 1 89.88 85 ASP B C 1
ATOM 2628 O O . ASP B 1 85 ? -10.328 9.531 1.768 1 89.88 85 ASP B O 1
ATOM 2632 N N . THR B 1 86 ? -9.414 11.367 1.015 1 91.75 86 THR B N 1
ATOM 2633 C CA . THR B 1 86 ? -8.719 10.695 -0.076 1 91.75 86 THR B CA 1
ATOM 2634 C C . THR B 1 86 ? -7.719 9.672 0.467 1 91.75 86 THR B C 1
ATOM 2636 O O . THR B 1 86 ? -7.633 8.555 -0.041 1 91.75 86 THR B O 1
ATOM 2639 N N . ALA B 1 87 ? -6.969 10.086 1.483 1 91.94 87 ALA B N 1
ATOM 2640 C CA . ALA B 1 87 ? -5.98 9.203 2.096 1 91.94 87 ALA B CA 1
ATOM 2641 C C . ALA B 1 87 ? -6.641 7.953 2.676 1 91.94 87 ALA B C 1
ATOM 2643 O O . ALA B 1 87 ? -6.117 6.848 2.545 1 91.94 87 ALA B O 1
ATOM 2644 N N . SER B 1 88 ? -7.746 8.117 3.297 1 89.06 88 SER B N 1
ATOM 2645 C CA . SER B 1 88 ? -8.477 6.996 3.873 1 89.06 88 SER B CA 1
ATOM 2646 C C . SER B 1 88 ? -8.898 6 2.799 1 89.06 88 SER B C 1
ATOM 2648 O O . SER B 1 88 ? -8.734 4.789 2.971 1 89.06 88 SER B O 1
ATOM 2650 N N . LYS B 1 89 ? -9.398 6.465 1.721 1 89.62 89 LYS B N 1
ATOM 2651 C CA . LYS B 1 89 ? -9.797 5.605 0.607 1 89.62 89 LYS B CA 1
ATOM 2652 C C . LYS B 1 89 ? -8.594 4.871 0.027 1 89.62 89 LYS B C 1
ATOM 2654 O O . LYS B 1 89 ? -8.672 3.678 -0.276 1 89.62 89 LYS B O 1
ATOM 2659 N N . THR B 1 90 ? -7.535 5.621 -0.165 1 92.44 90 THR B N 1
ATOM 2660 C CA . THR B 1 90 ? -6.324 5.039 -0.728 1 92.44 90 THR B CA 1
ATOM 2661 C C . THR B 1 90 ? -5.777 3.945 0.185 1 92.44 90 THR B C 1
ATOM 2663 O O . THR B 1 90 ? -5.316 2.904 -0.29 1 92.44 90 THR B O 1
ATOM 2666 N N . LEU B 1 91 ? -5.828 4.172 1.524 1 89.75 91 LEU B N 1
ATOM 2667 C CA . LEU B 1 91 ? -5.348 3.184 2.484 1 89.75 91 LEU B CA 1
ATOM 2668 C C . LEU B 1 91 ? -6.133 1.882 2.365 1 89.75 91 LEU B C 1
ATOM 2670 O O . LEU B 1 91 ? -5.559 0.794 2.447 1 89.75 91 LEU B O 1
ATOM 2674 N N . LEU B 1 92 ? -7.438 1.978 2.176 1 88.69 92 LEU B N 1
ATOM 2675 C CA . LEU B 1 92 ? -8.266 0.791 1.997 1 88.69 92 LEU B CA 1
ATOM 2676 C C . LEU B 1 92 ? -7.879 0.043 0.726 1 88.69 92 LEU B C 1
ATOM 2678 O O . LEU B 1 92 ? -7.793 -1.188 0.726 1 88.69 92 LEU B O 1
ATOM 2682 N N . GLN B 1 93 ? -7.633 0.789 -0.334 1 92.31 93 GLN B N 1
ATOM 2683 C CA . GLN B 1 93 ? -7.246 0.192 -1.608 1 92.31 93 GLN B CA 1
ATOM 2684 C C . GLN B 1 93 ? -5.891 -0.505 -1.5 1 92.31 93 GLN B C 1
ATOM 2686 O O . GLN B 1 93 ? -5.691 -1.578 -2.072 1 92.31 93 GLN B O 1
ATOM 2691 N N . VAL B 1 94 ? -4.965 0.106 -0.814 1 94.06 94 VAL B N 1
ATOM 2692 C CA . VAL B 1 94 ? -3.648 -0.485 -0.597 1 94.06 94 VAL B CA 1
ATOM 2693 C C . VAL B 1 94 ? -3.793 -1.804 0.158 1 94.06 94 VAL B C 1
ATOM 2695 O O . VAL B 1 94 ? -3.127 -2.789 -0.17 1 94.06 94 VAL B O 1
ATOM 2698 N N . HIS B 1 95 ? -4.664 -1.843 1.138 1 89.19 95 HIS B N 1
ATOM 2699 C CA . HIS B 1 95 ? -4.91 -3.07 1.885 1 89.19 95 HIS B CA 1
ATOM 2700 C C . HIS B 1 95 ? -5.465 -4.164 0.979 1 89.19 95 HIS B C 1
ATOM 2702 O O . HIS B 1 95 ? -5 -5.309 1.024 1 89.19 95 HIS B O 1
ATOM 2708 N N . GLN B 1 96 ? -6.402 -3.854 0.153 1 91.25 96 GLN B N 1
ATOM 2709 C CA . GLN B 1 96 ? -6.977 -4.801 -0.795 1 91.25 96 GLN B CA 1
ATOM 2710 C C . GLN B 1 96 ? -5.922 -5.32 -1.768 1 91.25 96 GLN B C 1
ATOM 2712 O O . GLN B 1 96 ? -5.902 -6.508 -2.096 1 91.25 96 GLN B O 1
ATOM 2717 N N . GLN B 1 97 ? -5.066 -4.383 -2.166 1 95 97 GLN B N 1
ATOM 2718 C CA . GLN B 1 97 ? -3.971 -4.75 -3.057 1 95 97 GLN B CA 1
ATOM 2719 C C . GLN B 1 97 ? -3.039 -5.762 -2.395 1 95 97 GLN B C 1
ATOM 2721 O O . GLN B 1 97 ? -2.59 -6.715 -3.035 1 95 97 GLN B O 1
ATOM 2726 N N . GLY B 1 98 ? -2.727 -5.523 -1.152 1 92.31 98 GLY B N 1
ATOM 2727 C CA . GLY B 1 98 ? -1.897 -6.469 -0.423 1 92.31 98 GLY B CA 1
ATOM 2728 C C . GLY B 1 98 ? -2.48 -7.867 -0.386 1 92.31 98 GLY B C 1
ATOM 2729 O O . GLY B 1 98 ? -1.756 -8.852 -0.544 1 92.31 98 GLY B O 1
ATOM 2730 N N . GLN B 1 99 ? -3.75 -8.031 -0.247 1 91.5 99 GLN B N 1
ATOM 2731 C C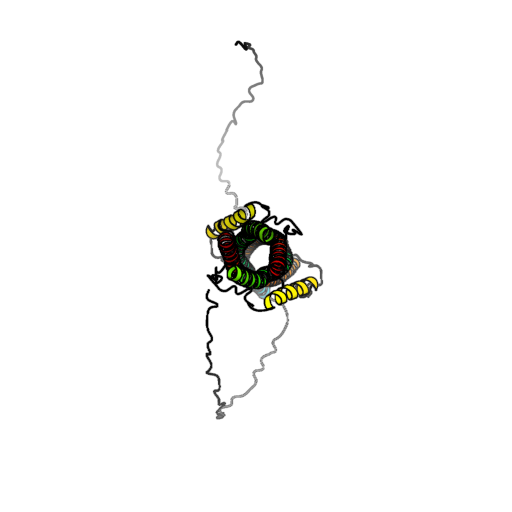A . GLN B 1 99 ? -4.418 -9.328 -0.248 1 91.5 99 GLN B CA 1
ATOM 2732 C C . GLN B 1 99 ? -4.332 -9.992 -1.619 1 91.5 99 GLN B C 1
ATOM 2734 O O . GLN B 1 99 ? -4.121 -11.203 -1.716 1 91.5 99 GLN B O 1
ATOM 2739 N N . GLN B 1 100 ? -4.512 -9.188 -2.633 1 94.19 100 GLN B N 1
ATOM 2740 C CA . GLN B 1 100 ? -4.434 -9.711 -3.992 1 94.19 100 GLN B CA 1
ATOM 2741 C C . GLN B 1 100 ? -3.035 -10.227 -4.305 1 94.19 100 GLN B C 1
ATOM 2743 O O . GLN B 1 100 ? -2.881 -11.266 -4.949 1 94.19 100 GLN B O 1
ATOM 2748 N N . ILE B 1 101 ? -2.047 -9.516 -3.867 1 95.69 101 ILE B N 1
ATOM 2749 C CA . ILE B 1 101 ? -0.664 -9.938 -4.066 1 95.69 101 ILE B CA 1
ATOM 2750 C C . ILE B 1 101 ? -0.426 -11.273 -3.373 1 95.69 101 ILE B C 1
ATOM 2752 O O . ILE B 1 101 ? 0.177 -12.18 -3.951 1 95.69 101 ILE B O 1
ATOM 2756 N N . ARG B 1 102 ? -0.924 -11.438 -2.158 1 92.88 102 ARG B N 1
ATOM 2757 C CA . ARG B 1 102 ? -0.768 -12.688 -1.419 1 92.88 102 ARG B CA 1
ATOM 2758 C C . ARG B 1 102 ? -1.499 -13.828 -2.113 1 92.88 102 ARG B C 1
ATOM 2760 O O . ARG B 1 102 ? -0.989 -14.945 -2.184 1 92.88 102 ARG B O 1
ATOM 2767 N N . ARG B 1 103 ? -2.668 -13.539 -2.604 1 93.12 103 ARG B N 1
ATOM 2768 C CA . ARG B 1 103 ? -3.43 -14.555 -3.316 1 93.12 103 ARG B CA 1
ATOM 2769 C C . ARG B 1 103 ? -2.697 -15.008 -4.574 1 93.12 103 ARG B C 1
ATOM 2771 O O . ARG B 1 103 ? -2.615 -16.203 -4.859 1 93.12 103 ARG B O 1
ATOM 2778 N N . THR B 1 104 ? -2.221 -14.047 -5.277 1 94.25 104 THR B N 1
ATOM 2779 C CA . THR B 1 104 ? -1.465 -14.367 -6.484 1 94.25 104 THR B CA 1
ATOM 2780 C C . THR B 1 104 ? -0.255 -15.234 -6.152 1 94.25 104 THR B C 1
ATOM 2782 O O . THR B 1 104 ? 0.023 -16.219 -6.848 1 94.25 104 THR B O 1
ATOM 2785 N N . HIS B 1 105 ? 0.451 -14.906 -5.125 1 94.19 105 HIS B N 1
ATOM 2786 C CA . HIS B 1 105 ? 1.614 -15.688 -4.707 1 94.19 105 HIS B CA 1
ATOM 2787 C C . HIS B 1 105 ? 1.216 -17.094 -4.289 1 94.19 105 HIS B C 1
ATOM 2789 O O . HIS B 1 105 ? 1.94 -18.062 -4.559 1 94.19 105 HIS B O 1
ATOM 2795 N N . ALA B 1 106 ? 0.101 -17.25 -3.621 1 93.75 106 ALA B N 1
ATOM 2796 C CA . ALA B 1 106 ? -0.387 -18.562 -3.195 1 93.75 106 ALA B CA 1
ATOM 2797 C C . ALA B 1 106 ? -0.681 -19.453 -4.395 1 93.75 106 ALA B C 1
ATOM 2799 O O . ALA B 1 106 ? -0.556 -20.688 -4.312 1 93.75 106 ALA B O 1
ATOM 2800 N N . MET B 1 107 ? -1.062 -18.812 -5.48 1 93.69 107 MET B N 1
ATOM 2801 C CA . MET B 1 107 ? -1.343 -19.578 -6.699 1 93.69 107 MET B CA 1
ATOM 2802 C C . MET B 1 107 ? -0.087 -20.281 -7.207 1 93.69 107 MET B C 1
ATOM 2804 O O . MET B 1 107 ? -0.174 -21.328 -7.852 1 93.69 107 MET B O 1
ATOM 2808 N N . ALA B 1 108 ? 1.11 -19.672 -6.965 1 94.12 108 ALA B N 1
ATOM 2809 C CA . ALA B 1 108 ? 2.361 -20.328 -7.328 1 94.12 108 ALA B CA 1
ATOM 2810 C C . ALA B 1 108 ? 2.51 -21.656 -6.59 1 94.12 108 ALA B C 1
ATOM 2812 O O . ALA B 1 108 ? 3.027 -22.641 -7.148 1 94.12 108 ALA B O 1
ATOM 2813 N N . LEU B 1 109 ? 2.021 -21.734 -5.297 1 93.44 109 LEU B N 1
ATOM 2814 C CA . LEU B 1 109 ? 2.072 -22.969 -4.523 1 93.44 109 LEU B CA 1
ATOM 2815 C C . LEU B 1 109 ? 1.142 -24.016 -5.117 1 93.44 109 LEU B C 1
ATOM 2817 O O . LEU B 1 109 ? 1.493 -25.203 -5.184 1 93.44 109 LEU B O 1
ATOM 2821 N N . ASP B 1 110 ? 0.009 -23.578 -5.562 1 93.31 110 ASP B N 1
ATOM 2822 C CA . ASP B 1 110 ? -0.942 -24.484 -6.191 1 93.31 110 ASP B CA 1
ATOM 2823 C C . ASP B 1 110 ? -0.366 -25.078 -7.473 1 93.31 110 ASP B C 1
ATOM 2825 O O . ASP B 1 110 ? -0.414 -26.297 -7.676 1 93.31 110 ASP B O 1
ATOM 2829 N N . ILE B 1 111 ? 0.176 -24.281 -8.266 1 94.81 111 ILE B N 1
ATOM 2830 C CA . ILE B 1 111 ? 0.772 -24.75 -9.516 1 94.81 111 ILE B CA 1
ATOM 2831 C C . ILE B 1 111 ? 1.948 -25.672 -9.219 1 94.81 111 ILE B C 1
ATOM 2833 O O . ILE B 1 111 ? 2.148 -26.672 -9.906 1 94.81 111 ILE B O 1
ATOM 2837 N N . ASP B 1 112 ? 2.715 -25.344 -8.18 1 93.62 112 ASP B N 1
ATOM 2838 C CA . ASP B 1 112 ? 3.842 -26.172 -7.75 1 93.62 112 ASP B CA 1
ATOM 2839 C C . ASP B 1 112 ? 3.391 -27.594 -7.406 1 93.62 112 ASP B C 1
ATOM 2841 O O . ASP B 1 112 ? 4.02 -28.562 -7.816 1 93.62 112 ASP B O 1
ATOM 2845 N N . GLN B 1 113 ? 2.314 -27.688 -6.66 1 94.12 113 GLN B N 1
ATOM 2846 C CA . GLN B 1 113 ? 1.781 -28.984 -6.262 1 94.12 113 GLN B CA 1
ATOM 2847 C C . GLN B 1 113 ? 1.347 -29.797 -7.477 1 94.12 113 GLN B C 1
ATOM 2849 O O . GLN B 1 113 ? 1.711 -30.969 -7.609 1 94.12 113 GLN B O 1
ATOM 2854 N N . ASP B 1 114 ? 0.673 -29.203 -8.406 1 94.44 114 ASP B N 1
ATOM 2855 C CA . ASP B 1 114 ? 0.193 -29.906 -9.594 1 94.44 114 ASP B CA 1
ATOM 2856 C C . ASP B 1 114 ? 1.345 -30.234 -10.539 1 94.44 114 ASP B C 1
ATOM 2858 O O . ASP B 1 114 ? 1.367 -31.297 -11.148 1 94.44 114 ASP B O 1
ATOM 2862 N N . LEU B 1 115 ? 2.281 -29.312 -10.625 1 93.75 115 LEU B N 1
ATOM 2863 C CA . LEU B 1 115 ? 3.457 -29.562 -11.453 1 93.75 115 LEU B CA 1
ATOM 2864 C C . LEU B 1 115 ? 4.266 -30.734 -10.891 1 93.75 115 LEU B C 1
ATOM 2866 O O . LEU B 1 115 ? 4.754 -31.578 -11.648 1 93.75 115 LEU B O 1
ATOM 2870 N N . SER B 1 116 ? 4.383 -30.812 -9.5 1 93.25 116 SER B N 1
ATOM 2871 C CA . SER B 1 116 ? 5.082 -31.922 -8.859 1 93.25 116 SER B CA 1
ATOM 2872 C C . SER B 1 116 ? 4.398 -33.25 -9.164 1 93.25 116 SER B C 1
ATOM 2874 O O . SER B 1 116 ? 5.07 -34.25 -9.422 1 93.25 116 SER B O 1
ATOM 2876 N N . ARG B 1 117 ? 3.143 -33.281 -9.195 1 92.75 117 ARG B N 1
ATOM 2877 C CA . ARG B 1 117 ? 2.391 -34.469 -9.578 1 92.75 117 ARG B CA 1
ATOM 2878 C C . ARG B 1 117 ? 2.656 -34.844 -11.031 1 92.75 117 ARG B C 1
ATOM 2880 O O . ARG B 1 117 ? 2.859 -36.031 -11.344 1 92.75 117 ARG B O 1
ATOM 2887 N N . GLY B 1 118 ? 2.645 -33.844 -11.859 1 92 118 GLY B N 1
ATOM 2888 C CA . GLY B 1 118 ? 2.926 -34.062 -13.266 1 92 118 GLY B CA 1
ATOM 2889 C C . GLY B 1 118 ? 4.324 -34.594 -13.508 1 92 118 GLY B C 1
ATOM 2890 O O . GLY B 1 118 ? 4.52 -35.469 -14.359 1 92 118 GLY B O 1
ATOM 2891 N N . GLU B 1 119 ? 5.281 -34.094 -12.82 1 92.31 119 GLU B N 1
ATOM 2892 C CA . GLU B 1 119 ? 6.66 -34.562 -12.938 1 92.31 119 GLU B CA 1
ATOM 2893 C C . GLU B 1 119 ? 6.801 -36 -12.484 1 92.31 119 GLU B C 1
ATOM 2895 O O . GLU B 1 119 ? 7.57 -36.781 -13.07 1 92.31 119 GLU B O 1
ATOM 2900 N N . LYS B 1 120 ? 6.082 -36.406 -11.438 1 91.06 120 LYS B N 1
ATOM 2901 C CA . LYS B 1 120 ? 6.074 -37.812 -11 1 91.06 120 LYS B CA 1
ATOM 2902 C C . LYS B 1 120 ? 5.473 -38.719 -12.07 1 91.06 120 LYS B C 1
ATOM 2904 O O . LYS B 1 120 ? 6.016 -39.781 -12.359 1 91.06 120 LYS B O 1
ATOM 2909 N N . LEU B 1 121 ? 4.383 -38.312 -12.711 1 90.81 121 LEU B N 1
ATOM 2910 C CA . LEU B 1 121 ? 3.742 -39.062 -13.781 1 90.81 121 LEU B CA 1
ATOM 2911 C C . LEU B 1 121 ? 4.672 -39.188 -14.984 1 90.81 121 LEU B C 1
ATOM 2913 O O . LEU B 1 121 ? 4.77 -40.281 -15.586 1 90.81 121 LEU B O 1
ATOM 2917 N N . LEU B 1 122 ? 5.363 -38.125 -15.242 1 90.12 122 LEU B N 1
ATOM 2918 C CA . LEU B 1 122 ? 6.316 -38.156 -16.344 1 90.12 122 LEU B CA 1
ATOM 2919 C C . LEU B 1 122 ? 7.473 -39.094 -16.047 1 90.12 122 LEU B C 1
ATOM 2921 O O . LEU B 1 122 ? 7.977 -39.781 -16.938 1 90.12 122 LEU B O 1
ATOM 2925 N N . GLY B 1 123 ? 7.867 -39.062 -14.789 1 88.25 123 GLY B N 1
ATOM 2926 C CA . GLY B 1 123 ? 8.875 -40.031 -14.367 1 88.25 123 GLY B CA 1
ATOM 2927 C C . GLY B 1 123 ? 8.43 -41.469 -14.562 1 88.25 123 GLY B C 1
ATOM 2928 O O . GLY B 1 123 ? 9.203 -42.312 -15.055 1 88.25 123 GLY B O 1
ATOM 2929 N N . ASP B 1 124 ? 7.227 -41.812 -14.211 1 88.81 124 ASP B N 1
ATOM 2930 C CA . ASP B 1 124 ? 6.656 -43.156 -14.406 1 88.81 124 ASP B CA 1
ATOM 2931 C C . ASP B 1 124 ? 6.57 -43.5 -15.891 1 88.81 124 ASP B C 1
ATOM 2933 O O . ASP B 1 124 ? 6.879 -44.625 -16.281 1 88.81 124 ASP B O 1
ATOM 2937 N N . LEU B 1 125 ? 6.227 -42.594 -16.688 1 86.5 125 LEU B N 1
ATOM 2938 C CA . LEU B 1 125 ? 6.156 -42.781 -18.125 1 86.5 125 LEU B CA 1
ATOM 2939 C C . LEU B 1 125 ? 7.543 -43.062 -18.703 1 86.5 125 LEU B C 1
ATOM 2941 O O . LEU B 1 125 ? 7.707 -43.938 -19.562 1 86.5 125 LEU B O 1
ATOM 2945 N N . GLY B 1 126 ? 8.484 -42.281 -18.188 1 84.44 126 GLY B N 1
ATOM 2946 C CA . GLY B 1 126 ? 9.852 -42.5 -18.609 1 84.44 126 GLY B CA 1
ATOM 2947 C C . GLY B 1 126 ? 10.352 -43.906 -18.281 1 84.44 126 GLY B C 1
ATOM 2948 O O . GLY B 1 126 ? 11.133 -44.5 -19.047 1 84.44 126 GLY B O 1
ATOM 2949 N N . GLY B 1 127 ? 9.875 -44.438 -17.156 1 82.44 127 GLY B N 1
ATOM 2950 C CA . GLY B 1 127 ? 10.219 -45.781 -16.797 1 82.44 127 GLY B CA 1
ATOM 2951 C C . GLY B 1 127 ? 9.734 -46.812 -17.797 1 82.44 127 GLY B C 1
ATOM 2952 O O . GLY B 1 127 ? 10.414 -47.812 -18.047 1 82.44 127 GLY B O 1
ATOM 2953 N N . LEU B 1 128 ? 8.617 -46.625 -18.438 1 80.12 128 LEU B N 1
ATOM 2954 C CA . LEU B 1 128 ? 8.094 -47.531 -19.453 1 80.12 128 LEU B CA 1
ATOM 2955 C C . LEU B 1 128 ? 8.992 -47.531 -20.688 1 80.12 128 LEU B C 1
ATOM 2957 O O . LEU B 1 128 ? 9.023 -48.5 -21.438 1 80.12 128 LEU B O 1
ATOM 2961 N N . PHE B 1 129 ? 9.82 -46.438 -20.859 1 79.06 129 PHE B N 1
ATOM 2962 C CA . PHE B 1 129 ? 10.711 -46.312 -22.016 1 79.06 129 PHE B CA 1
ATOM 2963 C C . PHE B 1 129 ? 12.164 -46.5 -21.594 1 79.06 129 PHE B C 1
ATOM 2965 O O . PHE B 1 129 ? 13.086 -46.188 -22.344 1 79.06 129 PHE B O 1
ATOM 2972 N N . SER B 1 130 ? 12.383 -47 -20.281 1 76.06 130 SER B N 1
ATOM 2973 C CA . SER B 1 130 ? 13.703 -47.219 -19.703 1 76.06 130 SER B CA 1
ATOM 2974 C C . SER B 1 130 ? 14.516 -45.938 -19.656 1 76.06 130 SER B C 1
ATOM 2976 O O . SER B 1 130 ? 15.727 -45.969 -19.875 1 76.06 130 SER B O 1
ATOM 2978 N N . LYS B 1 131 ? 13.797 -44.844 -19.641 1 75.25 131 LYS B N 1
ATOM 2979 C CA . LYS B 1 131 ? 14.406 -43.5 -19.531 1 75.25 131 LYS B CA 1
ATOM 2980 C C . LYS B 1 131 ? 14 -42.812 -18.234 1 75.25 131 LYS B C 1
ATOM 2982 O O . LYS B 1 131 ? 13.078 -42 -18.234 1 75.25 131 LYS B O 1
ATOM 2987 N N . LYS B 1 132 ? 14.695 -43.188 -17.109 1 73.5 132 LYS B N 1
ATOM 2988 C CA . LYS B 1 132 ? 14.359 -42.625 -15.812 1 73.5 132 LYS B CA 1
ATOM 2989 C C . LYS B 1 132 ? 14.734 -41.125 -15.758 1 73.5 132 LYS B C 1
ATOM 2991 O O . LYS B 1 132 ? 15.688 -40.719 -16.406 1 73.5 132 LYS B O 1
ATOM 2996 N N . TRP B 1 133 ? 13.797 -40.312 -15.18 1 75.5 133 TRP B N 1
ATOM 2997 C CA . TRP B 1 133 ? 14.016 -38.875 -15.086 1 75.5 133 TRP B CA 1
ATOM 2998 C C . TRP B 1 133 ? 13.664 -38.344 -13.695 1 75.5 133 TRP B C 1
ATOM 3000 O O . TRP B 1 133 ? 12.711 -38.844 -13.07 1 75.5 133 TRP B O 1
ATOM 3010 N N . LYS B 1 134 ? 14.625 -37.5 -13.117 1 76 134 LYS B N 1
ATOM 3011 C CA . LYS B 1 134 ? 14.312 -36.781 -11.891 1 76 134 LYS B CA 1
ATOM 3012 C C . LYS B 1 134 ? 14.172 -35.281 -12.156 1 76 134 LYS B C 1
ATOM 3014 O O . LYS B 1 134 ? 15.062 -34.688 -12.742 1 76 134 LYS B O 1
ATOM 3019 N N . PRO B 1 135 ? 12.961 -34.812 -11.766 1 78.38 135 PRO B N 1
ATOM 3020 C CA . PRO B 1 135 ? 12.781 -33.375 -11.961 1 78.38 135 PRO B CA 1
ATOM 3021 C C . PRO B 1 135 ? 13.875 -32.531 -11.289 1 78.38 135 PRO B C 1
ATOM 3023 O O . PRO B 1 135 ? 14.352 -32.906 -10.211 1 78.38 135 PRO B O 1
ATOM 3026 N N . LYS B 1 136 ? 14.422 -31.5 -12.031 1 75.38 136 LYS B N 1
ATOM 3027 C CA . LYS B 1 136 ? 15.406 -30.578 -11.469 1 75.38 136 LYS B CA 1
ATOM 3028 C C . LYS B 1 136 ? 14.734 -29.344 -10.867 1 75.38 136 LYS B C 1
ATOM 3030 O O . LYS B 1 136 ? 13.828 -28.766 -11.469 1 75.38 136 LYS B O 1
ATOM 3035 N N . LYS B 1 137 ? 14.984 -29.234 -9.477 1 77.12 137 LYS B N 1
ATOM 3036 C CA . LYS B 1 137 ? 14.516 -28.016 -8.82 1 77.12 137 LYS B CA 1
ATOM 3037 C C . LYS B 1 137 ? 15.672 -27.062 -8.516 1 77.12 137 LYS B C 1
ATOM 3039 O O . LYS B 1 137 ? 16.672 -27.469 -7.906 1 77.12 137 LYS B O 1
ATOM 3044 N N . ASN B 1 138 ? 15.688 -25.906 -9.258 1 71.25 138 ASN B N 1
ATOM 3045 C CA . ASN B 1 138 ? 16.734 -24.922 -8.938 1 71.25 138 ASN B CA 1
ATOM 3046 C C . ASN B 1 138 ? 16.484 -24.281 -7.574 1 71.25 138 ASN B C 1
ATOM 3048 O O . ASN B 1 138 ? 17.438 -23.812 -6.934 1 71.25 138 ASN B O 1
ATOM 3052 N N . GLY B 1 139 ? 15.219 -24.156 -7.145 1 75.88 139 GLY B N 1
ATOM 3053 C CA . GLY B 1 139 ? 14.883 -23.562 -5.859 1 75.88 139 GLY B CA 1
ATOM 3054 C C . GLY B 1 139 ? 13.523 -23.984 -5.34 1 75.88 139 GLY B C 1
ATOM 3055 O O . GLY B 1 139 ? 12.695 -24.5 -6.094 1 75.88 139 GLY B O 1
ATOM 3056 N N . ALA B 1 140 ? 13.422 -23.719 -4.062 1 79.81 140 ALA B N 1
ATOM 3057 C CA . ALA B 1 140 ? 12.156 -24.062 -3.42 1 79.81 140 ALA B CA 1
ATOM 3058 C C . ALA B 1 140 ? 11.094 -23 -3.703 1 79.81 140 ALA B C 1
ATOM 3060 O O . ALA B 1 140 ? 11.391 -21.812 -3.746 1 79.81 140 ALA B O 1
ATOM 3061 N N . ILE B 1 141 ? 9.953 -23.484 -4.141 1 85.88 141 ILE B N 1
ATOM 3062 C CA . ILE B 1 141 ? 8.773 -22.625 -4.227 1 85.88 141 ILE B CA 1
ATOM 3063 C C . ILE B 1 141 ? 8.203 -22.391 -2.828 1 85.88 141 ILE B C 1
ATOM 3065 O O . ILE B 1 141 ? 7.758 -23.344 -2.172 1 85.88 141 ILE B O 1
ATOM 3069 N N . ARG B 1 142 ? 8.297 -21.188 -2.334 1 81 142 ARG B N 1
ATOM 3070 C CA . ARG B 1 142 ? 8.016 -20.906 -0.931 1 81 142 ARG B CA 1
ATOM 3071 C C . ARG B 1 142 ? 6.602 -20.359 -0.75 1 81 142 ARG B C 1
ATOM 3073 O O . ARG B 1 142 ? 5.988 -20.562 0.301 1 81 142 ARG B O 1
ATOM 3080 N N . GLY B 1 143 ? 6.012 -19.797 -1.719 1 81.44 143 GLY B N 1
ATOM 3081 C CA . GLY B 1 143 ? 4.707 -19.172 -1.567 1 81.44 143 GLY B CA 1
ATOM 3082 C C . GLY B 1 143 ? 4.754 -17.875 -0.8 1 81.44 143 GLY B C 1
ATOM 3083 O O . GLY B 1 143 ? 5.824 -17.281 -0.622 1 81.44 143 GLY B O 1
ATOM 3084 N N . PRO B 1 144 ? 3.525 -17.422 -0.498 1 83 144 PRO B N 1
ATOM 3085 C CA . PRO B 1 144 ? 3.48 -16.141 0.201 1 83 144 PRO B CA 1
ATOM 3086 C C . PRO B 1 144 ? 4.062 -16.219 1.61 1 83 144 PRO B C 1
ATOM 3088 O O . PRO B 1 144 ? 3.871 -17.219 2.311 1 83 144 PRO B O 1
ATOM 3091 N N . MET B 1 145 ? 4.969 -15.305 1.859 1 75.12 145 MET B N 1
ATOM 3092 C CA . MET B 1 145 ? 5.523 -15.234 3.209 1 75.12 145 MET B CA 1
ATOM 3093 C C . MET B 1 145 ? 4.559 -14.531 4.156 1 75.12 145 MET B C 1
ATOM 3095 O O . MET B 1 145 ? 3.898 -13.562 3.77 1 75.12 145 MET B O 1
ATOM 3099 N N . LEU B 1 146 ? 4.059 -15.422 5.027 1 58.72 146 LEU B N 1
ATOM 3100 C CA . LEU B 1 146 ? 3.094 -14.883 5.98 1 58.72 146 LEU B CA 1
ATOM 3101 C C . LEU B 1 146 ? 3.643 -13.641 6.668 1 58.72 146 LEU B C 1
ATOM 3103 O O . LEU B 1 146 ? 4.723 -13.68 7.266 1 58.72 146 LEU B O 1
ATOM 3107 N N . THR B 1 147 ? 3.998 -12.742 5.883 1 53.06 147 THR B N 1
ATOM 3108 C CA . THR B 1 147 ? 4.387 -11.594 6.699 1 53.06 147 THR B CA 1
ATOM 3109 C C . THR B 1 147 ? 3.211 -11.102 7.535 1 53.06 147 THR B C 1
ATOM 3111 O O . THR B 1 147 ? 2.053 -11.32 7.18 1 53.06 147 THR B O 1
ATOM 3114 N N . ARG B 1 148 ? 3.594 -9.992 8.352 1 48.03 148 ARG B N 1
ATOM 3115 C CA . ARG B 1 148 ? 3.033 -9.414 9.57 1 48.03 148 ARG B CA 1
ATOM 3116 C C . ARG B 1 148 ? 1.602 -8.945 9.344 1 48.03 148 ARG B C 1
ATOM 3118 O O . ARG B 1 148 ? 1.193 -8.703 8.203 1 48.03 148 ARG B O 1
ATOM 3125 N N . ASP B 1 149 ? 0.884 -7.879 10.266 1 46.12 149 ASP B N 1
ATOM 3126 C CA . ASP B 1 149 ? -0.084 -7.41 11.25 1 46.12 149 ASP B CA 1
ATOM 3127 C C . ASP B 1 149 ? -1.182 -6.578 10.594 1 46.12 149 ASP B C 1
ATOM 3129 O O . ASP B 1 149 ? -0.899 -5.734 9.734 1 46.12 149 ASP B O 1
ATOM 3133 N N . ASP B 1 150 ? -2.371 -7.066 10.664 1 54.28 150 ASP B N 1
ATOM 3134 C CA . ASP B 1 150 ? -3.713 -6.496 10.719 1 54.28 150 ASP B CA 1
ATOM 3135 C C . ASP B 1 150 ? -3.666 -5.023 11.133 1 54.28 150 ASP B C 1
ATOM 3137 O O . ASP B 1 150 ? -4.691 -4.34 11.125 1 54.28 150 ASP B O 1
ATOM 3141 N N . SER B 1 151 ? -2.473 -4.59 11.484 1 57.91 151 SER B N 1
ATOM 3142 C CA . SER B 1 151 ? -2.465 -3.25 12.055 1 57.91 151 SER B CA 1
ATOM 3143 C C . SER B 1 151 ? -2.719 -2.189 10.992 1 57.91 151 SER B C 1
ATOM 3145 O O . SER B 1 151 ? -3.33 -1.155 11.273 1 57.91 151 SER B O 1
ATOM 3147 N N . PHE B 1 152 ? -2.348 -2.578 9.758 1 58.19 152 PHE B N 1
ATOM 3148 C CA . PHE B 1 152 ? -2.545 -1.614 8.68 1 58.19 152 PHE B CA 1
ATOM 3149 C C . PHE B 1 152 ? -4.027 -1.417 8.391 1 58.19 152 PHE B C 1
ATOM 3151 O O . PHE B 1 152 ? -4.484 -0.288 8.203 1 58.19 152 PHE B O 1
ATOM 3158 N N . ILE B 1 153 ? -4.777 -2.426 8.406 1 59.16 153 ILE B N 1
ATOM 3159 C CA . ILE B 1 153 ? -6.211 -2.355 8.141 1 59.16 153 ILE B CA 1
ATOM 3160 C C . ILE B 1 153 ? -6.914 -1.652 9.297 1 59.16 153 ILE B C 1
ATOM 3162 O O . ILE B 1 153 ? -7.797 -0.818 9.086 1 59.16 153 ILE B O 1
ATOM 3166 N N . ARG B 1 154 ? -6.422 -1.998 10.375 1 60.75 154 ARG B N 1
ATOM 3167 C CA . ARG B 1 154 ? -7.102 -1.448 11.539 1 60.75 154 ARG B CA 1
ATOM 3168 C C . ARG B 1 154 ? -6.938 0.066 11.609 1 60.75 154 ARG B C 1
ATOM 3170 O O . ARG B 1 154 ? -7.887 0.786 11.93 1 60.75 154 ARG B O 1
ATOM 3177 N N . LYS B 1 155 ? -5.832 0.433 11.305 1 61.34 155 LYS B N 1
ATOM 3178 C CA . LYS B 1 155 ? -5.59 1.87 11.406 1 61.34 155 LYS B CA 1
ATOM 3179 C C . LYS B 1 155 ? -6.34 2.627 10.312 1 61.34 155 LYS B C 1
ATOM 3181 O O . LYS B 1 155 ? -6.906 3.691 10.562 1 61.34 155 LYS B O 1
ATOM 3186 N N . GLY B 1 156 ? -6.43 2.074 9.078 1 61.19 156 GLY B N 1
ATOM 3187 C CA . GLY B 1 156 ? -7.199 2.703 8.016 1 61.19 156 GLY B CA 1
ATOM 3188 C C . GLY B 1 156 ? -8.688 2.75 8.305 1 61.19 156 GLY B C 1
ATOM 3189 O O . GLY B 1 156 ? -9.336 3.771 8.07 1 61.19 156 GLY B O 1
ATOM 3190 N N . SER B 1 157 ? -9.125 1.728 8.781 1 61.84 157 SER B N 1
ATOM 3191 C CA . SER B 1 157 ? -10.539 1.638 9.102 1 61.84 157 SER B CA 1
ATOM 3192 C C . SER B 1 157 ? -10.906 2.58 10.242 1 61.84 157 SER B C 1
ATOM 3194 O O . SER B 1 157 ? -11.961 3.227 10.211 1 61.84 157 SER B O 1
ATOM 3196 N N . HIS B 1 158 ? -10.055 2.51 11.281 1 60.94 158 HIS B N 1
ATOM 3197 C CA . HIS B 1 158 ? -10.312 3.391 12.414 1 60.94 158 HIS B CA 1
ATOM 3198 C C . HIS B 1 158 ? -10.367 4.852 11.977 1 60.94 158 HIS B C 1
ATOM 3200 O O . HIS B 1 158 ? -11.25 5.598 12.406 1 60.94 158 HIS B O 1
ATOM 3206 N N . MET B 1 159 ? -9.664 5.133 11.086 1 60.84 159 MET B N 1
ATOM 3207 C CA . MET B 1 159 ? -9.633 6.516 10.625 1 60.84 159 MET B CA 1
ATOM 3208 C C . MET B 1 159 ? -10.867 6.836 9.781 1 60.84 159 MET B C 1
ATOM 3210 O O . MET B 1 159 ? -11.438 7.922 9.898 1 60.84 159 MET B O 1
ATOM 3214 N N . GLU B 1 160 ? -11.172 5.863 8.898 1 60.94 160 GLU B N 1
ATOM 3215 C CA . GLU B 1 160 ? -12.391 6.055 8.117 1 60.94 160 GLU B CA 1
ATOM 3216 C C . GLU B 1 160 ? -13.602 6.25 9.031 1 60.94 160 GLU B C 1
ATOM 3218 O O . GLU B 1 160 ? -14.461 7.082 8.758 1 60.94 160 GLU B O 1
ATOM 3223 N N . GLN B 1 161 ? -13.586 5.383 10.07 1 59.09 161 GLN B N 1
ATOM 3224 C CA . GLN B 1 161 ? -14.703 5.461 11.008 1 59.09 161 GLN B CA 1
ATOM 3225 C C . GLN B 1 161 ? -14.688 6.777 11.773 1 59.09 161 GLN B C 1
ATOM 3227 O O . GLN B 1 161 ? -15.734 7.402 11.977 1 59.09 161 GLN B O 1
ATOM 3232 N N . ARG B 1 162 ? -13.531 7.156 12.047 1 56.44 162 ARG B N 1
ATOM 3233 C CA . ARG B 1 162 ? -13.453 8.422 12.781 1 56.44 162 ARG B CA 1
ATOM 3234 C C . ARG B 1 162 ? -13.883 9.586 11.898 1 56.44 162 ARG B C 1
ATOM 3236 O O . ARG B 1 162 ? -14.562 10.5 12.359 1 56.44 162 ARG B O 1
ATOM 3243 N N . HIS B 1 163 ? -13.516 9.461 10.789 1 55.94 163 HIS B N 1
ATOM 3244 C CA . HIS B 1 163 ? -13.852 10.531 9.852 1 55.94 163 HIS B CA 1
ATOM 3245 C C . HIS B 1 163 ? -15.344 10.547 9.555 1 55.94 163 HIS B C 1
ATOM 3247 O O . HIS B 1 163 ? -15.961 11.617 9.508 1 55.94 163 HIS B O 1
ATOM 3253 N N . LYS B 1 164 ? -15.734 9.391 9.117 1 56.06 164 LYS B N 1
ATOM 3254 C CA . LYS B 1 164 ? -17.156 9.281 8.82 1 56.06 164 LYS B CA 1
ATOM 3255 C C . LYS B 1 164 ? -18 9.719 10.008 1 56.06 164 LYS B C 1
ATOM 3257 O O . LYS B 1 164 ? -19.094 10.273 9.836 1 56.06 164 LYS B O 1
ATOM 3262 N N . LEU B 1 165 ? -17.578 9.18 11.195 1 48.34 165 LEU B N 1
ATOM 3263 C CA . LEU B 1 165 ? -18.359 9.523 12.383 1 48.34 165 LEU B CA 1
ATOM 3264 C C . LEU B 1 165 ? -18.156 10.984 12.758 1 48.34 165 LEU B C 1
ATOM 3266 O O . LEU B 1 165 ? -18.797 11.484 13.688 1 48.34 165 LEU B O 1
ATOM 3270 N N . GLY B 1 166 ? -17.656 11.656 11.727 1 43.53 166 GLY B N 1
ATOM 3271 C CA . GLY B 1 166 ? -17.453 13.031 12.141 1 43.53 166 GLY B CA 1
ATOM 3272 C C . GLY B 1 166 ? -16.656 13.164 13.422 1 43.53 166 GLY B C 1
ATOM 3273 O O . GLY B 1 166 ? -16.672 14.211 14.07 1 43.53 166 GLY B O 1
ATOM 3274 N N . LEU B 1 167 ? -16.344 12.133 13.891 1 43.78 167 LEU B N 1
ATOM 3275 C CA . LEU B 1 167 ? -15.648 12.102 15.172 1 43.78 167 LEU B CA 1
ATOM 3276 C C . LEU B 1 167 ? -14.305 12.82 15.086 1 43.78 167 LEU B C 1
ATOM 3278 O O . LEU B 1 167 ? -13.633 13.031 16.094 1 43.78 167 LEU B O 1
ATOM 3282 N N . SER B 1 168 ? -13.836 12.922 13.961 1 45.03 168 SER B N 1
ATOM 3283 C CA . SER B 1 168 ? -12.727 13.867 14 1 45.03 168 SER B CA 1
ATOM 3284 C C . SER B 1 168 ? -13.203 15.258 14.414 1 45.03 168 SER B C 1
ATOM 3286 O O . SER B 1 168 ? -12.406 16.188 14.492 1 45.03 168 SER B O 1
ATOM 3288 N N . ASP B 1 169 ? -14.477 15.422 14.289 1 41.44 169 ASP B N 1
ATOM 3289 C CA . ASP B 1 169 ? -15.039 16.688 14.742 1 41.44 169 ASP B CA 1
ATOM 3290 C C . ASP B 1 169 ? -14.773 16.906 16.234 1 41.44 169 ASP B C 1
ATOM 3292 O O . ASP B 1 169 ? -15.562 16.484 17.078 1 41.44 169 ASP B O 1
ATOM 3296 N N . ARG B 1 170 ? -13.602 16.672 16.641 1 43 170 ARG B N 1
ATOM 3297 C CA . ARG B 1 170 ? -13.555 17.266 17.969 1 43 170 ARG B CA 1
ATOM 3298 C C . ARG B 1 170 ? -14.445 18.5 18.047 1 43 170 ARG B C 1
ATOM 3300 O O . ARG B 1 170 ? -14.445 19.328 17.125 1 43 170 ARG B O 1
ATOM 3307 N N . PRO B 1 171 ? -15.445 18.578 18.812 1 40.09 171 PRO B N 1
ATOM 3308 C CA . PRO B 1 171 ? -16.078 19.891 18.953 1 40.09 171 PRO B CA 1
ATOM 3309 C C . PRO B 1 171 ? -15.102 21.047 18.75 1 40.09 171 PRO B C 1
ATOM 3311 O O . PRO B 1 171 ? -13.961 20.984 19.203 1 40.09 171 PRO B O 1
ATOM 3314 N N . ARG B 1 172 ? -15.102 21.641 17.547 1 42.16 172 ARG B N 1
ATOM 3315 C CA . ARG B 1 172 ? -14.453 22.953 17.469 1 42.16 172 ARG B CA 1
ATOM 3316 C C . ARG B 1 172 ? -14.297 23.578 18.844 1 42.16 172 ARG B C 1
ATOM 3318 O O . ARG B 1 172 ? -15.289 23.812 19.547 1 42.16 172 ARG B O 1
ATOM 3325 N N . ARG B 1 173 ? -13.367 23.219 19.609 1 41.31 173 ARG B N 1
ATOM 3326 C CA . ARG B 1 173 ? -13.172 24.016 20.828 1 41.31 173 ARG B CA 1
ATOM 3327 C C . ARG B 1 173 ? -13.5 25.484 20.578 1 41.31 173 ARG B C 1
ATOM 3329 O O . ARG B 1 173 ? -12.734 26.203 19.938 1 41.31 173 ARG B O 1
ATOM 3336 N N . SER B 1 174 ? -14.648 25.734 19.938 1 38.91 174 SER B N 1
ATOM 3337 C CA . SER B 1 174 ? -15.094 27.125 19.984 1 38.91 174 SER B CA 1
ATOM 3338 C C . SER B 1 174 ? -14.727 27.781 21.312 1 38.91 174 SER B C 1
ATOM 3340 O O . SER B 1 174 ? -15.438 27.625 22.297 1 38.91 174 SER B O 1
ATOM 3342 N N . ASN B 1 175 ? -13.75 27.562 21.75 1 38.31 175 ASN B N 1
ATOM 3343 C CA . ASN B 1 175 ? -13.586 28.547 22.812 1 38.31 175 ASN B CA 1
ATOM 3344 C C . ASN B 1 175 ? -14.078 29.922 22.391 1 38.31 175 ASN B C 1
ATOM 3346 O O . ASN B 1 175 ? -13.758 30.938 23.016 1 38.31 175 ASN B O 1
ATOM 3350 N N . ALA B 1 176 ? -14.43 30.016 21.078 1 43.94 176 ALA B N 1
ATOM 3351 C CA . ALA B 1 176 ? -15.117 31.266 20.75 1 43.94 176 ALA B CA 1
ATOM 3352 C C . ALA B 1 176 ? -16.359 31.453 21.625 1 43.94 176 ALA B C 1
ATOM 3354 O O . ALA B 1 176 ? -17.344 32.062 21.203 1 43.94 176 ALA B O 1
ATOM 3355 N N . ARG B 1 177 ? -16.719 30.469 22.375 1 42.09 177 ARG B N 1
ATOM 3356 C CA . ARG B 1 177 ? -17.922 30.578 23.203 1 42.09 177 ARG B CA 1
ATOM 3357 C C . ARG B 1 177 ? -18.109 32 23.719 1 42.09 177 ARG B C 1
ATOM 3359 O O . ARG B 1 177 ? -19.219 32.438 24 1 42.09 177 ARG B O 1
ATOM 3366 N N . GLN B 1 178 ? -16.984 32.531 24.156 1 44.09 178 GLN B N 1
ATOM 3367 C CA . GLN B 1 178 ? -17.406 33.625 25.016 1 44.09 178 GLN B CA 1
ATOM 3368 C C . GLN B 1 178 ? -18.031 34.75 24.203 1 44.09 178 GLN B C 1
ATOM 3370 O O . GLN B 1 178 ? -18.484 35.75 24.766 1 44.09 178 GLN B O 1
ATOM 3375 N N . PHE B 1 179 ? -17.594 34.844 22.922 1 45.88 179 PHE B N 1
ATOM 3376 C CA . PHE B 1 179 ? -18.125 36.094 22.375 1 45.88 179 PHE B CA 1
ATOM 3377 C C . PHE B 1 179 ? -19.547 35.875 21.859 1 45.88 179 PHE B C 1
ATOM 3379 O O . PHE B 1 179 ? -19.734 35.406 20.719 1 45.88 179 PHE B O 1
ATOM 3386 N N . LEU B 1 180 ? -20.375 35.25 22.625 1 47.72 180 LEU B N 1
ATOM 3387 C CA . LEU B 1 180 ? -21.797 35.125 22.344 1 47.72 180 LEU B CA 1
ATOM 3388 C C . LEU B 1 180 ? -22.297 36.281 21.5 1 47.72 180 LEU B C 1
ATOM 3390 O O . LEU B 1 180 ? -23.297 36.156 20.781 1 47.72 180 LEU B O 1
ATOM 3394 N N . SER B 1 181 ? -21.984 37.531 21.859 1 53.94 181 SER B N 1
ATOM 3395 C CA . SER B 1 181 ? -22.656 38.688 21.234 1 53.94 181 SER B CA 1
ATOM 3396 C C . SER B 1 181 ? -21.859 39.188 20.031 1 53.94 181 SER B C 1
ATOM 3398 O O . SER B 1 181 ? -20.641 39.031 19.969 1 53.94 181 SER B O 1
ATOM 3400 N N . GLU B 1 182 ? -22.469 39.375 18.875 1 61.62 182 GLU B N 1
ATOM 3401 C CA . GLU B 1 182 ? -21.875 40.062 17.734 1 61.62 182 GLU B CA 1
ATOM 3402 C C . GLU B 1 182 ? -20.922 41.156 18.219 1 61.62 182 GLU B C 1
ATOM 3404 O O . GLU B 1 182 ? -21.266 41.938 19.109 1 61.62 182 GLU B O 1
ATOM 3409 N N . PRO B 1 183 ? -19.734 41.062 17.922 1 63.03 183 PRO B N 1
ATOM 3410 C CA . PRO B 1 183 ? -18.812 42.094 18.391 1 63.03 183 PRO B CA 1
ATOM 3411 C C . PRO B 1 183 ? -19.328 43.5 18.141 1 63.03 183 PRO B C 1
ATOM 3413 O O . PRO B 1 183 ? -19.875 43.781 17.062 1 63.03 183 PRO B O 1
ATOM 3416 N N . THR B 1 184 ? -19.5 44.25 19.047 1 68.19 184 THR B N 1
ATOM 3417 C CA . THR B 1 184 ? -20.016 45.594 18.984 1 68.19 184 THR B CA 1
ATOM 3418 C C . THR B 1 184 ? -18.906 46.562 18.609 1 68.19 184 THR B C 1
ATOM 3420 O O . THR B 1 184 ? -19.172 47.688 18.156 1 68.19 184 THR B O 1
ATOM 3423 N N . SER B 1 185 ? -17.641 46.156 18.719 1 76.88 185 SER B N 1
ATOM 3424 C CA . SER B 1 185 ? -16.516 47.031 18.359 1 76.88 185 SER B CA 1
ATOM 3425 C C . SER B 1 185 ? -15.531 46.281 17.453 1 76.88 185 SER B C 1
ATOM 3427 O O . SER B 1 185 ? -15.539 45.062 17.375 1 76.88 185 SER B O 1
ATOM 3429 N N . GLU B 1 186 ? -14.844 46.969 16.703 1 78.56 186 GLU B N 1
ATOM 3430 C CA . GLU B 1 186 ? -13.812 46.438 15.812 1 78.56 186 GLU B CA 1
ATOM 3431 C C . GLU B 1 186 ? -12.805 45.625 16.594 1 78.56 186 GLU B C 1
ATOM 3433 O O . GLU B 1 186 ? -12.305 44.594 16.078 1 78.56 186 GLU B O 1
ATOM 3438 N N . LEU B 1 187 ? -12.539 46.062 17.797 1 77.25 187 LEU B N 1
ATOM 3439 C CA . LEU B 1 187 ? -11.586 45.312 18.625 1 77.25 187 LEU B CA 1
ATOM 3440 C C . LEU B 1 187 ? -12.141 43.969 19.031 1 77.25 187 LEU B C 1
ATOM 3442 O O . LEU B 1 187 ? -11.406 42.969 19.094 1 77.25 187 LEU B O 1
ATOM 3446 N N . GLU B 1 188 ? -13.438 43.969 19.266 1 81.88 188 GLU B N 1
ATOM 3447 C CA . GLU B 1 188 ? -14.094 42.719 19.594 1 81.88 188 GLU B CA 1
ATOM 3448 C C . GLU B 1 188 ? -14.078 41.75 18.406 1 81.88 188 GLU B C 1
ATOM 3450 O O . GLU B 1 188 ? -13.914 40.562 18.562 1 81.88 188 GLU B O 1
ATOM 3455 N N . LYS B 1 189 ? -14.203 42.281 17.25 1 84.19 189 LYS B N 1
ATOM 3456 C CA . LYS B 1 189 ? -14.156 41.5 16.031 1 84.19 189 LYS B CA 1
ATOM 3457 C C . LYS B 1 189 ? -12.789 40.844 15.852 1 84.19 189 LYS B C 1
ATOM 3459 O O . LYS B 1 189 ? -12.695 39.688 15.461 1 84.19 189 LYS B O 1
ATOM 3464 N N . VAL B 1 190 ? -11.758 41.562 16.094 1 83.31 190 VAL B N 1
ATOM 3465 C CA . VAL B 1 190 ? -10.391 41.062 15.977 1 83.31 190 VAL B CA 1
ATOM 3466 C C . VAL B 1 190 ? -10.188 39.906 16.938 1 83.31 190 VAL B C 1
ATOM 3468 O O . VAL B 1 190 ? -9.594 38.875 16.578 1 83.31 190 VAL B O 1
ATOM 3471 N N . GLU B 1 191 ? -10.734 40.094 18.172 1 83.31 191 GLU B N 1
ATOM 3472 C CA . GLU B 1 191 ? -10.578 39.062 19.188 1 83.31 191 GLU B CA 1
ATOM 3473 C C . GLU B 1 191 ? -11.305 37.781 18.781 1 83.31 191 GLU B C 1
ATOM 3475 O O . GLU B 1 191 ? -10.773 36.688 18.953 1 83.31 191 GLU B O 1
ATOM 3480 N N . VAL B 1 192 ? -12.461 37.938 18.281 1 86 192 VAL B N 1
ATOM 3481 C CA . VAL B 1 192 ? -13.25 36.781 17.844 1 86 192 VAL B CA 1
ATOM 3482 C C . VAL B 1 192 ? -12.523 36.062 16.703 1 86 192 VAL B C 1
ATOM 3484 O O . VAL B 1 192 ? -12.445 34.844 16.703 1 86 192 VAL B O 1
ATOM 3487 N N . GLU B 1 193 ? -12.016 36.844 15.727 1 88.19 193 GLU B N 1
ATOM 3488 C CA . GLU B 1 193 ? -11.312 36.25 14.594 1 88.19 193 GLU B CA 1
ATOM 3489 C C . GLU B 1 193 ? -10.055 35.531 15.039 1 88.19 193 GLU B C 1
ATOM 3491 O O . GLU B 1 193 ? -9.734 34.469 14.508 1 88.19 193 GLU B O 1
ATOM 3496 N N . LYS B 1 194 ? -9.383 36.094 16 1 86.12 194 LYS B N 1
ATOM 3497 C CA . LYS B 1 194 ? -8.18 35.438 16.516 1 86.12 194 LYS B CA 1
ATOM 3498 C C . LYS B 1 194 ? -8.516 34.125 17.172 1 86.12 194 LYS B C 1
ATOM 3500 O O . LYS B 1 194 ? -7.766 33.156 17.031 1 86.12 194 LYS B O 1
ATOM 3505 N N . ALA B 1 195 ? -9.586 34.125 17.844 1 86.94 195 ALA B N 1
ATOM 3506 C CA . ALA B 1 195 ? -10.031 32.875 18.453 1 86.94 195 ALA B CA 1
ATOM 3507 C C . ALA B 1 195 ? -10.344 31.812 17.406 1 86.94 195 ALA B C 1
ATOM 3509 O O . ALA B 1 195 ? -9.984 30.641 17.562 1 86.94 195 ALA B O 1
ATOM 3510 N N . LYS B 1 196 ? -10.977 32.219 16.375 1 89.31 196 LYS B N 1
ATOM 3511 C CA . LYS B 1 196 ? -11.273 31.312 15.258 1 89.31 196 LYS B CA 1
ATOM 3512 C C . LYS B 1 196 ? -9.984 30.75 14.641 1 89.31 196 LYS B C 1
ATOM 3514 O O . LYS B 1 196 ? -9.914 29.578 14.305 1 89.31 196 LYS B O 1
ATOM 3519 N N . GLN B 1 197 ? -9.07 31.656 14.453 1 90 197 GLN B N 1
ATOM 3520 C CA . GLN B 1 197 ? -7.785 31.266 13.875 1 90 197 GLN B CA 1
ATOM 3521 C C . GLN B 1 197 ? -7.09 30.219 14.75 1 90 197 GLN B C 1
ATOM 3523 O O . GLN B 1 197 ? -6.566 29.234 14.242 1 90 197 GLN B O 1
ATOM 3528 N N . ASP B 1 198 ? -7.074 30.453 16.031 1 88.38 198 ASP B N 1
ATOM 3529 C CA . ASP B 1 198 ? -6.441 29.516 16.953 1 88.38 198 ASP B CA 1
ATOM 3530 C C . ASP B 1 198 ? -7.082 28.141 16.875 1 88.38 198 ASP B C 1
ATOM 3532 O O . ASP B 1 198 ? -6.383 27.125 16.812 1 88.38 198 ASP B O 1
ATOM 3536 N N . ASP B 1 199 ? -8.328 28.172 16.875 1 90.94 199 ASP B N 1
ATOM 3537 C CA . ASP B 1 199 ? -9.047 26.906 16.75 1 90.94 199 ASP B CA 1
ATOM 3538 C C . ASP B 1 199 ? -8.758 26.234 15.414 1 90.94 199 ASP B C 1
ATOM 3540 O O . ASP B 1 199 ? -8.516 25.031 15.359 1 90.94 199 ASP B O 1
ATOM 3544 N N . GLY B 1 200 ? -8.844 27.047 14.391 1 93.19 200 GLY B N 1
ATOM 3545 C CA . GLY B 1 200 ? -8.57 26.531 13.055 1 93.19 200 GLY B CA 1
ATOM 3546 C C . GLY B 1 200 ? -7.176 25.953 12.914 1 93.19 200 GLY B C 1
ATOM 3547 O O . GLY B 1 200 ? -7 24.891 12.312 1 93.19 200 GLY B O 1
ATOM 3548 N N . LEU B 1 201 ? -6.211 26.625 13.477 1 94.19 201 LEU B N 1
ATOM 3549 C CA . LEU B 1 201 ? -4.828 26.156 13.406 1 94.19 201 LEU B CA 1
ATOM 3550 C C . LEU B 1 201 ? -4.637 24.891 14.234 1 94.19 201 LEU B C 1
ATOM 3552 O O . LEU B 1 201 ? -3.857 24.016 13.859 1 94.19 201 LEU B O 1
ATOM 3556 N N . SER B 1 202 ? -5.27 24.781 15.344 1 92.94 202 SER B N 1
ATOM 3557 C CA . SER B 1 202 ? -5.227 23.562 16.156 1 92.94 202 SER B CA 1
ATOM 3558 C C . SER B 1 202 ? -5.805 22.375 15.398 1 92.94 202 SER B C 1
ATOM 3560 O O . SER B 1 202 ? -5.199 21.297 15.367 1 92.94 202 SER B O 1
ATOM 3562 N N . ASP B 1 203 ? -6.949 22.625 14.805 1 93.94 203 ASP B N 1
ATOM 3563 C CA . ASP B 1 203 ? -7.574 21.578 14 1 93.94 203 ASP B CA 1
ATOM 3564 C C . ASP B 1 203 ? -6.672 21.156 12.844 1 93.94 203 ASP B C 1
ATOM 3566 O O . ASP B 1 203 ? -6.527 19.969 12.555 1 93.94 203 ASP B O 1
ATOM 3570 N N . LEU B 1 204 ? -6.145 22.141 12.188 1 95.94 204 LEU B N 1
ATOM 3571 C CA . LEU B 1 204 ? -5.246 21.875 11.07 1 95.94 204 LEU B CA 1
ATOM 3572 C C . LEU B 1 204 ? -4.051 21.047 11.516 1 95.94 204 LEU B C 1
ATOM 3574 O O . LEU B 1 204 ? -3.686 20.078 10.844 1 95.94 204 LEU B O 1
ATOM 3578 N N . SER B 1 205 ? -3.439 21.438 12.594 1 94.12 205 SER B N 1
ATOM 3579 C CA . SER B 1 205 ? -2.309 20.688 13.141 1 94.12 205 SER B CA 1
ATOM 3580 C C . SER B 1 205 ? -2.688 19.234 13.422 1 94.12 205 SER B C 1
ATOM 3582 O O . SER B 1 205 ? -1.919 18.328 13.133 1 94.12 205 SER B O 1
ATOM 3584 N N . ASP B 1 206 ? -3.781 19 13.953 1 93.44 206 ASP B N 1
ATOM 3585 C CA . ASP B 1 206 ? -4.258 17.656 14.266 1 93.44 206 ASP B CA 1
ATOM 3586 C C . ASP B 1 206 ? -4.414 16.828 12.992 1 93.44 206 ASP B C 1
ATOM 3588 O O . ASP B 1 206 ? -3.967 15.68 12.938 1 93.44 206 ASP B O 1
ATOM 3592 N N . ILE B 1 207 ? -5.082 17.359 12.023 1 95.25 207 ILE B N 1
ATOM 3593 C CA . ILE B 1 207 ? -5.324 16.656 10.773 1 95.25 207 ILE B CA 1
ATOM 3594 C C . ILE B 1 207 ? -3.992 16.344 10.086 1 95.25 207 ILE B C 1
ATOM 3596 O O . ILE B 1 207 ? -3.797 15.258 9.555 1 95.25 207 ILE B O 1
ATOM 3600 N N . LEU B 1 208 ? -3.109 17.328 10.078 1 95.69 208 LEU B N 1
ATOM 3601 C CA . LEU B 1 208 ? -1.807 17.125 9.461 1 95.69 208 LEU B CA 1
ATOM 3602 C C . LEU B 1 208 ? -1.034 16.016 10.148 1 95.69 208 LEU B C 1
ATOM 3604 O O . LEU B 1 208 ? -0.341 15.227 9.492 1 95.69 208 LEU B O 1
ATOM 3608 N N . THR B 1 209 ? -1.135 15.977 11.43 1 93.06 209 THR B N 1
ATOM 3609 C CA . THR B 1 209 ? -0.492 14.906 12.188 1 93.06 209 THR B CA 1
ATOM 3610 C C . THR B 1 209 ? -1.076 13.547 11.805 1 93.06 209 THR B C 1
ATOM 3612 O O . THR B 1 209 ? -0.338 12.578 11.625 1 93.06 209 THR B O 1
ATOM 3615 N N . GLU B 1 210 ? -2.33 13.5 11.672 1 92.31 210 GLU B N 1
ATOM 3616 C CA . GLU B 1 210 ? -3.002 12.281 11.242 1 92.31 210 GLU B CA 1
ATOM 3617 C C . GLU B 1 210 ? -2.553 11.867 9.836 1 92.31 210 GLU B C 1
ATOM 3619 O O . GLU B 1 210 ? -2.23 10.703 9.602 1 92.31 210 GLU B O 1
ATOM 3624 N N . LEU B 1 211 ? -2.564 12.805 8.961 1 94.31 211 LEU B N 1
ATOM 3625 C CA . LEU B 1 211 ? -2.15 12.555 7.586 1 94.31 211 LEU B CA 1
ATOM 3626 C C . LEU B 1 211 ? -0.708 12.062 7.535 1 94.31 211 LEU B C 1
ATOM 3628 O O . LEU B 1 211 ? -0.383 11.164 6.75 1 94.31 211 LEU B O 1
ATOM 3632 N N . LYS B 1 212 ? 0.092 12.688 8.312 1 92.94 212 LYS B N 1
ATOM 3633 C CA . LYS B 1 212 ? 1.478 12.234 8.398 1 92.94 212 LYS B CA 1
ATOM 3634 C C . LYS B 1 212 ? 1.552 10.773 8.828 1 92.94 212 LYS B C 1
ATOM 3636 O O . LYS B 1 212 ? 2.295 9.984 8.242 1 92.94 212 LYS B O 1
ATOM 3641 N N . GLY B 1 213 ? 0.876 10.43 9.859 1 90.56 213 GLY B N 1
ATOM 3642 C CA . GLY B 1 213 ? 0.824 9.047 10.305 1 90.56 213 GLY B CA 1
ATOM 3643 C C . GLY B 1 213 ? 0.348 8.086 9.234 1 90.56 213 GLY B C 1
ATOM 3644 O O . GLY B 1 213 ? 0.922 7.012 9.055 1 90.56 213 GLY B O 1
ATOM 3645 N N . MET B 1 214 ? -0.636 8.414 8.484 1 89.12 214 MET B N 1
ATOM 3646 C CA . MET B 1 214 ? -1.177 7.594 7.406 1 89.12 214 MET B CA 1
ATOM 3647 C C . MET B 1 214 ? -0.154 7.426 6.289 1 89.12 214 MET B C 1
ATOM 3649 O O . MET B 1 214 ? -0.026 6.34 5.719 1 89.12 214 MET B O 1
ATOM 3653 N N . ALA B 1 215 ? 0.482 8.508 6.004 1 92.5 215 ALA B N 1
ATOM 3654 C CA . ALA B 1 215 ? 1.497 8.461 4.953 1 92.5 215 ALA B CA 1
ATOM 3655 C C . ALA B 1 215 ? 2.617 7.496 5.316 1 92.5 215 ALA B C 1
ATOM 3657 O O . ALA B 1 215 ? 3.072 6.715 4.477 1 92.5 215 ALA B O 1
ATOM 3658 N N . ILE B 1 216 ? 3.062 7.508 6.539 1 90.56 216 ILE B N 1
ATOM 3659 C CA . ILE B 1 216 ? 4.113 6.617 7.016 1 90.56 216 ILE B CA 1
ATOM 3660 C C . ILE B 1 216 ? 3.633 5.168 6.945 1 90.56 216 ILE B C 1
ATOM 3662 O O . ILE B 1 216 ? 4.344 4.297 6.445 1 90.56 216 ILE B O 1
ATOM 3666 N N . ASP B 1 217 ? 2.455 4.93 7.418 1 88.94 217 ASP B N 1
ATOM 3667 C CA . ASP B 1 217 ? 1.877 3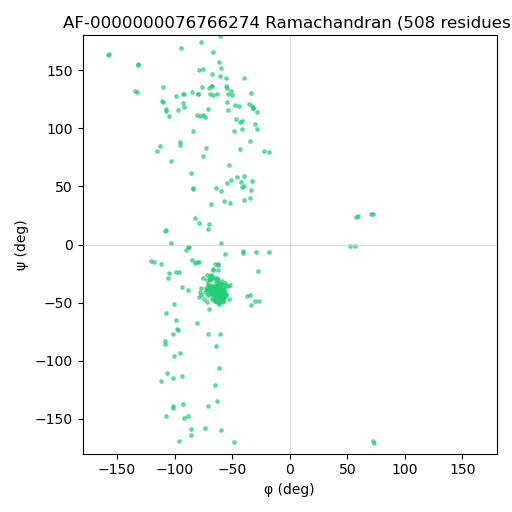.592 7.375 1 88.94 217 ASP B CA 1
ATOM 3668 C C . ASP B 1 217 ? 1.771 3.084 5.938 1 88.94 217 ASP B C 1
ATOM 3670 O O . ASP B 1 217 ? 2.107 1.934 5.652 1 88.94 217 ASP B O 1
ATOM 3674 N N . MET B 1 218 ? 1.257 3.959 5.113 1 91.38 218 MET B N 1
ATOM 3675 C CA . MET B 1 218 ? 1.104 3.596 3.705 1 91.38 218 MET B CA 1
ATOM 3676 C C . MET B 1 218 ? 2.457 3.271 3.078 1 91.38 218 MET B C 1
ATOM 3678 O O . MET B 1 218 ? 2.588 2.279 2.357 1 91.38 218 MET B O 1
ATOM 3682 N N . GLY B 1 219 ? 3.428 4.133 3.297 1 90.75 219 GLY B N 1
ATOM 3683 C CA . GLY B 1 219 ? 4.766 3.881 2.785 1 90.75 219 GLY B CA 1
ATOM 3684 C C . GLY B 1 219 ? 5.336 2.549 3.232 1 90.75 219 GLY B C 1
ATOM 3685 O O . GLY B 1 219 ? 5.91 1.812 2.428 1 90.75 219 GLY B O 1
ATOM 3686 N N . THR B 1 220 ? 5.195 2.182 4.461 1 91.25 220 THR B N 1
ATOM 3687 C CA . THR B 1 220 ? 5.691 0.927 5.016 1 91.25 220 THR B CA 1
ATOM 3688 C C . THR B 1 220 ? 4.984 -0.265 4.379 1 91.25 220 THR B C 1
ATOM 3690 O O . THR B 1 220 ? 5.621 -1.263 4.035 1 91.25 220 THR B O 1
ATOM 3693 N N . GLU B 1 221 ? 3.646 -0.126 4.242 1 92.56 221 GLU B N 1
ATOM 3694 C CA . GLU B 1 221 ? 2.863 -1.197 3.633 1 92.56 221 GLU B CA 1
ATOM 3695 C C . GLU B 1 221 ? 3.279 -1.426 2.182 1 92.56 221 GLU B C 1
ATOM 3697 O O . GLU B 1 221 ? 3.475 -2.566 1.76 1 92.56 221 GLU B O 1
ATOM 3702 N N . ILE B 1 222 ? 3.443 -0.409 1.432 1 94.06 222 ILE B N 1
ATOM 3703 C CA . ILE B 1 222 ? 3.814 -0.498 0.024 1 94.06 222 ILE B CA 1
ATOM 3704 C C . ILE B 1 222 ? 5.203 -1.117 -0.106 1 94.06 222 ILE B C 1
ATOM 3706 O O . ILE B 1 222 ? 5.449 -1.927 -1.003 1 94.06 222 ILE B O 1
ATOM 3710 N N . GLU B 1 223 ? 6.137 -0.783 0.787 1 91.81 223 GLU B N 1
ATOM 3711 C CA . GLU B 1 223 ? 7.461 -1.397 0.802 1 91.81 223 GLU B CA 1
ATOM 3712 C C . GLU B 1 223 ? 7.367 -2.904 1.031 1 91.81 223 GLU B C 1
ATOM 3714 O O . GLU B 1 223 ? 8.039 -3.684 0.349 1 91.81 223 GLU B O 1
ATOM 3719 N N . GLY B 1 224 ? 6.559 -3.307 1.971 1 92.06 224 GLY B N 1
ATOM 3720 C CA . GLY B 1 224 ? 6.332 -4.719 2.229 1 92.06 224 GLY B CA 1
ATOM 3721 C C . GLY B 1 224 ? 5.742 -5.453 1.038 1 92.06 224 GLY B C 1
ATOM 3722 O O . GLY B 1 224 ? 6.18 -6.559 0.704 1 92.06 224 GLY B O 1
ATOM 3723 N N . GLN B 1 225 ? 4.77 -4.836 0.396 1 94.19 225 GLN B N 1
ATOM 3724 C CA . GLN B 1 225 ? 4.133 -5.426 -0.779 1 94.19 225 GLN B CA 1
ATOM 3725 C C . GLN B 1 225 ? 5.137 -5.594 -1.918 1 94.19 225 GLN B C 1
ATOM 3727 O O . GLN B 1 225 ? 5.09 -6.59 -2.646 1 94.19 225 GLN B O 1
ATOM 3732 N N . THR B 1 226 ? 5.988 -4.637 -2.062 1 93.31 226 THR B N 1
ATOM 3733 C CA . THR B 1 226 ? 7.016 -4.695 -3.096 1 93.31 226 THR B CA 1
ATOM 3734 C C . THR B 1 226 ? 7.945 -5.883 -2.865 1 93.31 226 THR B C 1
ATOM 3736 O O . THR B 1 226 ? 8.328 -6.574 -3.812 1 93.31 226 THR B O 1
ATOM 3739 N N . LYS B 1 227 ? 8.297 -6.141 -1.681 1 93.19 227 LYS B N 1
ATOM 3740 C CA . LYS B 1 227 ? 9.109 -7.305 -1.336 1 93.19 227 LYS B CA 1
ATOM 3741 C C . LYS B 1 227 ? 8.367 -8.602 -1.621 1 93.19 227 LYS B C 1
ATOM 3743 O O . LYS B 1 227 ? 8.93 -9.539 -2.188 1 93.19 227 LYS B O 1
ATOM 3748 N N . ASP B 1 228 ? 7.113 -8.672 -1.225 1 93.75 228 ASP B N 1
ATOM 3749 C CA . ASP B 1 228 ? 6.285 -9.844 -1.475 1 93.75 228 ASP B CA 1
ATOM 3750 C C . ASP B 1 228 ? 6.211 -10.156 -2.967 1 93.75 228 ASP B C 1
ATOM 3752 O O . ASP B 1 228 ? 6.277 -11.32 -3.367 1 93.75 228 ASP B O 1
ATOM 3756 N N . LEU B 1 229 ? 6.066 -9.133 -3.771 1 95.06 229 LEU B N 1
ATOM 3757 C CA . LEU B 1 229 ? 6.008 -9.305 -5.219 1 95.06 229 LEU B CA 1
ATOM 3758 C C . LEU B 1 229 ? 7.324 -9.867 -5.746 1 95.06 229 LEU B C 1
ATOM 3760 O O . LEU B 1 229 ? 7.328 -10.664 -6.691 1 95.06 229 LEU B O 1
ATOM 3764 N N . GLY B 1 230 ? 8.43 -9.406 -5.16 1 93.38 230 GLY B N 1
ATOM 3765 C CA . GLY B 1 230 ? 9.719 -9.969 -5.523 1 93.38 230 GLY B CA 1
ATOM 3766 C C . GLY B 1 230 ? 9.812 -11.461 -5.27 1 93.38 230 GLY B C 1
ATOM 3767 O O . GLY B 1 230 ? 10.32 -12.211 -6.109 1 93.38 230 GLY B O 1
ATOM 3768 N N . HIS B 1 231 ? 9.312 -11.977 -4.191 1 93.5 231 HIS B N 1
ATOM 3769 C CA . HIS B 1 231 ? 9.289 -13.398 -3.873 1 93.5 231 HIS B CA 1
ATOM 3770 C C . HIS B 1 231 ? 8.383 -14.156 -4.84 1 93.5 231 HIS B C 1
ATOM 3772 O O . HIS B 1 231 ? 8.734 -15.258 -5.281 1 93.5 231 HIS B O 1
ATOM 3778 N N . ALA B 1 232 ? 7.223 -13.555 -5.148 1 95 232 ALA B N 1
ATOM 3779 C CA . ALA B 1 232 ? 6.316 -14.188 -6.098 1 95 232 ALA B CA 1
ATOM 3780 C C . ALA B 1 232 ? 6.98 -14.359 -7.457 1 95 232 ALA B C 1
ATOM 3782 O O . ALA B 1 232 ? 6.867 -15.422 -8.078 1 95 232 ALA B O 1
ATOM 3783 N N . GLU B 1 233 ? 7.684 -13.359 -7.918 1 94.44 233 GLU B N 1
ATOM 3784 C CA . GLU B 1 233 ? 8.383 -13.414 -9.195 1 94.44 233 GLU B CA 1
ATOM 3785 C C . GLU B 1 233 ? 9.391 -14.562 -9.227 1 94.44 233 GLU B C 1
ATOM 3787 O O . GLU B 1 233 ? 9.492 -15.273 -10.227 1 94.44 233 GLU B O 1
ATOM 3792 N N . LYS B 1 234 ? 10.117 -14.734 -8.133 1 93.56 234 LYS B N 1
ATOM 3793 C CA . LYS B 1 234 ? 11.094 -15.812 -8.047 1 93.56 234 LYS B CA 1
ATOM 3794 C C . LYS B 1 234 ? 10.414 -17.172 -8.125 1 93.56 234 LYS B C 1
ATOM 3796 O O . LYS B 1 234 ? 10.898 -18.078 -8.797 1 93.56 234 LYS B O 1
ATOM 3801 N N . ASP B 1 235 ? 9.289 -17.328 -7.484 1 95 235 ASP B N 1
ATOM 3802 C CA . ASP B 1 235 ? 8.562 -18.594 -7.504 1 95 235 ASP B CA 1
ATOM 3803 C C . ASP B 1 235 ? 8.039 -18.906 -8.906 1 95 235 ASP B C 1
ATOM 3805 O O . ASP B 1 235 ? 8.141 -20.047 -9.367 1 95 235 ASP B O 1
ATOM 3809 N N . PHE B 1 236 ? 7.551 -17.922 -9.57 1 95.19 236 PHE B N 1
ATOM 3810 C CA . PHE B 1 236 ? 7.008 -18.141 -10.906 1 95.19 236 PHE B CA 1
ATOM 3811 C C . PHE B 1 236 ? 8.125 -18.438 -11.898 1 95.19 236 PHE B C 1
ATOM 3813 O O . PHE B 1 236 ? 7.938 -19.219 -12.836 1 95.19 236 PHE B O 1
ATOM 3820 N N . ASP B 1 237 ? 9.273 -17.812 -11.688 1 93.31 237 ASP B N 1
ATOM 3821 C CA . ASP B 1 237 ? 10.438 -18.141 -12.516 1 93.31 237 ASP B CA 1
ATOM 3822 C C . ASP B 1 237 ? 10.844 -19.594 -12.352 1 93.31 237 ASP B C 1
ATOM 3824 O O . ASP B 1 237 ? 11.164 -20.266 -13.328 1 93.31 237 ASP B O 1
ATOM 3828 N N . GLU B 1 238 ? 10.82 -20.016 -11.109 1 94.31 238 GLU B N 1
ATOM 3829 C CA . GLU B 1 238 ? 11.133 -21.406 -10.82 1 94.31 238 GLU B CA 1
ATOM 3830 C C . GLU B 1 238 ? 10.109 -22.344 -11.469 1 94.31 238 GLU B C 1
ATOM 3832 O O . GLU B 1 238 ? 10.477 -23.375 -12.031 1 94.31 238 GLU B O 1
ATOM 3837 N N . LEU B 1 239 ? 8.844 -21.984 -11.422 1 93.88 239 LEU B N 1
ATOM 3838 C CA . LEU B 1 239 ? 7.805 -22.797 -12.039 1 93.88 239 LEU B CA 1
ATOM 3839 C C . LEU B 1 239 ? 8.023 -22.906 -13.547 1 93.88 239 LEU B C 1
ATOM 3841 O O . LEU B 1 239 ? 7.902 -23.984 -14.125 1 93.88 239 LEU B O 1
ATOM 3845 N N . ASN B 1 240 ? 8.352 -21.797 -14.18 1 93.88 240 ASN B N 1
ATOM 3846 C CA . ASN B 1 240 ? 8.586 -21.797 -15.617 1 93.88 240 ASN B CA 1
ATOM 3847 C C . ASN B 1 240 ? 9.789 -22.672 -15.984 1 93.88 240 ASN B C 1
ATOM 3849 O O . ASN B 1 240 ? 9.758 -23.375 -17 1 93.88 240 ASN B O 1
ATOM 3853 N N . TYR B 1 241 ? 10.859 -22.672 -15.117 1 94.38 241 TYR B N 1
ATOM 3854 C CA . TYR B 1 241 ? 12.031 -23.516 -15.305 1 94.38 241 TYR B CA 1
ATOM 3855 C C . TYR B 1 241 ? 11.664 -24.984 -15.258 1 94.38 241 TYR B C 1
ATOM 3857 O O . TYR B 1 241 ? 12.109 -25.781 -16.094 1 94.38 241 TYR B O 1
ATOM 3865 N N . ARG B 1 242 ? 10.828 -25.297 -14.414 1 93.44 242 ARG B N 1
ATOM 3866 C CA . ARG B 1 242 ? 10.414 -26.688 -14.234 1 93.44 242 ARG B CA 1
ATOM 3867 C C . ARG B 1 242 ? 9.539 -27.156 -15.398 1 93.44 242 ARG B C 1
ATOM 3869 O O . ARG B 1 242 ? 9.664 -28.281 -15.867 1 93.44 242 ARG B O 1
ATOM 3876 N N . VAL B 1 243 ? 8.664 -26.234 -15.867 1 93.69 243 VAL B N 1
ATOM 3877 C CA . VAL B 1 243 ? 7.832 -26.562 -17.031 1 93.69 243 VAL B CA 1
ATOM 3878 C C . VAL B 1 243 ? 8.719 -26.828 -18.234 1 93.69 243 VAL B C 1
ATOM 3880 O O . VAL B 1 243 ? 8.523 -27.797 -18.969 1 93.69 243 VAL B O 1
ATOM 3883 N N . LYS B 1 244 ? 9.75 -26.016 -18.438 1 92.81 244 LYS B N 1
ATOM 3884 C CA . LYS B 1 244 ? 10.711 -26.203 -19.531 1 92.81 244 LYS B CA 1
ATOM 3885 C C . LYS B 1 244 ? 11.453 -27.531 -19.391 1 92.81 244 LYS B C 1
ATOM 3887 O O . LYS B 1 244 ? 11.68 -28.234 -20.375 1 92.81 244 LYS B O 1
ATOM 3892 N N . GLY B 1 245 ? 11.875 -27.781 -18.141 1 90.94 245 GLY B N 1
ATOM 3893 C CA . GLY B 1 245 ? 12.539 -29.047 -17.859 1 90.94 245 GLY B CA 1
ATOM 3894 C C . GLY B 1 245 ? 11.68 -30.266 -18.188 1 90.94 245 GLY B C 1
ATOM 3895 O O . GLY B 1 245 ? 12.164 -31.234 -18.75 1 90.94 245 GLY B O 1
ATOM 3896 N N . ALA B 1 246 ? 10.383 -30.219 -17.859 1 90.56 246 ALA B N 1
ATOM 3897 C CA . ALA B 1 246 ? 9.453 -31.297 -18.172 1 90.56 246 ALA B CA 1
ATOM 3898 C C . ALA B 1 246 ? 9.297 -31.469 -19.688 1 90.56 246 ALA B C 1
ATOM 3900 O O . ALA B 1 246 ? 9.234 -32.594 -20.188 1 90.56 246 ALA B O 1
ATOM 3901 N N . ASN B 1 247 ? 9.211 -30.359 -20.375 1 92.12 247 ASN B N 1
ATOM 3902 C CA . ASN B 1 247 ? 9.117 -30.391 -21.828 1 92.12 247 ASN B CA 1
ATOM 3903 C C . ASN B 1 247 ? 10.344 -31.062 -22.453 1 92.12 247 ASN B C 1
ATOM 3905 O O . ASN B 1 247 ? 10.211 -31.875 -23.391 1 92.12 247 ASN B O 1
ATOM 3909 N N . THR B 1 248 ? 11.562 -30.75 -21.969 1 91 248 THR B N 1
ATOM 3910 C CA . THR B 1 248 ? 12.805 -31.344 -22.469 1 91 248 THR B CA 1
ATOM 3911 C C . THR B 1 248 ? 12.805 -32.844 -22.281 1 91 248 THR B C 1
ATOM 3913 O O . THR B 1 248 ? 13.203 -33.594 -23.172 1 91 248 THR B O 1
ATOM 3916 N N . ARG B 1 249 ? 12.289 -33.344 -21.219 1 87.12 249 ARG B N 1
ATOM 3917 C CA . ARG B 1 249 ? 12.219 -34.781 -20.938 1 87.12 249 ARG B CA 1
ATOM 3918 C C . ARG B 1 249 ? 11.211 -35.469 -21.844 1 87.12 249 ARG B C 1
ATOM 3920 O O . ARG B 1 249 ? 11.461 -36.562 -22.344 1 87.12 249 ARG B O 1
ATOM 3927 N N . THR B 1 250 ? 10.117 -34.812 -21.984 1 89.5 250 THR B N 1
ATOM 3928 C CA . THR B 1 250 ? 9.086 -35.375 -22.844 1 89.5 250 THR B CA 1
ATOM 3929 C C . THR B 1 250 ? 9.586 -35.5 -24.281 1 89.5 250 THR B C 1
ATOM 3931 O O . THR B 1 250 ? 9.312 -36.5 -24.953 1 89.5 250 THR B O 1
ATOM 3934 N N . ARG B 1 251 ? 10.359 -34.562 -24.688 1 90.31 251 ARG B N 1
ATOM 3935 C CA . ARG B 1 251 ? 10.945 -34.625 -26.016 1 90.31 251 ARG B CA 1
ATOM 3936 C C . ARG B 1 251 ? 11.891 -35.812 -26.156 1 90.31 251 ARG B C 1
ATOM 3938 O O . ARG B 1 251 ? 11.898 -36.5 -27.172 1 90.31 251 ARG B O 1
ATOM 3945 N N . ARG B 1 252 ? 12.594 -36.062 -25.141 1 87.19 252 ARG B N 1
ATOM 3946 C CA . ARG B 1 252 ? 13.516 -37.188 -25.141 1 87.19 252 ARG B CA 1
ATOM 3947 C C . ARG B 1 252 ? 12.766 -38.5 -25.219 1 87.19 252 ARG B C 1
ATOM 3949 O O . ARG B 1 252 ? 13.211 -39.438 -25.906 1 87.19 252 ARG B O 1
ATOM 3956 N N . LEU B 1 253 ? 11.625 -38.562 -24.516 1 86.19 253 LEU B N 1
ATOM 3957 C CA . LEU B 1 253 ? 10.82 -39.781 -24.547 1 86.19 253 LEU B CA 1
ATOM 3958 C C . LEU B 1 253 ? 10.258 -40.031 -25.953 1 86.19 253 LEU B C 1
ATOM 3960 O O . LEU B 1 253 ? 10.094 -41.156 -26.359 1 86.19 253 LEU B O 1
ATOM 3964 N N . LEU B 1 254 ? 10.047 -38.938 -26.688 1 87.31 254 LEU B N 1
ATOM 3965 C CA . LEU B 1 254 ? 9.469 -39 -28.016 1 87.31 254 LEU B CA 1
ATOM 3966 C C . LEU B 1 254 ? 10.555 -39.219 -29.062 1 87.31 254 LEU B C 1
ATOM 3968 O O . LEU B 1 254 ? 10.25 -39.5 -30.234 1 87.31 254 LEU B O 1
ATOM 3972 N N . GLY B 1 255 ? 11.789 -39.281 -28.688 1 82.62 255 GLY B N 1
ATOM 3973 C CA . GLY B 1 255 ? 12.898 -39.469 -29.609 1 82.62 255 GLY B CA 1
ATOM 3974 C C . GLY B 1 255 ? 13.172 -38.25 -30.484 1 82.62 255 GLY B C 1
ATOM 3975 O O . GLY B 1 255 ? 13.578 -38.406 -31.641 1 82.62 255 GLY B O 1
ATOM 3976 N N . ARG B 1 256 ? 12.812 -37.062 -30 1 76.62 256 ARG B N 1
ATOM 3977 C CA . ARG B 1 256 ? 13.031 -35.844 -30.75 1 76.62 256 ARG B CA 1
ATOM 3978 C C . ARG B 1 256 ? 14.156 -35 -30.141 1 76.62 256 ARG B C 1
ATOM 3980 O O . ARG B 1 256 ? 14.422 -35.125 -28.938 1 76.62 256 ARG B O 1
#

Solvent-accessible surface area (backbone atoms only — not comparable to full-atom values): 29602 Å² total; per-residue (Å²): 137,84,87,71,86,88,82,86,77,92,76,78,94,74,84,80,86,86,83,80,71,86,75,88,71,85,74,83,77,99,79,80,80,78,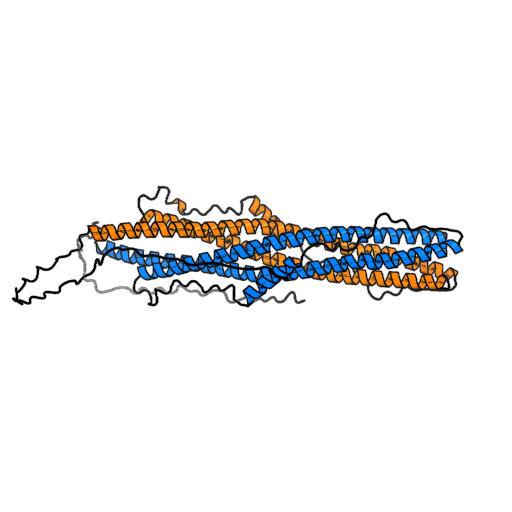87,70,79,72,78,92,86,80,92,88,84,88,53,68,65,54,51,52,49,44,46,52,50,46,34,47,48,48,28,50,51,32,48,51,50,33,51,51,46,50,51,43,38,51,54,52,53,52,37,49,54,52,48,38,53,36,45,50,50,52,51,54,40,48,52,52,52,43,52,48,20,41,47,49,44,54,39,48,54,45,48,53,52,36,49,52,52,50,24,56,53,22,47,79,71,75,43,80,61,76,86,71,75,95,61,83,76,74,48,53,75,87,73,89,75,69,58,62,57,49,52,37,49,51,47,42,48,34,54,72,65,45,58,69,55,56,72,71,71,54,74,62,56,78,66,72,59,78,56,87,45,45,65,46,42,30,52,53,29,48,46,51,34,51,43,40,50,52,52,37,42,50,52,51,51,51,48,43,52,50,51,53,53,48,42,52,50,51,53,51,46,45,52,52,50,52,53,36,43,52,34,49,52,48,52,41,51,38,48,48,52,52,38,57,50,51,34,53,74,70,73,99,136,71,87,78,88,86,89,90,81,90,86,90,79,87,78,85,78,81,80,69,87,79,84,78,70,85,70,85,73,87,68,78,73,69,76,65,67,69,73,73,80,72,76,64,62,74,50,72,60,60,61,46,49,52,49,51,54,49,34,48,48,49,28,51,53,33,47,51,52,32,50,51,44,50,51,43,39,52,54,52,52,52,39,48,54,53,50,34,53,38,46,52,51,52,51,55,39,48,52,50,53,42,52,47,20,41,48,48,45,52,38,48,54,46,49,51,53,36,49,52,53,49,25,56,54,22,48,80,70,78,45,77,58,75,85,73,75,95,61,83,73,75,48,52,72,86,64,94,70,72,57,64,57,48,53,33,48,52,47,42,50,30,51,72,64,42,54,65,53,53,72,72,66,52,72,51,58,77,63,73,59,79,58,90,44,47,66,46,41,30,53,51,30,48,43,50,36,53,41,41,50,52,53,38,42,52,50,50,52,51,48,41,54,50,50,52,52,49,41,54,51,53,53,53,46,44,51,52,50,51,54,36,43,54,32,48,51,48,49,41,51,38,48,49,51,52,38,56,50,52,34,53,75,71,74,98